Protein AF-A0A264Y8K4-F1 (afdb_monomer_lite)

Secondary structure (DSSP, 8-state):
--EEEEEEETTEEEEEEEE-SS---GGG-EEPPTT-TT-----S-PPPPPP-----PPEE---TTPPPSSS-----S--------STTHHHHHHHHHIIIIIGGG-EE------TT-EEE--EEEEE-TT--EEEEE------S---TTS----S----TT-TT-----EEE-----S--EEEEEEEEEEEEEETTTTEEEEEEEEEE-SSS-EEEHHHHHHHHHHHHHHHHHTS--TT-EEEEE-TTS-EEEEESS--S-EEEEE----TTEEEEEEEEPTT-SS-EEEEE---EEEEEETTTTEEEEEE----SHHHH-EEE-TTS-EEEPPPEEEGGGS-TT-EEEEEEEEEEE-TTS-EEEEEEEEEEE----------EEEEEPS--

pLDDT: mean 80.27, std 13.51, range [41.22, 95.62]

Foldseek 3Di:
DFDKDWADDQQWIWIQPGHQDDWDFQVSTATDDPPDPPPPNPPPPDDDDDDDDDDDDWDQDDDVQQDDPPDDDDGPPPDDLDDQDDPVNVVSVVVVCCRPPPSRVDTDDDDDDDAQDWDADAWDWDQDPVRDIDIDGQDDDDVDDDDPPDDDDPSFHHHPVCPPDDPTRTTHRHQIFPDKDWDAFQWKWWWAQAPVVRWIKTFTQWFHPVPSDIDGLQVVLVVVVVVQVVQVLVQDDQQDWDWDQDPVRDTDTDTSDDDQWDKDQKDDFRLRIWTWDWDDDPPHPPWTKTKTDWDWDKGQDPVVSDIDIDTRAHRHPVGRQWDQDPVRDIDHDIDIDTPVQADNQIKMKGWIWMWGAHPVRDIDIDIDIHIDGHRDHDHRRIDGGDIHGPPD

Structure (mmCIF, N/CA/C/O backbone):
data_AF-A0A264Y8K4-F1
#
_entry.id   AF-A0A264Y8K4-F1
#
loop_
_atom_site.group_PDB
_atom_site.id
_atom_site.type_symbol
_atom_site.label_atom_id
_atom_site.label_alt_id
_atom_site.label_comp_id
_atom_site.label_asym_id
_atom_site.label_entity_id
_atom_site.label_seq_id
_atom_site.pdbx_PDB_ins_code
_atom_site.Cartn_x
_atom_site.Cartn_y
_atom_site.Cartn_z
_atom_site.occupancy
_atom_site.B_iso_or_equiv
_atom_site.auth_seq_id
_atom_site.auth_comp_id
_atom_site.auth_asym_id
_atom_site.auth_atom_id
_atom_site.pdbx_PDB_model_num
ATOM 1 N N . MET A 1 1 ? 4.835 5.074 -1.677 1.00 56.56 1 MET A N 1
ATOM 2 C CA . MET A 1 1 ? 3.794 6.099 -1.455 1.00 56.56 1 MET A CA 1
ATOM 3 C C . MET A 1 1 ? 2.892 5.555 -0.379 1.00 56.56 1 MET A C 1
ATOM 5 O O . MET A 1 1 ? 2.394 4.452 -0.549 1.00 56.56 1 MET A O 1
ATOM 9 N N . ARG A 1 2 ? 2.787 6.259 0.738 1.00 67.00 2 ARG A N 1
ATOM 10 C CA . ARG A 1 2 ? 1.937 5.878 1.856 1.00 67.00 2 ARG A CA 1
ATOM 11 C C . ARG A 1 2 ? 1.171 7.124 2.280 1.00 67.00 2 ARG A C 1
ATOM 13 O O . ARG A 1 2 ? 1.676 8.232 2.085 1.00 67.00 2 ARG A O 1
ATOM 20 N N . TYR A 1 3 ? -0.060 6.943 2.731 1.00 74.12 3 TYR A N 1
ATOM 21 C CA . TYR A 1 3 ? -0.901 8.052 3.160 1.00 74.12 3 TYR A CA 1
ATOM 22 C C . TYR A 1 3 ? -0.805 8.192 4.672 1.00 74.12 3 TYR A C 1
ATOM 24 O O . TYR A 1 3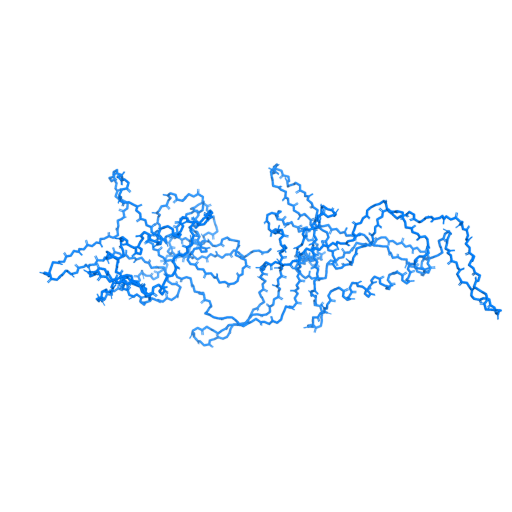 ? -0.848 7.193 5.384 1.00 74.12 3 TYR A O 1
ATOM 32 N N . ASP A 1 4 ? -0.733 9.426 5.149 1.00 82.50 4 ASP A N 1
ATOM 33 C CA . ASP A 1 4 ? -0.936 9.716 6.561 1.00 82.50 4 ASP A CA 1
ATOM 34 C C . ASP A 1 4 ? -2.374 10.190 6.734 1.00 82.50 4 ASP A C 1
ATOM 36 O O . ASP A 1 4 ? -2.858 11.031 5.967 1.00 82.50 4 ASP A O 1
ATOM 40 N N . CYS A 1 5 ? -3.075 9.656 7.729 1.00 82.81 5 CYS A N 1
ATOM 41 C CA . CYS A 1 5 ? -4.373 10.189 8.115 1.00 82.81 5 CYS A CA 1
ATOM 42 C C . CYS A 1 5 ? -4.430 10.455 9.614 1.00 82.81 5 CYS A C 1
ATOM 44 O O . CYS A 1 5 ? -3.785 9.792 10.426 1.00 82.81 5 CYS A O 1
ATOM 46 N N . THR A 1 6 ? -5.182 11.490 9.971 1.00 85.38 6 THR A N 1
ATOM 47 C CA . THR A 1 6 ? -5.318 11.954 11.345 1.00 85.38 6 THR A CA 1
ATOM 48 C C . THR A 1 6 ? -6.790 12.042 11.708 1.00 85.38 6 THR A C 1
ATOM 50 O O . THR A 1 6 ? -7.633 12.408 10.886 1.00 85.38 6 THR A O 1
ATOM 53 N N . PHE A 1 7 ? -7.104 11.678 12.944 1.00 83.94 7 PHE A N 1
ATOM 54 C CA . PHE A 1 7 ? -8.445 11.723 13.498 1.00 83.94 7 PHE A CA 1
ATOM 55 C C . PHE A 1 7 ? -8.399 12.439 14.848 1.00 83.94 7 PHE A C 1
ATOM 57 O O . PHE A 1 7 ? -7.764 11.971 15.789 1.00 83.94 7 PHE A O 1
ATOM 64 N N . ASN A 1 8 ? -9.037 13.603 14.947 1.00 83.44 8 ASN A N 1
ATOM 65 C CA . ASN A 1 8 ? -8.984 14.432 16.151 1.00 83.44 8 ASN A CA 1
ATOM 66 C C . ASN A 1 8 ? -10.169 14.121 17.076 1.00 83.44 8 ASN A C 1
ATOM 68 O O . ASN A 1 8 ? -11.317 14.161 16.643 1.00 83.44 8 ASN A O 1
ATOM 72 N N . ILE A 1 9 ? -9.902 13.881 18.362 1.00 77.94 9 ILE A N 1
ATOM 73 C CA . ILE A 1 9 ? -10.904 13.575 19.395 1.00 77.94 9 ILE A CA 1
ATOM 74 C C . ILE A 1 9 ? -10.676 14.510 20.577 1.00 77.94 9 ILE A C 1
ATOM 76 O O . ILE A 1 9 ? -9.740 14.325 21.349 1.00 77.94 9 ILE A O 1
ATOM 80 N N . GLY A 1 10 ? -11.531 15.519 20.761 1.00 74.38 10 GLY A N 1
ATOM 81 C CA . GLY A 1 10 ? -11.328 16.473 21.859 1.00 74.38 10 GLY A CA 1
ATOM 82 C C . GLY A 1 10 ? -9.925 17.104 21.805 1.00 74.38 10 GLY A C 1
ATOM 83 O O . GLY A 1 10 ? -9.539 17.661 20.780 1.00 74.38 10 GLY A O 1
ATOM 84 N N . ASN A 1 11 ? -9.145 16.984 22.876 1.00 72.06 11 ASN A N 1
ATOM 85 C CA . ASN A 1 11 ? -7.763 17.480 22.913 1.00 72.06 11 ASN A CA 1
ATOM 86 C C . ASN A 1 11 ? -6.719 16.461 22.434 1.00 72.06 11 ASN A C 1
ATOM 88 O O . ASN A 1 11 ? -5.538 16.800 22.358 1.00 72.06 11 ASN A O 1
ATOM 92 N N . ASN A 1 12 ? -7.153 15.247 22.101 1.00 76.88 12 ASN A N 1
ATOM 93 C CA . ASN A 1 12 ? -6.302 14.162 21.645 1.00 76.88 12 ASN A CA 1
ATOM 94 C C . ASN A 1 12 ? -6.411 14.020 20.125 1.00 76.88 12 ASN A C 1
ATOM 96 O O . ASN A 1 12 ? -7.361 14.485 19.486 1.00 76.88 12 ASN A O 1
ATOM 100 N N . SER A 1 13 ? -5.438 13.342 19.532 1.00 84.38 13 SER A N 1
ATOM 101 C CA . SER A 1 13 ? -5.503 12.969 18.125 1.00 84.38 13 SER A CA 1
ATOM 102 C C . SER A 1 13 ? -4.926 11.584 17.930 1.00 84.38 13 SER A C 1
ATOM 104 O O . SER A 1 13 ? -3.980 11.194 18.610 1.00 84.38 13 SER A O 1
ATOM 106 N N . LEU A 1 14 ? -5.518 10.868 16.993 1.00 88.00 14 LEU A N 1
ATOM 107 C CA . LEU A 1 14 ? -5.118 9.556 16.544 1.00 88.00 14 LEU A CA 1
ATOM 108 C C . LEU A 1 14 ? -4.493 9.690 15.159 1.00 88.00 14 LEU A C 1
ATOM 110 O O . LEU A 1 14 ? -4.998 10.431 14.312 1.00 88.00 14 LEU A O 1
ATOM 114 N N . LYS A 1 15 ? -3.387 8.994 14.922 1.00 88.88 15 LYS A N 1
ATOM 115 C CA . LYS A 1 15 ? -2.631 9.044 13.673 1.00 88.88 15 LYS A CA 1
ATOM 116 C C . LYS A 1 15 ? -2.485 7.646 13.112 1.00 88.88 15 LYS A C 1
ATOM 118 O O . LYS A 1 15 ? -2.029 6.742 13.797 1.00 88.88 15 LYS A O 1
ATOM 123 N N . CYS A 1 16 ? -2.845 7.492 11.849 1.00 88.06 16 CYS A N 1
ATOM 124 C CA . CYS A 1 16 ? -2.428 6.356 11.051 1.00 88.06 16 CYS A CA 1
ATOM 125 C C . CYS A 1 16 ? -1.242 6.825 10.223 1.00 88.06 16 CYS A C 1
ATOM 127 O O . CYS A 1 16 ? -1.395 7.651 9.315 1.00 88.06 16 CYS A O 1
ATOM 129 N N . LYS A 1 17 ? -0.060 6.334 10.581 1.00 82.75 17 LYS A N 1
ATOM 130 C CA . LYS A 1 17 ? 1.126 6.514 9.761 1.00 82.75 17 LYS A CA 1
ATOM 131 C C . LYS A 1 17 ? 1.127 5.432 8.693 1.00 82.75 17 LYS A C 1
ATOM 133 O O . LYS A 1 17 ? 0.787 4.283 8.966 1.00 82.75 17 LYS A O 1
ATOM 138 N N . ASP A 1 18 ? 1.590 5.784 7.504 1.00 78.25 18 ASP A N 1
ATOM 139 C CA . ASP A 1 18 ? 2.021 4.788 6.532 1.00 78.25 18 ASP A CA 1
ATOM 140 C C . ASP A 1 18 ? 0.904 3.882 5.954 1.00 78.25 18 ASP A C 1
ATOM 142 O O . ASP A 1 18 ? 1.140 2.735 5.567 1.00 78.25 18 ASP A O 1
ATOM 146 N N . TYR A 1 19 ? -0.315 4.410 5.807 1.00 82.88 19 TYR A N 1
ATOM 147 C CA . TYR A 1 19 ? -1.455 3.669 5.264 1.00 82.88 19 TYR A CA 1
ATOM 148 C C . TYR A 1 19 ? -1.221 3.218 3.813 1.00 82.88 19 TYR A C 1
ATOM 150 O O . TYR A 1 19 ? -1.006 4.032 2.907 1.00 82.88 19 TYR A O 1
ATOM 158 N N . ALA A 1 20 ? -1.301 1.903 3.591 1.00 71.06 20 ALA A N 1
ATOM 159 C CA . ALA A 1 20 ? -1.014 1.241 2.316 1.00 71.06 20 ALA A CA 1
ATOM 160 C C . ALA A 1 20 ? -2.182 1.250 1.303 1.00 71.06 20 ALA A C 1
ATOM 162 O O . ALA A 1 20 ? -2.009 0.798 0.167 1.00 71.06 20 ALA A O 1
ATOM 163 N N . GLY A 1 21 ? -3.350 1.768 1.700 1.00 72.19 21 GLY A N 1
ATOM 164 C CA . GLY A 1 21 ? -4.610 1.644 0.959 1.00 72.19 21 GLY A CA 1
ATOM 165 C C . GLY A 1 21 ? -5.496 0.510 1.494 1.00 72.19 21 GLY A C 1
ATOM 166 O O . GLY A 1 21 ? -5.066 -0.293 2.318 1.00 72.19 21 GLY A O 1
ATOM 167 N N . GLY A 1 22 ? -6.757 0.461 1.051 1.00 76.56 22 GLY A N 1
ATOM 168 C CA . GLY A 1 22 ? -7.717 -0.581 1.440 1.00 76.56 22 GLY A CA 1
ATOM 169 C C . GLY A 1 22 ? -8.712 -0.155 2.525 1.00 76.56 22 GLY A C 1
ATOM 170 O O . GLY A 1 22 ? -9.513 0.760 2.306 1.00 76.56 22 GLY A O 1
ATOM 171 N N . ARG A 1 23 ? -8.688 -0.831 3.684 1.00 80.38 23 ARG A N 1
ATOM 172 C CA . ARG A 1 23 ? -9.626 -0.612 4.798 1.00 80.38 23 ARG A CA 1
ATOM 173 C C . ARG A 1 23 ? -8.893 -0.218 6.081 1.00 80.38 23 ARG A C 1
ATOM 175 O O . ARG A 1 23 ? -7.994 -0.924 6.525 1.00 80.38 23 ARG A O 1
ATOM 182 N N . LEU A 1 24 ? -9.336 0.874 6.702 1.00 86.81 24 LEU A N 1
ATOM 183 C CA . LEU A 1 24 ? -8.906 1.278 8.042 1.00 86.81 24 LEU A CA 1
ATOM 184 C C . LEU A 1 24 ? -9.690 0.513 9.121 1.00 86.81 24 LEU A C 1
ATOM 186 O O . LEU A 1 24 ? -10.826 0.081 8.917 1.00 86.81 24 LEU A O 1
ATOM 190 N N . SER A 1 25 ? -9.089 0.357 10.290 1.00 88.44 25 SER A N 1
ATOM 191 C CA . SER A 1 25 ? -9.743 -0.174 11.485 1.00 88.44 25 SER A CA 1
ATOM 192 C C . SER A 1 25 ? -9.184 0.530 12.719 1.00 88.44 25 SER A C 1
ATOM 194 O O . SER A 1 25 ? -8.280 1.353 12.600 1.00 88.44 25 SER A O 1
ATOM 196 N N . TRP A 1 26 ? -9.705 0.215 13.902 1.00 88.25 26 TRP A N 1
ATOM 197 C CA . TRP A 1 26 ? -9.222 0.775 15.165 1.00 88.25 26 TRP A CA 1
ATOM 198 C C . TRP A 1 26 ? -7.700 0.593 15.323 1.00 88.25 26 TRP A C 1
ATOM 200 O O . TRP A 1 26 ? -6.991 1.553 15.595 1.00 88.25 26 TRP A O 1
ATOM 210 N N . TYR A 1 27 ? -7.166 -0.591 15.010 1.00 88.25 27 TYR A N 1
ATOM 211 C CA . TYR A 1 27 ? -5.732 -0.896 15.123 1.00 88.25 27 TYR A CA 1
ATOM 212 C C . TYR A 1 27 ? -4.852 -0.156 14.106 1.00 88.25 27 TYR A C 1
ATOM 214 O O . TYR A 1 27 ? -3.634 -0.274 14.145 1.00 88.25 27 TYR A O 1
ATOM 222 N N . SER A 1 28 ? -5.445 0.554 13.143 1.00 88.69 28 SER A N 1
ATOM 223 C CA . SER A 1 28 ? -4.689 1.350 12.175 1.00 88.69 28 SER A CA 1
ATOM 224 C C . SER A 1 28 ? -4.214 2.682 12.757 1.00 88.69 28 SER A C 1
ATOM 226 O O . SER A 1 28 ? -3.493 3.400 12.073 1.00 88.69 28 SER A O 1
ATOM 228 N N . PHE A 1 29 ? -4.643 3.039 13.968 1.00 89.38 29 PHE A N 1
ATOM 229 C CA . PHE A 1 29 ? -4.389 4.340 14.568 1.00 89.38 29 PHE A CA 1
ATOM 230 C C . PHE A 1 29 ? -3.646 4.228 15.898 1.00 89.38 29 PHE A C 1
ATOM 232 O O . PHE A 1 29 ? -4.091 3.515 16.796 1.00 89.38 29 PHE A O 1
ATOM 239 N N . ASP A 1 30 ? -2.615 5.050 16.050 1.00 88.69 30 ASP A N 1
ATOM 240 C CA . ASP A 1 30 ? -1.880 5.262 17.295 1.00 88.69 30 ASP A CA 1
ATOM 241 C C . ASP A 1 30 ? -2.223 6.631 17.894 1.00 88.69 30 ASP A C 1
ATOM 243 O O . ASP A 1 30 ? -2.609 7.558 17.176 1.00 88.69 30 ASP A O 1
ATOM 247 N N . GLU A 1 31 ? -2.059 6.799 19.206 1.00 87.19 31 GLU A N 1
ATOM 248 C CA . GLU A 1 31 ? -2.161 8.125 19.825 1.00 87.19 31 GLU A CA 1
ATOM 249 C C . GLU A 1 31 ? -1.010 9.020 19.344 1.00 87.19 31 GLU A C 1
ATOM 251 O O . GLU A 1 31 ? 0.157 8.629 19.343 1.00 87.19 31 GLU A O 1
ATOM 256 N N . ALA A 1 32 ? -1.325 10.248 18.937 1.00 82.88 32 ALA A N 1
ATOM 257 C CA . ALA A 1 32 ? -0.295 11.222 18.625 1.00 82.88 32 ALA A CA 1
ATOM 258 C C . ALA A 1 32 ? 0.457 11.640 19.892 1.00 82.88 32 ALA A C 1
ATOM 260 O O . ALA A 1 32 ? -0.144 11.964 20.919 1.00 82.88 32 ALA A O 1
ATOM 261 N N . ASP A 1 33 ? 1.778 11.741 19.787 1.00 73.62 33 ASP A N 1
ATOM 262 C CA . ASP A 1 33 ? 2.579 12.322 20.852 1.00 73.62 33 ASP A CA 1
ATOM 263 C C . ASP A 1 33 ? 2.266 13.812 21.040 1.00 73.62 33 ASP A C 1
ATOM 265 O O . ASP A 1 33 ? 2.121 14.574 20.085 1.00 73.62 33 ASP A O 1
ATOM 269 N N . VAL A 1 34 ? 2.246 14.254 22.302 1.00 59.34 34 VAL A N 1
ATOM 270 C CA . VAL A 1 34 ? 1.948 15.644 22.710 1.00 59.34 34 VAL A CA 1
ATOM 271 C C . VAL A 1 34 ? 2.914 16.666 22.082 1.00 59.34 34 VAL A C 1
ATOM 273 O O . VAL A 1 34 ? 2.599 17.850 22.007 1.00 59.34 34 VAL A O 1
ATOM 276 N N . LYS A 1 35 ? 4.091 16.221 21.621 1.00 56.50 35 LYS A N 1
ATOM 277 C CA . LYS A 1 35 ? 5.123 17.055 20.980 1.00 56.50 35 LYS A CA 1
ATOM 278 C C . LYS A 1 35 ? 4.944 17.232 19.469 1.00 56.50 35 LYS A C 1
ATOM 280 O O . LYS A 1 35 ? 5.768 17.894 18.846 1.00 56.50 35 LYS A O 1
ATOM 285 N N . ASP A 1 36 ? 3.934 16.615 18.869 1.00 53.78 36 ASP A N 1
ATOM 286 C CA . ASP A 1 36 ? 3.749 16.644 17.425 1.00 53.78 36 ASP A CA 1
ATOM 287 C C . ASP A 1 36 ? 2.843 17.829 17.023 1.00 53.78 36 ASP A C 1
ATOM 289 O O . ASP A 1 36 ? 1.617 17.761 17.110 1.00 53.78 36 ASP A O 1
ATOM 293 N N . ASP A 1 37 ? 3.461 18.934 16.584 1.00 47.31 37 ASP A N 1
ATOM 294 C CA . ASP A 1 37 ? 2.845 20.230 16.203 1.00 47.31 37 ASP A CA 1
ATOM 295 C C . ASP A 1 37 ? 1.806 20.154 15.060 1.00 47.31 37 ASP A C 1
ATOM 297 O O . ASP A 1 37 ? 1.199 21.151 14.665 1.00 47.31 37 ASP A O 1
ATOM 301 N N . THR A 1 38 ? 1.575 18.969 14.500 1.00 49.41 38 THR A N 1
ATOM 302 C CA . THR A 1 38 ? 0.566 18.728 13.459 1.00 49.41 38 THR A CA 1
ATOM 303 C C . THR A 1 38 ? -0.860 18.612 14.005 1.00 49.41 38 THR A C 1
ATOM 305 O O . THR A 1 38 ? -1.818 18.643 13.226 1.00 49.41 38 THR A O 1
ATOM 308 N N . VAL A 1 39 ? -1.034 18.533 15.329 1.00 50.03 39 VAL A N 1
ATOM 309 C CA . VAL A 1 39 ? -2.354 18.596 15.963 1.00 50.03 39 VAL A CA 1
ATOM 310 C C . VAL A 1 39 ? -2.851 20.037 15.922 1.00 50.03 39 VAL A C 1
ATOM 312 O O . VAL A 1 39 ? -2.608 20.836 16.826 1.00 50.03 39 VAL A O 1
ATOM 315 N N . LYS A 1 40 ? -3.607 20.382 14.877 1.00 49.53 40 LYS A N 1
ATOM 316 C CA . LYS A 1 40 ? -4.500 21.538 14.960 1.00 49.53 40 LYS A CA 1
ATOM 317 C C . LYS A 1 40 ? -5.515 21.223 16.053 1.00 49.53 40 LYS A C 1
ATOM 319 O O . LYS A 1 40 ? -6.485 20.513 15.800 1.00 49.53 40 LYS A O 1
ATOM 324 N N . LYS A 1 41 ? -5.273 21.720 17.269 1.00 50.53 41 LYS A N 1
ATOM 325 C CA . LYS A 1 41 ? -6.298 21.796 18.309 1.00 50.53 41 LYS A CA 1
ATOM 326 C C . LYS A 1 41 ? -7.449 22.588 17.703 1.00 50.53 41 LYS A C 1
ATOM 328 O O . LYS A 1 41 ? -7.348 23.799 17.523 1.00 50.53 41 LYS A O 1
ATOM 333 N N . GLU A 1 42 ? -8.483 21.885 17.260 1.00 49.16 42 GLU A N 1
ATOM 334 C CA . GLU A 1 42 ? -9.701 22.543 16.811 1.00 49.16 42 GLU A CA 1
ATOM 335 C C . GLU A 1 42 ? -10.245 23.376 17.970 1.00 49.16 42 GLU A C 1
ATOM 337 O O . GLU A 1 42 ? -10.234 22.918 19.113 1.00 49.16 42 GLU A O 1
ATOM 342 N N . ALA A 1 43 ? -10.663 24.603 17.653 1.00 46.91 43 ALA A N 1
ATOM 343 C CA . ALA A 1 43 ? -11.174 25.581 18.603 1.00 46.91 43 ALA A CA 1
ATOM 344 C C . ALA A 1 43 ? -12.235 24.981 19.545 1.00 46.91 43 ALA A C 1
ATOM 346 O O . ALA A 1 43 ? -12.987 24.091 19.148 1.00 46.91 43 ALA A O 1
ATOM 347 N N . ASP A 1 44 ? -12.320 25.536 20.758 1.00 50.12 44 ASP A N 1
ATOM 348 C CA . ASP A 1 44 ? -13.101 25.097 21.933 1.00 50.12 44 ASP A CA 1
ATOM 349 C C . ASP A 1 44 ? -14.623 24.883 21.735 1.00 50.12 44 ASP A C 1
ATOM 351 O O . ASP A 1 44 ? -15.336 24.557 22.681 1.00 50.12 44 ASP A O 1
ATOM 355 N N . ASN A 1 45 ? -15.153 25.001 20.517 1.00 50.91 45 ASN A N 1
ATOM 356 C CA . ASN A 1 45 ? -16.556 24.741 20.185 1.00 50.91 45 ASN A CA 1
ATOM 357 C C . ASN A 1 45 ? -16.797 23.267 19.830 1.00 50.91 45 ASN A C 1
ATOM 359 O O . ASN A 1 45 ? -17.311 22.951 18.754 1.00 50.91 45 ASN A O 1
ATOM 363 N N . LYS A 1 46 ? -16.427 22.349 20.727 1.00 59.62 46 LYS A N 1
ATOM 364 C CA . LYS A 1 46 ? -16.763 20.930 20.560 1.00 59.62 46 LYS A CA 1
ATOM 365 C C . LYS A 1 46 ? -18.113 20.626 21.207 1.00 59.62 46 LYS A C 1
ATOM 367 O O . LYS A 1 46 ? -18.348 21.060 22.335 1.00 59.62 46 LYS A O 1
ATOM 372 N N . PRO A 1 47 ? -19.007 19.880 20.532 1.00 60.78 47 PRO A N 1
ATOM 373 C CA . PRO A 1 47 ? -20.188 19.352 21.195 1.00 60.78 47 PRO A CA 1
ATOM 374 C C . PRO A 1 47 ? -19.742 18.456 22.356 1.00 60.78 47 PRO A C 1
ATOM 376 O O . PRO A 1 47 ? -18.785 17.689 22.226 1.00 60.78 47 PRO A O 1
ATOM 379 N N . ALA A 1 48 ? -20.416 18.579 23.501 1.00 69.94 48 ALA A N 1
ATOM 380 C CA . ALA A 1 48 ? -20.168 17.705 24.641 1.00 69.94 48 ALA A CA 1
ATOM 381 C C . ALA A 1 48 ? -20.330 16.228 24.221 1.00 69.94 48 ALA A C 1
ATOM 383 O O . ALA A 1 48 ? -21.153 15.943 23.341 1.00 69.94 48 ALA A O 1
ATOM 384 N N . PRO A 1 49 ? -19.577 15.288 24.830 1.00 78.00 49 PRO A N 1
ATOM 385 C CA . PRO A 1 49 ? -19.754 13.866 24.564 1.00 78.00 49 PRO A CA 1
ATOM 386 C C . PRO A 1 49 ? -21.222 13.484 24.747 1.00 78.00 49 PRO A C 1
ATOM 388 O O . PRO A 1 49 ? -21.817 13.803 25.778 1.00 78.00 49 PRO A O 1
ATOM 391 N N . LYS A 1 50 ? -21.809 12.816 23.752 1.00 84.25 50 LYS A N 1
ATOM 392 C CA . LYS A 1 50 ? -23.167 12.288 23.879 1.00 84.25 50 LYS A CA 1
ATOM 393 C C . LYS A 1 50 ? -23.131 11.096 24.827 1.00 84.25 50 LYS A C 1
ATOM 395 O O . LYS A 1 50 ? -22.388 10.143 24.602 1.00 84.25 50 LYS A O 1
ATOM 400 N N . GLU A 1 51 ? -23.918 11.160 25.890 1.00 87.69 51 GLU A N 1
ATOM 401 C CA . GLU A 1 51 ? -24.090 10.037 26.805 1.00 87.69 51 GLU A CA 1
ATOM 402 C C . GLU A 1 51 ? -25.260 9.177 26.334 1.00 87.69 51 GLU A C 1
ATOM 404 O O . GLU A 1 51 ? -26.341 9.686 26.039 1.00 87.69 51 GLU A O 1
ATOM 409 N N . HIS A 1 52 ? -25.023 7.871 26.249 1.00 87.50 52 HIS A N 1
ATOM 410 C CA . HIS A 1 52 ? -26.021 6.885 25.865 1.00 87.50 52 HIS A CA 1
ATOM 411 C C . HIS A 1 52 ? -26.094 5.808 26.945 1.00 87.50 52 HIS A C 1
ATOM 413 O O . HIS A 1 52 ? -25.072 5.237 27.327 1.00 87.50 52 HIS A O 1
ATOM 419 N N . GLU A 1 53 ? -27.304 5.522 27.417 1.00 90.31 53 GLU A N 1
ATOM 420 C CA . GLU A 1 53 ? -27.570 4.400 28.312 1.00 90.31 53 GLU A CA 1
ATOM 421 C C . GLU A 1 53 ? -28.091 3.215 27.500 1.00 90.31 53 GLU A C 1
ATOM 423 O O . GLU A 1 53 ? -29.055 3.338 26.742 1.00 90.31 53 GLU A O 1
ATOM 428 N N . PHE A 1 54 ? -27.455 2.058 27.670 1.00 89.31 54 PHE A N 1
ATOM 429 C CA . PHE A 1 54 ? -27.860 0.815 27.025 1.00 89.31 54 PHE A CA 1
ATOM 430 C C . PHE A 1 54 ? -28.304 -0.190 28.082 1.00 89.31 54 PHE A C 1
ATOM 432 O O . PHE A 1 54 ? -27.592 -0.442 29.052 1.00 89.31 54 PHE A O 1
ATOM 439 N N . TYR A 1 55 ? -29.472 -0.787 27.856 1.00 91.56 55 TYR A N 1
ATOM 440 C CA . TYR A 1 55 ? -30.048 -1.822 28.704 1.00 91.56 55 TYR A CA 1
ATOM 441 C C . TYR A 1 55 ? -30.222 -3.086 27.871 1.00 91.56 55 TYR A C 1
ATOM 443 O O . TYR A 1 55 ? -30.788 -3.044 26.779 1.00 91.56 55 TYR A O 1
ATOM 451 N N . GLY A 1 56 ? -29.742 -4.214 28.380 1.00 90.38 56 GLY A N 1
ATOM 452 C CA . GLY A 1 56 ? -29.821 -5.480 27.671 1.00 90.38 56 GLY A CA 1
ATOM 453 C C . GLY A 1 56 ? -29.564 -6.656 28.594 1.00 90.38 56 GLY A C 1
ATOM 454 O O . GLY A 1 56 ? -28.930 -6.519 29.639 1.00 90.38 56 GLY A O 1
ATOM 455 N N . ILE A 1 57 ? -30.073 -7.817 28.195 1.00 91.69 57 ILE A N 1
ATOM 456 C CA . ILE A 1 57 ? -29.728 -9.087 28.827 1.00 91.69 57 ILE A CA 1
ATOM 457 C C . ILE A 1 57 ? -28.544 -9.648 28.036 1.00 91.69 57 ILE A C 1
ATOM 459 O O . ILE A 1 57 ? -28.702 -9.909 26.839 1.00 91.69 57 ILE A O 1
ATOM 463 N N . PRO A 1 58 ? -27.360 -9.802 28.649 1.00 91.94 58 PRO A N 1
ATOM 464 C CA . PRO A 1 58 ? -26.218 -10.366 27.954 1.00 91.94 58 PRO A CA 1
ATOM 465 C C . PRO A 1 58 ? -26.467 -11.832 27.597 1.00 91.94 58 PRO A C 1
ATOM 467 O O . PRO A 1 58 ? -27.124 -12.575 28.327 1.00 91.94 58 PRO A O 1
ATOM 470 N N . THR A 1 59 ? -25.880 -12.270 26.491 1.00 90.94 59 THR A N 1
ATOM 471 C CA . THR A 1 59 ? -25.844 -13.683 26.103 1.00 90.94 59 THR A CA 1
ATOM 472 C C . THR A 1 59 ? -24.467 -14.261 26.380 1.00 90.94 59 THR A C 1
ATOM 474 O O . THR A 1 59 ? -23.472 -13.549 26.269 1.00 90.94 59 THR A O 1
ATOM 477 N N . LEU A 1 60 ? -24.378 -15.550 26.706 1.00 87.50 60 LEU A N 1
ATOM 478 C CA . LEU A 1 60 ? -23.081 -16.213 26.856 1.00 87.50 60 LEU A CA 1
ATOM 479 C C . LEU A 1 60 ? -22.281 -16.124 25.552 1.00 87.50 60 LEU A C 1
ATOM 481 O O . LEU A 1 60 ? -22.808 -16.400 24.474 1.00 87.50 60 LEU A O 1
ATOM 485 N N . ALA A 1 61 ? -21.000 -15.785 25.666 1.00 87.94 61 ALA A N 1
ATOM 486 C CA . ALA A 1 61 ? -20.072 -15.857 24.553 1.00 87.94 61 ALA A CA 1
ATOM 487 C C . ALA A 1 61 ? -19.932 -17.328 24.127 1.00 87.94 61 ALA A C 1
ATOM 489 O O . ALA A 1 61 ? -19.518 -18.194 24.907 1.00 87.94 61 ALA A O 1
ATOM 490 N N . THR A 1 62 ? -20.357 -17.630 22.906 1.00 83.56 62 THR A N 1
ATOM 491 C CA . THR A 1 62 ? -20.341 -18.979 22.341 1.00 83.56 62 THR A CA 1
ATOM 492 C C . THR A 1 62 ? -20.051 -18.915 20.846 1.00 83.56 62 THR A C 1
ATOM 494 O O . THR A 1 62 ? -20.133 -17.852 20.231 1.00 83.56 62 THR A O 1
ATOM 497 N N . TYR A 1 63 ? -19.708 -20.054 20.262 1.00 82.56 63 TYR A N 1
ATOM 498 C CA . TYR A 1 63 ? -19.474 -20.225 18.835 1.00 82.56 63 TYR A CA 1
ATOM 499 C C . TYR A 1 63 ? -20.150 -21.517 18.367 1.00 82.56 63 TYR A C 1
ATOM 501 O O . TYR A 1 63 ? -20.540 -22.364 19.171 1.00 82.56 63 TYR A O 1
ATOM 509 N N . SER A 1 64 ? -20.344 -21.651 17.057 1.00 80.25 64 SER A N 1
ATOM 510 C CA . SER A 1 64 ? -20.954 -22.855 16.492 1.00 80.25 64 SER A CA 1
ATOM 511 C C . SER A 1 64 ? -20.074 -24.068 16.789 1.00 80.25 64 SER A C 1
ATOM 513 O O . SER A 1 64 ? -18.910 -24.059 16.407 1.00 80.25 64 SER A O 1
ATOM 515 N N . GLY A 1 65 ? -20.631 -25.087 17.450 1.00 78.94 65 GLY A N 1
ATOM 516 C CA . GLY A 1 65 ? -19.892 -26.275 17.894 1.00 78.94 65 GLY A CA 1
ATOM 517 C C . GLY A 1 65 ? -18.997 -26.042 19.116 1.00 78.94 65 GLY A C 1
ATOM 518 O O . GLY A 1 65 ? -18.002 -26.738 19.278 1.00 78.94 65 GLY A O 1
ATOM 519 N N . ALA A 1 66 ? -19.307 -25.033 19.938 1.00 79.12 66 ALA A N 1
ATOM 520 C CA . ALA A 1 66 ? -18.666 -24.859 21.235 1.00 79.12 66 ALA A CA 1
ATOM 521 C C . ALA A 1 66 ? -19.080 -25.960 22.221 1.00 79.12 66 ALA A C 1
ATOM 523 O O . ALA A 1 66 ? -20.267 -26.304 22.250 1.00 79.12 66 ALA A O 1
ATOM 524 N N . PRO A 1 67 ? -18.159 -26.406 23.095 1.00 75.50 67 PRO A N 1
ATOM 525 C CA . PRO A 1 67 ? -18.476 -27.446 24.046 1.00 75.50 67 PRO A CA 1
ATOM 526 C C . PRO A 1 67 ? -19.594 -27.111 25.016 1.00 75.50 67 PRO A C 1
ATOM 528 O O . PRO A 1 67 ? -19.747 -25.962 25.458 1.00 75.50 67 PRO A O 1
ATOM 531 N N . ASN A 1 68 ? -20.355 -28.136 25.399 1.00 76.25 68 ASN A N 1
ATOM 532 C CA . ASN A 1 68 ? -21.395 -27.978 26.405 1.00 76.25 68 ASN A CA 1
ATOM 533 C C . ASN A 1 68 ? -20.769 -27.690 27.773 1.00 76.25 68 ASN A C 1
ATOM 535 O O . ASN A 1 68 ? -20.049 -28.496 28.354 1.00 76.25 68 ASN A O 1
ATOM 539 N N . LYS A 1 69 ? -21.052 -26.499 28.303 1.00 73.06 69 LYS A N 1
ATOM 540 C CA . LYS A 1 69 ? -20.364 -25.968 29.489 1.00 73.06 69 LYS A CA 1
ATOM 541 C C . LYS A 1 69 ? -20.872 -26.557 30.807 1.00 73.06 69 LYS A C 1
ATOM 543 O O . LYS A 1 69 ? -20.226 -26.388 31.836 1.00 73.06 69 LYS A O 1
ATOM 548 N N . ARG A 1 70 ? -22.062 -27.170 30.811 1.00 70.81 70 ARG A N 1
ATOM 549 C CA . ARG A 1 70 ? -22.751 -27.589 32.046 1.00 70.81 70 ARG A CA 1
ATOM 550 C C . ARG A 1 70 ? -22.871 -29.100 32.193 1.00 70.81 70 ARG A C 1
ATOM 552 O O . ARG A 1 70 ? -22.916 -29.589 33.319 1.00 70.81 70 ARG A O 1
ATOM 559 N N . LEU A 1 71 ? -22.980 -29.820 31.085 1.00 69.62 71 LEU A N 1
ATOM 560 C CA . LEU A 1 71 ? -23.157 -31.266 31.067 1.00 69.62 71 LEU A CA 1
ATOM 561 C C . LEU A 1 71 ? -22.023 -31.899 30.275 1.00 69.62 71 LEU A C 1
ATOM 563 O O . LEU A 1 71 ? -21.491 -31.294 29.351 1.00 69.62 71 LEU A O 1
ATOM 567 N N . TRP A 1 72 ? -21.670 -33.124 30.644 1.00 69.44 72 TRP A N 1
ATOM 568 C CA . TRP A 1 72 ? -20.744 -33.914 29.852 1.00 69.44 72 TRP A CA 1
ATOM 569 C C . TRP A 1 72 ? -21.437 -34.369 28.562 1.00 69.44 72 TRP A C 1
ATOM 571 O O . TRP A 1 72 ? -22.513 -34.967 28.614 1.00 69.44 72 TRP A O 1
ATOM 581 N N . GLU A 1 73 ? -20.821 -34.068 27.425 1.00 73.81 73 GLU A N 1
ATOM 582 C CA . GLU A 1 73 ? -21.307 -34.366 26.080 1.00 73.81 73 GLU A CA 1
ATOM 583 C C . GLU A 1 73 ? -20.118 -34.793 25.205 1.00 73.81 73 GLU A C 1
ATOM 585 O O . GLU A 1 73 ? -18.987 -34.356 25.429 1.00 73.81 73 GLU A O 1
ATOM 590 N N . PHE A 1 74 ? -20.355 -35.682 24.239 1.00 73.06 74 PHE A N 1
ATOM 591 C CA . PHE A 1 74 ? -19.363 -36.000 23.214 1.00 73.06 74 PHE A CA 1
ATOM 592 C C . PHE A 1 74 ? -19.526 -35.036 22.040 1.00 73.06 74 PHE A C 1
ATOM 594 O O . PHE A 1 74 ? -20.576 -35.004 21.408 1.00 73.06 74 PHE A O 1
ATOM 601 N N . GLU A 1 75 ? -18.476 -34.274 21.744 1.00 69.56 75 GLU A N 1
ATOM 602 C CA . GLU A 1 75 ? -18.455 -33.296 20.656 1.00 69.56 75 GLU A CA 1
ATOM 603 C C . GLU A 1 75 ? -18.374 -33.985 19.277 1.00 69.56 75 GLU A C 1
ATOM 605 O O . GLU A 1 75 ? -17.495 -34.818 19.032 1.00 69.56 75 GLU A O 1
ATOM 610 N N . ASP A 1 76 ? -19.204 -33.559 18.322 1.00 67.69 76 ASP A N 1
ATOM 611 C CA . ASP A 1 76 ? -19.250 -34.089 16.943 1.00 67.69 76 ASP A CA 1
ATOM 612 C C . ASP A 1 76 ? -18.085 -33.612 16.036 1.00 67.69 76 ASP A C 1
ATOM 614 O O . ASP A 1 76 ? -18.187 -33.616 14.811 1.00 67.69 76 ASP A O 1
ATOM 618 N N . HIS A 1 77 ? -16.952 -33.180 16.611 1.00 65.31 77 HIS A N 1
ATOM 619 C CA . HIS A 1 77 ? -15.755 -32.693 15.890 1.00 65.31 77 HIS A CA 1
ATOM 620 C C . HIS A 1 77 ? -16.018 -31.558 14.876 1.00 65.31 77 HIS A C 1
ATOM 622 O O . HIS A 1 77 ? -15.207 -31.303 13.985 1.00 65.31 77 HIS A O 1
ATOM 628 N N . MET A 1 78 ? -17.127 -30.829 15.019 1.00 68.38 78 MET A N 1
ATOM 629 C CA . MET A 1 78 ? -17.510 -29.742 14.108 1.00 68.38 78 MET A CA 1
ATOM 630 C C . MET A 1 78 ? -16.570 -28.527 14.178 1.00 68.38 78 MET A C 1
ATOM 632 O O . MET A 1 78 ? -16.620 -27.664 13.302 1.00 68.38 78 MET A O 1
ATOM 636 N N . VAL A 1 79 ? -15.716 -28.451 15.205 1.00 72.81 79 VAL A N 1
ATOM 637 C CA . VAL A 1 79 ? -14.756 -27.363 15.402 1.00 72.81 79 VAL A CA 1
ATOM 638 C C . VAL A 1 79 ? -13.346 -27.920 15.530 1.00 72.81 79 VAL A C 1
ATOM 640 O O . VAL A 1 79 ? -13.032 -28.672 16.448 1.00 72.81 79 VAL A O 1
ATOM 643 N N . TYR A 1 80 ? -12.479 -27.499 14.613 1.00 75.88 80 TYR A N 1
ATOM 644 C CA . TYR A 1 80 ? -11.049 -27.767 14.655 1.00 75.88 80 TYR A CA 1
ATOM 645 C C . TYR A 1 80 ? -10.308 -26.482 15.026 1.00 75.88 80 TYR A C 1
ATOM 647 O O . TYR A 1 80 ? -10.266 -25.538 14.240 1.00 75.88 80 TYR A O 1
ATOM 655 N N . MET A 1 81 ? -9.712 -26.448 16.218 1.00 72.31 81 MET A N 1
ATOM 656 C CA . MET A 1 81 ? -9.005 -25.268 16.743 1.00 72.31 81 MET A CA 1
ATOM 657 C C . MET A 1 81 ? -7.552 -25.139 16.240 1.00 72.31 81 MET A C 1
ATOM 659 O O . MET A 1 81 ? -6.800 -24.298 16.728 1.00 72.31 81 MET A O 1
ATOM 663 N N . GLY A 1 82 ? -7.157 -25.941 15.243 1.00 68.12 82 GLY A N 1
ATOM 664 C CA . GLY A 1 82 ? -5.811 -25.928 14.667 1.00 68.12 82 GLY A CA 1
ATOM 665 C C . GLY A 1 82 ? -4.813 -26.850 15.376 1.00 68.12 82 GLY A C 1
ATOM 666 O O . GLY A 1 82 ? -5.036 -27.300 16.496 1.00 68.12 82 GLY A O 1
ATOM 667 N N . ASP A 1 83 ? -3.687 -27.113 14.704 1.00 66.00 83 ASP A N 1
ATOM 668 C CA . ASP A 1 83 ? -2.509 -27.784 15.272 1.00 66.00 83 ASP A CA 1
ATOM 669 C C . ASP A 1 83 ? -1.462 -26.711 15.601 1.00 66.00 83 ASP A C 1
ATOM 671 O O . ASP A 1 83 ? -1.143 -25.857 14.769 1.00 66.00 83 ASP A O 1
ATOM 675 N N . SER A 1 84 ? -0.957 -26.695 16.831 1.00 63.78 84 SER A N 1
ATOM 676 C CA . SER A 1 84 ? -0.148 -25.597 17.365 1.00 63.78 84 SER A CA 1
ATOM 677 C C . SER A 1 84 ? 1.357 -25.876 17.231 1.00 63.78 84 SER A C 1
ATOM 679 O O . SER A 1 84 ? 2.081 -25.851 18.226 1.00 63.78 84 SER A O 1
ATOM 681 N N . LYS A 1 85 ? 1.835 -26.183 16.018 1.00 64.69 85 LYS A N 1
ATOM 682 C CA . LYS A 1 85 ? 3.237 -26.601 15.783 1.00 64.69 85 LYS A CA 1
ATOM 683 C C . LYS A 1 85 ? 4.218 -25.475 15.435 1.00 64.69 85 LYS A C 1
ATOM 685 O O . LYS A 1 85 ? 5.410 -25.648 15.664 1.00 64.69 85 LYS A O 1
ATOM 690 N N . ASP A 1 86 ? 3.739 -24.331 14.946 1.00 68.88 86 ASP A N 1
ATOM 691 C CA . ASP A 1 86 ? 4.585 -23.218 14.480 1.00 68.88 86 ASP A CA 1
ATOM 692 C C . ASP A 1 86 ? 4.590 -22.002 15.422 1.00 68.88 86 ASP A C 1
ATOM 694 O O . ASP A 1 86 ? 3.859 -21.942 16.408 1.00 68.88 86 ASP A O 1
ATOM 698 N N . MET A 1 87 ? 5.392 -20.979 15.103 1.00 58.12 87 MET A N 1
ATOM 699 C CA . MET A 1 87 ? 5.547 -19.739 15.886 1.00 58.12 87 MET A CA 1
ATOM 700 C C . MET A 1 87 ? 4.248 -18.908 16.025 1.00 58.12 87 MET A C 1
ATOM 702 O O . MET A 1 87 ? 4.162 -18.053 16.901 1.00 58.12 87 MET A O 1
ATOM 706 N N . GLN A 1 88 ? 3.207 -19.192 15.227 1.00 59.47 88 GLN A N 1
ATOM 707 C CA . GLN A 1 88 ? 1.851 -18.631 15.391 1.00 59.47 88 GLN A CA 1
ATOM 708 C C . GLN A 1 88 ? 0.962 -19.412 16.385 1.00 59.47 88 GLN A C 1
ATOM 710 O O . GLN A 1 88 ? -0.191 -19.049 16.612 1.00 59.47 88 GLN A O 1
ATOM 715 N N . SER A 1 89 ? 1.493 -20.460 17.022 1.00 70.25 89 SER A N 1
ATOM 716 C CA . SER A 1 89 ? 0.784 -21.317 17.986 1.00 70.25 89 SER A CA 1
ATOM 717 C C . SER A 1 89 ? 0.241 -20.585 19.211 1.00 70.25 89 SER A C 1
ATOM 719 O O . SER A 1 89 ? -0.750 -21.033 19.779 1.00 70.25 89 SER A O 1
ATOM 721 N N . GLN A 1 90 ? 0.838 -19.462 19.618 1.00 75.88 90 GLN A N 1
ATOM 722 C CA . GLN A 1 90 ? 0.440 -18.755 20.840 1.00 75.88 90 GLN A CA 1
ATOM 723 C C . GLN A 1 90 ? -1.007 -18.249 20.782 1.00 75.88 90 GLN A C 1
ATOM 725 O O . GLN A 1 90 ? -1.754 -18.431 21.740 1.00 75.88 90 GLN A O 1
ATOM 730 N N . GLY A 1 91 ? -1.430 -17.678 19.647 1.00 78.12 91 GLY A N 1
ATOM 731 C CA . GLY A 1 91 ? -2.813 -17.223 19.464 1.00 78.12 91 GLY A CA 1
ATOM 732 C C . GLY A 1 91 ? -3.812 -18.380 19.517 1.00 78.12 91 GLY A C 1
ATOM 733 O O . GLY A 1 91 ? -4.839 -18.281 20.188 1.00 78.12 91 GLY A O 1
ATOM 734 N N . ASN A 1 92 ? -3.465 -19.508 18.891 1.00 79.25 92 ASN A N 1
ATOM 735 C CA . ASN A 1 92 ? -4.290 -20.715 18.919 1.00 79.25 92 ASN A CA 1
ATOM 736 C C . ASN A 1 92 ? -4.401 -21.282 20.339 1.00 79.25 92 ASN A C 1
ATOM 738 O O . ASN A 1 92 ? -5.495 -21.635 20.760 1.00 79.25 92 ASN A O 1
ATOM 742 N N . ILE A 1 93 ? -3.306 -21.309 21.107 1.00 83.00 93 ILE A N 1
ATOM 743 C CA . ILE A 1 93 ? -3.312 -21.779 22.500 1.00 83.00 93 ILE A CA 1
ATOM 744 C C . ILE A 1 93 ? -4.218 -20.902 23.371 1.00 83.00 93 ILE A C 1
ATOM 746 O O . ILE A 1 93 ? -5.017 -21.440 24.134 1.00 83.00 93 ILE A O 1
ATOM 750 N N . VAL A 1 94 ? -4.147 -19.572 23.240 1.00 83.62 94 VAL A N 1
ATOM 751 C CA . VAL A 1 94 ? -5.025 -18.652 23.987 1.00 83.62 94 VAL A CA 1
ATOM 752 C C . VAL A 1 94 ? -6.492 -18.882 23.622 1.00 83.62 94 VAL A C 1
ATOM 754 O O . VAL A 1 94 ? -7.339 -18.973 24.509 1.00 83.62 94 VAL A O 1
ATOM 757 N N . MET A 1 95 ? -6.802 -19.034 22.330 1.00 81.50 95 MET A N 1
ATOM 758 C CA . MET A 1 95 ? -8.164 -19.325 21.875 1.00 81.50 95 MET A CA 1
ATOM 759 C C . MET A 1 95 ? -8.660 -20.682 22.390 1.00 81.50 95 MET A C 1
ATOM 761 O O . MET A 1 95 ? -9.795 -20.775 22.853 1.00 81.50 95 MET A O 1
ATOM 765 N N . MET A 1 96 ? -7.816 -21.717 22.348 1.00 81.75 96 MET A N 1
ATOM 766 C CA . MET A 1 96 ? -8.128 -23.044 22.880 1.00 81.75 96 MET A CA 1
ATOM 767 C C . MET A 1 96 ? -8.397 -22.981 24.380 1.00 81.75 96 MET A C 1
ATOM 769 O O . MET A 1 96 ? -9.427 -23.470 24.830 1.00 81.75 96 MET A O 1
ATOM 773 N N . GLN A 1 97 ? -7.524 -22.325 25.147 1.00 83.62 97 GLN A N 1
ATOM 774 C CA . GLN A 1 97 ? -7.681 -22.178 26.590 1.00 83.62 97 GLN A CA 1
ATOM 775 C C . GLN A 1 97 ? -8.966 -21.420 26.941 1.00 83.62 97 GLN A C 1
ATOM 777 O O . GLN A 1 97 ? -9.716 -21.841 27.823 1.00 83.62 97 GLN A O 1
ATOM 782 N N . TYR A 1 98 ? -9.258 -20.332 26.223 1.00 84.50 98 TYR A N 1
ATOM 783 C CA . TYR A 1 98 ? -10.528 -19.627 26.345 1.00 84.50 98 TYR A CA 1
ATOM 784 C C . TYR A 1 98 ? -11.708 -20.569 26.079 1.00 84.50 98 TYR A C 1
ATOM 786 O O . TYR A 1 98 ? -12.587 -20.709 26.927 1.00 84.50 98 TYR A O 1
ATOM 794 N N . ALA A 1 99 ? -11.704 -21.252 24.935 1.00 80.56 99 ALA A N 1
ATOM 795 C CA . ALA A 1 99 ? -12.779 -22.133 24.505 1.00 80.56 99 ALA A CA 1
ATOM 796 C C . ALA A 1 99 ? -13.073 -23.254 25.513 1.00 80.56 99 ALA A C 1
ATOM 798 O O . ALA A 1 99 ? -14.244 -23.499 25.810 1.00 80.56 99 ALA A O 1
ATOM 799 N N . THR A 1 100 ? -12.033 -23.902 26.046 1.00 77.25 100 THR A N 1
ATOM 800 C CA . THR A 1 100 ? -12.170 -25.100 26.886 1.00 77.25 100 THR A CA 1
ATOM 801 C C . THR A 1 100 ? -12.293 -24.810 28.377 1.00 77.25 100 THR A C 1
ATOM 803 O O . THR A 1 100 ? -12.925 -25.595 29.076 1.00 77.25 100 THR A O 1
ATOM 806 N N . MET A 1 101 ? 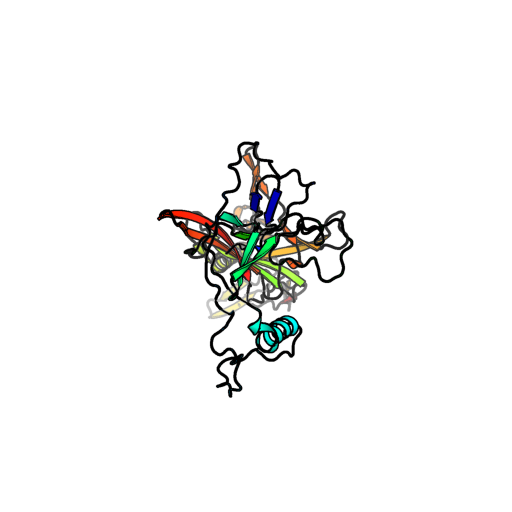-11.672 -23.740 28.890 1.00 81.12 101 MET A N 1
ATOM 807 C CA . MET A 1 101 ? -11.578 -23.503 30.340 1.00 81.12 101 MET A CA 1
ATOM 808 C C . MET A 1 101 ? -12.340 -22.274 30.824 1.00 81.12 101 MET A C 1
ATOM 810 O O . MET A 1 101 ? -12.894 -22.321 31.915 1.00 81.12 101 MET A O 1
ATOM 814 N N . TYR A 1 102 ? -12.349 -21.185 30.050 1.00 82.69 102 TYR A N 1
ATOM 815 C CA . TYR A 1 102 ? -12.804 -19.877 30.543 1.00 82.69 102 TYR A CA 1
ATOM 816 C C . TYR A 1 102 ? -14.037 -19.329 29.821 1.00 82.69 102 TYR A C 1
ATOM 818 O O . TYR A 1 102 ? -14.535 -18.263 30.170 1.00 82.69 102 TYR A O 1
ATOM 826 N N . SER A 1 103 ? -14.564 -20.025 28.812 1.00 79.81 103 SER A N 1
ATOM 827 C CA . SER A 1 103 ? -15.672 -19.521 27.994 1.00 79.81 103 SER A CA 1
ATOM 828 C C . SER A 1 103 ? -16.981 -19.340 28.776 1.00 79.81 103 SER A C 1
ATOM 830 O O . SER A 1 103 ? -17.888 -18.657 28.300 1.00 79.81 103 SER A O 1
ATOM 832 N N . ASN A 1 104 ? -17.124 -19.949 29.954 1.00 82.19 104 ASN A N 1
ATOM 833 C CA . ASN A 1 104 ? -18.284 -19.843 30.845 1.00 82.19 104 ASN A CA 1
ATOM 834 C C . ASN A 1 104 ? -18.448 -18.455 31.483 1.00 82.19 104 ASN A C 1
ATOM 836 O O . ASN A 1 104 ? -19.585 -18.052 31.715 1.00 82.19 104 ASN A O 1
ATOM 840 N N . ASP A 1 105 ? -17.355 -17.722 31.699 1.00 84.12 105 ASP A N 1
ATOM 841 C CA . ASP A 1 105 ? -17.376 -16.435 32.411 1.00 84.12 105 ASP A CA 1
ATOM 842 C C . ASP A 1 105 ? -17.483 -15.226 31.468 1.00 84.12 105 ASP A C 1
ATOM 844 O O . ASP A 1 105 ? -17.398 -14.073 31.888 1.00 84.12 105 ASP A O 1
ATOM 848 N N . TRP A 1 106 ? -17.678 -15.480 30.171 1.00 86.38 106 TRP A N 1
ATOM 849 C CA . TRP A 1 106 ? -17.725 -14.442 29.150 1.00 86.38 106 TRP A CA 1
ATOM 850 C C . TRP A 1 106 ? -19.132 -14.267 28.604 1.00 86.38 106 TRP A C 1
ATOM 852 O O . TRP A 1 106 ? -19.818 -15.212 28.207 1.00 86.38 106 TRP A O 1
ATOM 862 N N . MET A 1 107 ? -19.539 -13.008 28.543 1.00 88.81 107 MET A N 1
ATOM 863 C CA . MET A 1 107 ? -20.847 -12.566 28.101 1.00 88.81 107 MET A CA 1
ATOM 864 C C . MET A 1 107 ? -20.693 -11.497 27.024 1.00 88.81 107 MET A C 1
ATOM 866 O O . MET A 1 107 ? -19.785 -10.672 27.075 1.00 88.81 107 MET A O 1
ATOM 870 N N . ILE A 1 108 ? -21.595 -11.511 26.048 1.00 91.06 108 ILE A N 1
ATOM 871 C CA . ILE A 1 108 ? -21.650 -10.548 24.954 1.00 91.06 108 ILE A CA 1
ATOM 872 C C . ILE A 1 108 ? -22.964 -9.784 25.065 1.00 91.06 108 ILE A C 1
ATOM 874 O O . ILE A 1 108 ? -24.039 -10.379 25.158 1.00 91.06 108 ILE A O 1
ATOM 878 N N . MET A 1 109 ? -22.863 -8.458 25.016 1.00 90.38 109 MET A N 1
ATOM 879 C CA . MET A 1 109 ? -23.994 -7.559 24.827 1.00 90.38 109 MET A CA 1
ATOM 880 C C . MET A 1 109 ? -23.725 -6.724 23.570 1.00 90.38 109 MET A C 1
ATOM 882 O O . MET A 1 109 ? -22.751 -5.970 23.551 1.00 90.38 109 MET A O 1
ATOM 886 N N . PRO A 1 110 ? -24.530 -6.862 22.504 1.00 89.44 110 PRO A N 1
ATOM 887 C CA . PRO A 1 110 ? -24.329 -6.074 21.298 1.00 89.44 110 PRO A CA 1
ATOM 888 C C . PRO A 1 110 ? -24.642 -4.600 21.577 1.00 89.44 110 PRO A C 1
ATOM 890 O O . PRO A 1 110 ? -25.700 -4.264 22.108 1.00 89.44 110 PRO A O 1
ATOM 893 N N . LEU A 1 111 ? -23.723 -3.719 21.186 1.00 88.06 111 LEU A N 1
ATOM 894 C CA . LEU A 1 111 ? -23.878 -2.271 21.276 1.00 88.06 111 LEU A CA 1
ATOM 895 C C . LEU A 1 111 ? -24.009 -1.704 19.864 1.00 88.06 111 LEU A C 1
ATOM 897 O O . LEU A 1 111 ? -23.135 -1.907 19.023 1.00 88.06 111 LEU A O 1
ATOM 901 N N . THR A 1 112 ? -25.114 -1.005 19.601 1.00 88.12 112 THR A N 1
ATOM 902 C CA . THR A 1 112 ? -25.309 -0.295 18.330 1.00 88.12 112 THR A CA 1
ATOM 903 C C . THR A 1 112 ? -24.798 1.127 18.488 1.00 88.12 112 THR A C 1
ATOM 905 O O . THR A 1 112 ? -25.278 1.867 19.342 1.00 88.12 112 THR A O 1
ATOM 908 N N . VAL A 1 113 ? -23.818 1.487 17.668 1.00 87.19 113 VAL A N 1
ATOM 909 C CA . VAL A 1 113 ? -23.083 2.753 17.735 1.00 87.19 113 VAL A CA 1
ATOM 910 C C . VAL A 1 113 ? -22.914 3.325 16.333 1.00 87.19 113 VAL A C 1
ATOM 912 O O . VAL A 1 113 ? -22.911 2.580 15.348 1.00 87.19 113 VAL A O 1
ATOM 915 N N . GLU A 1 114 ? -22.805 4.648 16.232 1.00 84.75 114 GLU A N 1
ATOM 916 C CA . GLU A 1 114 ? -22.574 5.318 14.954 1.00 84.75 114 GLU A CA 1
ATOM 917 C C . GLU A 1 114 ? -21.107 5.151 14.520 1.00 84.75 114 GLU A C 1
ATOM 919 O O . GLU A 1 114 ? -20.188 5.042 15.334 1.00 84.75 114 GLU A O 1
ATOM 924 N N . VAL A 1 115 ? -20.873 5.081 13.206 1.00 85.75 115 VAL A N 1
ATOM 925 C CA . VAL A 1 115 ? -19.513 5.001 12.657 1.00 85.75 115 VAL A CA 1
ATOM 926 C C . VAL A 1 115 ? -18.907 6.403 12.637 1.00 85.75 115 VAL A C 1
ATOM 928 O O . VAL A 1 115 ? -19.568 7.357 12.233 1.00 85.75 115 VAL A O 1
ATOM 931 N N . GLY A 1 116 ? -17.632 6.521 12.990 1.00 86.56 116 GLY A N 1
ATOM 932 C CA . GLY A 1 116 ? -16.947 7.800 13.164 1.00 86.56 116 GLY A CA 1
ATOM 933 C C . GLY A 1 116 ? -16.904 8.277 14.611 1.00 86.56 116 GLY A C 1
ATOM 934 O O . GLY A 1 116 ? -16.347 9.341 14.861 1.00 86.56 116 GLY A O 1
ATOM 935 N N . ASP A 1 117 ? -17.435 7.492 15.548 1.00 87.31 117 ASP A N 1
ATOM 936 C CA . ASP A 1 117 ? -17.412 7.817 16.966 1.00 87.31 117 ASP A CA 1
ATOM 937 C C . ASP A 1 117 ? -16.218 7.185 17.688 1.00 87.31 117 ASP A C 1
ATOM 939 O O . ASP A 1 117 ? -15.711 6.113 17.340 1.00 87.31 117 ASP A O 1
ATOM 943 N N . TYR A 1 118 ? -15.789 7.875 18.742 1.00 88.81 118 TYR A N 1
ATOM 944 C CA . TYR A 1 118 ? -14.880 7.348 19.747 1.00 88.81 118 TYR A CA 1
ATOM 945 C C . TYR A 1 118 ? -15.680 6.990 20.997 1.00 88.81 118 TYR A C 1
ATOM 947 O O . TYR A 1 118 ? -16.308 7.854 21.612 1.00 88.81 118 TYR A O 1
ATOM 955 N N . ILE A 1 119 ? -15.673 5.710 21.355 1.00 89.00 119 ILE A N 1
ATOM 956 C CA . ILE A 1 119 ? -16.590 5.143 22.341 1.00 89.00 119 ILE A CA 1
ATOM 957 C C . ILE A 1 119 ? -15.834 4.875 23.635 1.00 89.00 119 ILE A C 1
ATOM 959 O O . ILE A 1 119 ? -14.941 4.030 23.682 1.00 89.00 119 ILE A O 1
ATOM 963 N N . GLU A 1 120 ? -16.226 5.569 24.701 1.00 87.88 120 GLU A N 1
ATOM 964 C CA . GLU A 1 120 ? -15.738 5.339 26.061 1.00 87.88 120 GLU A CA 1
ATOM 965 C C . GLU A 1 120 ? -16.859 4.727 26.906 1.00 87.88 120 GLU A C 1
ATOM 967 O O . GLU A 1 120 ? -17.926 5.321 27.078 1.00 87.88 120 GLU A O 1
ATOM 972 N N . VAL A 1 121 ? -16.609 3.549 27.480 1.00 87.31 121 VAL A N 1
ATOM 973 C CA . VAL A 1 121 ? -17.503 2.972 28.490 1.00 87.31 121 VAL A CA 1
ATOM 974 C C . VAL A 1 121 ? -17.196 3.648 29.823 1.00 87.31 121 VAL A C 1
ATOM 976 O O . VAL A 1 121 ? -16.120 3.455 30.390 1.00 87.31 121 VAL A O 1
ATOM 979 N N . LYS A 1 122 ? -18.127 4.469 30.319 1.00 86.75 122 LYS A N 1
ATOM 980 C CA . LYS A 1 122 ? -17.974 5.176 31.603 1.00 86.75 122 LYS A CA 1
ATOM 981 C C . LYS A 1 122 ? -18.296 4.279 32.795 1.00 86.75 122 LYS A C 1
ATOM 983 O O . LYS A 1 122 ? -17.549 4.237 33.775 1.00 86.75 122 LYS A O 1
ATOM 988 N N . GLU A 1 123 ? -19.420 3.581 32.702 1.00 88.06 123 GLU A N 1
ATOM 989 C CA . GLU A 1 123 ? -19.986 2.784 33.781 1.00 88.06 123 GLU A CA 1
ATOM 990 C C . GLU A 1 123 ? -20.712 1.567 33.205 1.00 88.06 123 GLU A C 1
ATOM 992 O O . GLU A 1 123 ? -21.428 1.674 32.211 1.00 88.06 123 GLU A O 1
ATOM 997 N N . LEU A 1 124 ? -20.537 0.417 33.853 1.00 90.19 124 LEU A N 1
ATOM 998 C CA . LEU A 1 124 ? -21.304 -0.797 33.624 1.00 90.19 124 LEU A CA 1
ATOM 999 C C . LEU A 1 124 ? -22.033 -1.146 34.920 1.00 90.19 124 LEU A C 1
ATOM 1001 O O . LEU A 1 124 ? -21.411 -1.419 35.944 1.00 90.19 124 LEU A O 1
ATOM 1005 N N . THR A 1 125 ? -23.359 -1.145 34.880 1.00 92.88 125 THR A N 1
ATOM 1006 C CA . THR A 1 125 ? -24.189 -1.624 35.985 1.00 92.88 125 THR A CA 1
ATOM 1007 C C . THR A 1 125 ? -24.676 -3.033 35.664 1.00 92.88 125 THR A C 1
ATOM 1009 O O . THR A 1 125 ? -25.340 -3.235 34.651 1.00 92.88 125 THR A O 1
ATOM 1012 N N . VAL A 1 126 ? -24.396 -3.988 36.548 1.00 92.62 126 VAL A N 1
ATOM 1013 C CA . VAL A 1 126 ? -24.885 -5.368 36.458 1.00 92.62 126 VAL A CA 1
ATOM 1014 C C . VAL A 1 126 ? -25.941 -5.591 37.533 1.00 92.62 126 VAL A C 1
ATOM 1016 O O . VAL A 1 126 ? -25.726 -5.254 38.699 1.00 92.62 126 VAL A O 1
ATOM 1019 N N . TRP A 1 127 ? -27.091 -6.132 37.133 1.00 93.31 127 TRP A N 1
ATOM 1020 C CA . TRP A 1 127 ? -28.120 -6.626 38.048 1.00 93.31 127 TRP A CA 1
ATOM 1021 C C . TRP A 1 127 ? -28.059 -8.143 38.054 1.00 93.31 127 TRP A C 1
ATOM 1023 O O . TRP A 1 127 ? -28.192 -8.769 37.001 1.00 93.31 127 TRP A O 1
ATOM 1033 N N . ASP A 1 128 ? -27.826 -8.724 39.225 1.00 91.25 128 ASP A N 1
ATOM 1034 C CA . ASP A 1 128 ? -27.829 -10.174 39.367 1.00 91.25 128 ASP A CA 1
ATOM 1035 C C . ASP A 1 128 ? -29.256 -10.731 39.527 1.00 91.25 128 ASP A C 1
ATOM 1037 O O . ASP A 1 128 ? -30.245 -10.004 39.658 1.00 91.25 128 ASP A O 1
ATOM 1041 N N . THR A 1 129 ? -29.374 -12.059 39.531 1.00 90.62 129 THR A N 1
ATOM 1042 C CA . THR A 1 129 ? -30.658 -12.755 39.702 1.00 90.62 129 THR A CA 1
ATOM 1043 C C . THR A 1 129 ? -31.267 -12.596 41.098 1.00 90.62 129 THR A C 1
ATOM 1045 O O . THR A 1 129 ? -32.430 -12.943 41.289 1.00 90.62 129 THR A O 1
ATOM 1048 N N . PHE A 1 130 ? -30.501 -12.102 42.074 1.00 95.00 130 PHE A N 1
ATOM 1049 C CA . PHE A 1 130 ? -30.951 -11.826 43.438 1.00 95.00 130 PHE A CA 1
ATOM 1050 C C . PHE A 1 130 ? -31.374 -10.358 43.630 1.00 95.00 130 PHE A C 1
ATOM 1052 O O . PHE A 1 130 ? -31.812 -9.987 44.718 1.00 95.00 130 PHE A O 1
ATOM 1059 N N . GLY A 1 131 ? -31.287 -9.529 42.582 1.00 91.38 131 GLY A N 1
ATOM 1060 C CA . GLY A 1 131 ? -31.637 -8.110 42.614 1.00 91.38 131 GLY A CA 1
ATOM 1061 C C . GLY A 1 131 ? -30.531 -7.204 43.165 1.00 91.38 131 GLY A C 1
ATOM 1062 O O . GLY A 1 131 ? -30.782 -6.024 43.419 1.00 91.38 131 GLY A O 1
ATOM 1063 N N . VAL A 1 132 ? -29.313 -7.718 43.351 1.00 95.31 132 VAL A N 1
ATOM 1064 C CA . VAL A 1 132 ? -28.159 -6.918 43.763 1.00 95.31 132 VAL A CA 1
ATOM 1065 C C . VAL A 1 132 ? -27.634 -6.139 42.561 1.00 95.31 132 VAL A C 1
ATOM 1067 O O . VAL A 1 132 ? -27.401 -6.686 41.482 1.00 95.31 132 VAL A O 1
ATOM 1070 N N . LYS A 1 133 ? -27.436 -4.832 42.763 1.00 94.31 133 LYS A N 1
ATOM 1071 C CA . LYS A 1 133 ? -26.842 -3.927 41.778 1.00 94.31 133 LYS A CA 1
ATOM 1072 C C . LYS A 1 133 ? -25.349 -3.766 42.054 1.00 94.31 133 LYS A C 1
ATOM 1074 O O . LYS A 1 133 ? -24.965 -3.196 43.075 1.00 94.31 133 LYS A O 1
ATOM 1079 N N . SER A 1 134 ? -24.519 -4.195 41.110 1.00 92.31 134 SER A N 1
ATOM 1080 C CA . SER A 1 134 ? -23.071 -3.980 41.128 1.00 92.31 134 SER A CA 1
ATOM 1081 C C . SER A 1 134 ? -22.683 -2.984 40.041 1.00 92.31 134 SER A C 1
ATOM 1083 O O . SER A 1 134 ? -22.916 -3.216 38.858 1.00 92.31 134 SER A O 1
ATOM 1085 N N . THR A 1 135 ? -22.088 -1.864 40.444 1.00 90.19 135 THR A N 1
ATOM 1086 C CA . THR A 1 135 ? -21.609 -0.829 39.523 1.00 90.19 135 THR A CA 1
ATOM 1087 C C . THR A 1 135 ? -20.100 -0.953 39.342 1.00 90.19 135 THR A C 1
ATOM 1089 O O . THR A 1 135 ? -19.337 -0.810 40.297 1.00 90.19 135 THR A O 1
ATOM 1092 N N . ILE A 1 136 ? -19.674 -1.166 38.102 1.00 86.19 136 ILE A N 1
ATOM 1093 C CA . ILE A 1 136 ? -18.280 -1.212 37.673 1.00 86.19 136 ILE A CA 1
ATOM 1094 C C . ILE A 1 136 ? -17.989 0.100 36.944 1.00 86.19 136 ILE A C 1
ATOM 1096 O O . ILE A 1 136 ? -18.576 0.395 35.905 1.00 86.19 136 ILE A O 1
ATOM 1100 N N . LYS A 1 137 ? -17.090 0.912 37.500 1.00 81.00 137 LYS A N 1
ATOM 1101 C CA . LYS A 1 137 ? -16.645 2.162 36.874 1.00 81.00 137 LYS A CA 1
ATOM 1102 C C . LYS A 1 137 ? -15.346 1.930 36.126 1.00 81.00 137 LYS A C 1
ATOM 1104 O O . LYS A 1 137 ? -14.510 1.146 36.572 1.00 81.00 137 LYS A O 1
ATOM 1109 N N . ASN A 1 138 ? -15.161 2.657 35.030 1.00 73.19 138 ASN A N 1
ATOM 1110 C CA . ASN A 1 138 ? -13.882 2.678 34.336 1.00 73.19 138 ASN A CA 1
ATOM 1111 C C . ASN A 1 138 ? -12.785 3.182 35.294 1.00 73.19 138 ASN A C 1
ATOM 1113 O O . ASN A 1 138 ? -12.913 4.266 35.878 1.00 73.19 138 ASN A O 1
ATOM 1117 N N . GLN A 1 139 ? -11.745 2.375 35.517 1.00 65.62 139 GLN A N 1
ATOM 1118 C CA . GLN A 1 139 ? -10.684 2.706 36.463 1.00 65.62 139 GLN A CA 1
ATOM 1119 C C . GLN A 1 139 ? -9.765 3.779 35.875 1.00 65.62 139 GLN A C 1
ATOM 1121 O O . GLN A 1 139 ? -8.773 3.490 35.214 1.00 65.62 139 GLN A O 1
ATOM 1126 N N . LYS A 1 140 ? -10.065 5.048 36.158 1.00 56.62 140 LYS A N 1
ATOM 1127 C CA . LYS A 1 140 ? -9.134 6.148 35.888 1.00 56.62 140 LYS A CA 1
ATOM 1128 C C . LYS A 1 140 ? -8.001 6.109 36.904 1.00 56.62 140 LYS A C 1
ATOM 1130 O O . LYS A 1 140 ? -8.290 6.181 38.094 1.00 56.62 140 LYS A O 1
ATOM 1135 N N . ASN A 1 141 ? -6.752 6.039 36.429 1.00 51.25 141 ASN A N 1
ATOM 1136 C CA . ASN A 1 141 ? -5.512 6.362 37.154 1.00 51.25 141 ASN A CA 1
ATOM 1137 C C . ASN A 1 141 ? -5.634 6.316 38.688 1.00 51.25 141 ASN A C 1
ATOM 1139 O O . ASN A 1 141 ? -5.538 7.338 39.371 1.00 51.25 141 ASN A O 1
ATOM 1143 N N . SER A 1 142 ? -5.845 5.120 39.240 1.00 44.19 142 SER A N 1
ATOM 1144 C CA . SER A 1 142 ? -5.708 4.904 40.674 1.00 44.19 142 SER A CA 1
ATOM 1145 C C . SER A 1 142 ? -4.241 5.149 41.049 1.00 44.19 142 SER A C 1
ATOM 1147 O O . SER A 1 142 ? -3.328 4.527 40.501 1.00 44.19 142 SER A O 1
ATOM 1149 N N . GLN A 1 143 ? -4.016 6.104 41.960 1.00 43.41 143 GLN A N 1
ATOM 1150 C CA . GLN A 1 143 ? -2.701 6.455 42.522 1.00 43.41 143 GLN A CA 1
ATOM 1151 C C . GLN A 1 143 ? -2.140 5.378 43.470 1.00 43.41 143 GLN A C 1
ATOM 1153 O O . GLN A 1 143 ? -1.070 5.555 44.046 1.00 43.41 143 GLN A O 1
ATOM 1158 N N . GLN A 1 144 ? -2.854 4.268 43.663 1.00 42.41 144 GLN A N 1
ATOM 1159 C CA . GLN A 1 144 ? -2.366 3.142 44.449 1.00 42.41 144 GLN A CA 1
ATOM 1160 C C . GLN A 1 144 ? -1.492 2.228 43.589 1.00 42.41 144 GLN A C 1
ATOM 1162 O O . GLN A 1 144 ? -1.804 1.959 42.428 1.00 42.41 144 GLN A O 1
ATOM 1167 N N . GLY A 1 145 ? -0.376 1.796 44.186 1.00 41.91 145 GLY A N 1
ATOM 1168 C CA . GLY A 1 145 ? 0.591 0.885 43.585 1.00 41.91 145 GLY A CA 1
ATOM 1169 C C . GLY A 1 145 ? -0.109 -0.325 42.978 1.00 41.91 145 GLY A C 1
ATOM 1170 O O . GLY A 1 145 ? -0.936 -0.968 43.617 1.00 41.91 145 GLY A O 1
ATOM 1171 N N . VAL A 1 146 ? 0.203 -0.568 41.713 1.00 45.31 146 VAL A N 1
ATOM 1172 C CA . VAL A 1 146 ? -0.407 -1.600 40.883 1.00 45.31 146 VAL A CA 1
ATOM 1173 C C . VAL A 1 146 ? 0.163 -2.946 41.319 1.00 45.31 146 VAL A C 1
ATOM 1175 O O . VAL A 1 146 ? 1.363 -3.165 41.191 1.00 45.31 146 VAL A O 1
ATOM 1178 N N . THR A 1 147 ? -0.670 -3.836 41.851 1.00 46.84 147 THR A N 1
ATOM 1179 C CA . THR A 1 147 ? -0.420 -5.277 41.721 1.00 46.84 147 THR A CA 1
ATOM 1180 C C . THR A 1 147 ? -0.783 -5.676 40.287 1.00 46.84 147 THR A C 1
ATOM 1182 O O . THR A 1 147 ? -1.699 -5.078 39.717 1.00 46.84 147 THR A O 1
ATOM 1185 N N . ASP A 1 148 ? -0.079 -6.650 39.699 1.00 49.84 148 ASP A N 1
ATOM 1186 C CA . ASP A 1 148 ? -0.212 -7.078 38.287 1.00 49.84 148 ASP A CA 1
ATOM 1187 C C . ASP A 1 148 ? -1.664 -7.363 37.823 1.00 49.84 148 ASP A C 1
ATOM 1189 O O . ASP A 1 148 ? -1.952 -7.348 36.630 1.00 49.84 148 ASP A O 1
ATOM 1193 N N . ASP A 1 149 ? -2.605 -7.532 38.755 1.00 49.03 149 ASP A N 1
ATOM 1194 C CA . ASP A 1 149 ? -4.017 -7.845 38.512 1.00 49.03 149 ASP A CA 1
ATOM 1195 C C . ASP A 1 149 ? -4.930 -6.668 38.085 1.00 49.03 149 ASP A C 1
ATOM 1197 O O . ASP A 1 149 ? -6.087 -6.908 37.741 1.00 49.03 149 ASP A O 1
ATOM 1201 N N . VAL A 1 150 ? -4.500 -5.394 38.124 1.00 52.31 150 VAL A N 1
ATOM 1202 C CA . VAL A 1 150 ? -5.475 -4.264 38.175 1.00 52.31 150 VAL A CA 1
ATOM 1203 C C . VAL A 1 150 ? -5.493 -3.322 36.957 1.00 52.31 150 VAL A C 1
ATOM 1205 O O . VAL A 1 150 ? -6.358 -2.452 36.876 1.00 52.31 150 VAL A O 1
ATOM 1208 N N . LYS A 1 151 ? -4.606 -3.461 35.964 1.00 58.47 151 LYS A N 1
ATOM 1209 C CA . LYS A 1 151 ? -4.571 -2.525 34.813 1.00 58.47 151 LYS A CA 1
ATOM 1210 C C . LYS A 1 151 ? -4.386 -3.223 33.473 1.00 58.47 151 LYS A C 1
ATOM 1212 O O . LYS A 1 151 ? -3.398 -2.992 32.784 1.00 58.47 151 LYS A O 1
ATOM 1217 N N . TRP A 1 152 ? -5.347 -4.055 33.086 1.00 61.50 152 TRP A N 1
ATOM 1218 C CA . TRP A 1 152 ? -5.423 -4.536 31.710 1.00 61.50 152 TRP A CA 1
ATOM 1219 C C . TRP A 1 152 ? -6.553 -3.818 30.969 1.00 61.50 152 TRP A C 1
ATOM 1221 O O . TRP A 1 152 ? -7.666 -3.669 31.472 1.00 61.50 152 TRP A O 1
ATOM 1231 N N . GLN A 1 153 ? -6.242 -3.344 29.768 1.00 70.88 153 GLN A N 1
ATOM 1232 C CA . GLN A 1 153 ? -7.193 -2.749 28.845 1.00 70.88 153 GLN A CA 1
ATOM 1233 C C . GLN A 1 153 ? -6.902 -3.299 27.453 1.00 70.88 153 GLN A C 1
ATOM 1235 O O . GLN A 1 153 ? -5.744 -3.502 27.091 1.00 70.88 153 GLN A O 1
ATOM 1240 N N . MET A 1 154 ? -7.951 -3.571 26.683 1.00 76.69 154 MET A N 1
ATOM 1241 C CA . MET A 1 154 ? -7.833 -4.055 25.310 1.00 76.69 154 MET A CA 1
ATOM 1242 C C . MET A 1 154 ? -8.408 -3.028 24.344 1.00 76.69 154 MET A C 1
ATOM 1244 O O . MET A 1 154 ? -9.345 -2.305 24.681 1.00 76.69 154 MET A O 1
ATOM 1248 N N . PHE A 1 155 ? -7.866 -3.021 23.125 1.00 80.44 155 PHE A N 1
ATOM 1249 C CA . PHE A 1 155 ? -8.365 -2.233 21.993 1.00 80.44 155 PHE A CA 1
ATOM 1250 C C . PHE A 1 155 ? -8.305 -0.709 22.177 1.00 80.44 155 PHE A C 1
ATOM 1252 O O . PHE A 1 155 ? -8.969 0.022 21.442 1.00 80.44 155 PHE A O 1
ATOM 1259 N N . THR A 1 156 ? -7.505 -0.223 23.128 1.00 83.50 156 THR A N 1
ATOM 1260 C CA . THR A 1 156 ? -7.188 1.200 23.251 1.00 83.50 156 THR A CA 1
ATOM 1261 C C . THR A 1 156 ? -5.989 1.600 22.419 1.00 83.50 156 THR A C 1
ATOM 1263 O O . THR A 1 156 ? -5.209 0.773 21.950 1.00 83.50 156 THR A O 1
ATOM 1266 N N . HIS A 1 157 ? -5.874 2.909 22.231 1.00 85.44 157 HIS A N 1
ATOM 1267 C CA . HIS A 1 157 ? -4.803 3.518 21.471 1.00 85.44 157 HIS A CA 1
ATOM 1268 C C . HIS A 1 157 ? -3.731 4.027 22.426 1.00 85.44 157 HIS A C 1
ATOM 1270 O O . HIS A 1 157 ? -4.021 4.770 23.364 1.00 85.44 157 HIS A O 1
ATOM 1276 N N . THR A 1 158 ? -2.492 3.647 22.151 1.00 85.12 158 THR A N 1
ATOM 1277 C CA . THR A 1 158 ? -1.300 4.142 22.838 1.00 85.12 158 THR A CA 1
ATOM 1278 C C . THR A 1 158 ? -0.421 4.869 21.827 1.00 85.12 158 THR A C 1
ATOM 1280 O O . THR A 1 158 ? -0.531 4.602 20.626 1.00 85.12 158 THR A O 1
ATOM 1283 N N . PRO A 1 159 ? 0.478 5.764 22.249 1.00 85.12 159 PRO A N 1
ATOM 1284 C CA . PRO A 1 159 ? 1.469 6.301 21.336 1.00 85.12 159 PRO A CA 1
ATOM 1285 C C . PRO A 1 159 ? 2.447 5.212 20.911 1.00 85.12 159 PRO A C 1
ATOM 1287 O O . PRO A 1 159 ? 2.942 4.454 21.748 1.00 85.12 159 PRO A O 1
ATOM 1290 N N . ALA A 1 160 ? 2.805 5.189 19.628 1.00 81.88 160 ALA A N 1
ATOM 1291 C CA . ALA A 1 160 ? 3.797 4.250 19.099 1.00 81.88 160 ALA A CA 1
ATOM 1292 C C . ALA A 1 160 ? 5.168 4.366 19.801 1.00 81.88 160 ALA A C 1
ATOM 1294 O O . ALA A 1 160 ? 5.917 3.395 19.881 1.00 81.88 160 ALA A O 1
ATOM 1295 N N . SER A 1 161 ? 5.501 5.550 20.328 1.00 83.00 161 SER A N 1
ATOM 1296 C CA . SER A 1 161 ? 6.747 5.811 21.057 1.00 83.00 161 SER A CA 1
ATOM 1297 C C . SER A 1 161 ? 6.719 5.345 22.519 1.00 83.00 161 SER A C 1
ATOM 1299 O O . SER A 1 161 ? 7.779 5.163 23.120 1.00 83.00 161 SER A O 1
ATOM 1301 N N . ASN A 1 162 ? 5.532 5.164 23.107 1.00 81.12 162 ASN A N 1
ATOM 1302 C CA . ASN A 1 162 ? 5.363 4.832 24.517 1.00 81.12 162 ASN A CA 1
ATOM 1303 C C . ASN A 1 162 ? 4.086 4.015 24.755 1.00 81.12 162 ASN A C 1
ATOM 1305 O O . ASN A 1 162 ? 3.060 4.538 25.184 1.00 81.12 162 ASN A O 1
ATOM 1309 N N . ILE A 1 163 ? 4.195 2.706 24.545 1.00 77.38 163 ILE A N 1
ATOM 1310 C CA . ILE A 1 163 ? 3.093 1.743 24.698 1.00 77.38 163 ILE A CA 1
ATOM 1311 C C . ILE A 1 163 ? 2.582 1.676 26.153 1.00 77.38 163 ILE A C 1
ATOM 1313 O O . ILE A 1 163 ? 1.444 1.296 26.400 1.00 77.38 163 ILE A O 1
ATOM 1317 N N . SER A 1 164 ? 3.389 2.094 27.134 1.00 76.69 164 SER A N 1
ATOM 1318 C CA . SER A 1 164 ? 2.991 2.113 28.548 1.00 76.69 164 SER A CA 1
ATOM 1319 C C . SER A 1 164 ? 2.097 3.301 28.923 1.00 76.69 164 SER A C 1
ATOM 1321 O O . SER A 1 164 ? 1.604 3.360 30.051 1.00 76.69 164 SER A O 1
ATOM 1323 N N . LYS A 1 165 ? 1.909 4.278 28.026 1.00 76.06 165 LYS A N 1
ATOM 1324 C CA . LYS A 1 165 ? 1.025 5.426 28.255 1.00 76.06 165 LYS A CA 1
ATOM 1325 C C . LYS A 1 165 ? -0.420 5.045 27.923 1.00 76.06 165 LYS A C 1
ATOM 1327 O O . LYS A 1 165 ? -0.730 4.743 26.778 1.00 76.06 165 LYS A O 1
ATOM 1332 N N . ILE A 1 166 ? -1.298 5.118 28.925 1.00 72.06 166 ILE A N 1
ATOM 1333 C CA . ILE A 1 166 ? -2.723 4.767 28.825 1.00 72.06 166 ILE A CA 1
ATOM 1334 C C . ILE A 1 166 ? -3.565 6.010 29.152 1.00 72.06 166 ILE A C 1
ATOM 1336 O O . ILE A 1 166 ? -4.158 6.121 30.223 1.00 72.06 166 ILE A O 1
ATOM 1340 N N . ASP A 1 167 ? -3.570 6.983 28.240 1.00 73.50 167 ASP A N 1
ATOM 1341 C CA . ASP A 1 167 ? -4.351 8.222 28.402 1.00 73.50 167 ASP A CA 1
ATOM 1342 C C . ASP A 1 167 ? -5.735 8.130 27.736 1.00 73.50 167 ASP A C 1
ATOM 1344 O O . ASP A 1 167 ? -6.660 8.872 28.082 1.00 73.50 167 ASP A O 1
ATOM 1348 N N . MET A 1 168 ? -5.888 7.217 26.774 1.00 78.75 168 MET A N 1
ATOM 1349 C CA . MET A 1 168 ? -7.114 7.003 26.011 1.00 78.75 168 MET A CA 1
ATOM 1350 C C . MET A 1 168 ? -7.856 5.763 26.514 1.00 78.75 168 MET A C 1
ATOM 1352 O O . MET A 1 168 ? -7.317 4.664 26.494 1.00 78.75 168 MET A O 1
ATOM 1356 N N . ASN A 1 169 ? -9.118 5.941 26.927 1.00 80.31 169 ASN A N 1
ATOM 1357 C CA . ASN A 1 169 ? -9.916 4.898 27.591 1.00 80.31 169 ASN A CA 1
ATOM 1358 C C . ASN A 1 169 ? -11.018 4.263 26.723 1.00 80.31 169 ASN A C 1
ATOM 1360 O O . ASN A 1 169 ? -11.970 3.689 27.254 1.00 80.31 169 ASN A O 1
ATOM 1364 N N . GLY A 1 170 ? -10.944 4.420 25.407 1.00 85.44 170 GLY A N 1
ATOM 1365 C CA . GLY A 1 170 ? -12.028 4.089 24.494 1.00 85.44 170 GLY A CA 1
ATOM 1366 C C . GLY A 1 170 ? -11.545 3.555 23.155 1.00 85.44 170 GLY A C 1
ATOM 1367 O O . GLY A 1 170 ? -10.349 3.511 22.871 1.00 85.44 170 GLY A O 1
ATOM 1368 N N . LEU A 1 171 ? -12.517 3.155 22.343 1.00 89.31 171 LEU A N 1
ATOM 1369 C CA . LEU A 1 171 ? -12.321 2.536 21.040 1.00 89.31 171 LEU A CA 1
ATOM 1370 C C . LEU A 1 171 ? -12.755 3.497 19.934 1.00 89.31 171 LEU A C 1
ATOM 1372 O O . LEU A 1 171 ? -13.894 3.968 19.935 1.00 89.31 171 LEU A O 1
ATOM 1376 N N . LEU A 1 172 ? -11.880 3.749 18.961 1.00 89.12 172 LEU A N 1
ATOM 1377 C CA . LEU A 1 172 ? -12.267 4.430 17.729 1.00 89.12 172 LEU A CA 1
ATOM 1378 C C . LEU A 1 172 ? -12.958 3.452 16.772 1.00 89.12 172 LEU A C 1
ATOM 1380 O O . LEU A 1 172 ? -12.371 2.443 16.380 1.00 89.12 172 LEU A O 1
ATOM 1384 N N . LEU A 1 173 ? -14.151 3.806 16.296 1.00 89.88 173 LEU A N 1
ATOM 1385 C CA . LEU A 1 173 ? -14.746 3.187 15.114 1.00 89.88 173 LEU A CA 1
ATOM 1386 C C . LEU A 1 173 ? -14.581 4.125 13.915 1.00 89.88 173 LEU A C 1
ATOM 1388 O O . LEU A 1 173 ? -15.419 5.003 13.710 1.00 89.88 173 LEU A O 1
ATOM 1392 N N . PRO A 1 174 ? -13.511 3.982 13.108 1.00 88.56 174 PRO A N 1
ATOM 1393 C CA . PRO A 1 174 ? -13.251 4.921 12.026 1.00 88.56 174 PRO A CA 1
ATOM 1394 C C . PRO A 1 174 ? -14.356 4.860 10.956 1.00 88.56 174 PRO A C 1
ATOM 1396 O O . PRO A 1 174 ? -14.863 3.772 10.660 1.00 88.56 174 PRO A O 1
ATOM 1399 N N . PRO A 1 175 ? -14.714 5.997 10.327 1.00 86.31 175 PRO A N 1
ATOM 1400 C CA . PRO A 1 175 ? -15.712 6.045 9.264 1.00 86.31 175 PRO A CA 1
ATOM 1401 C C . PRO A 1 175 ? -15.146 5.425 7.985 1.00 86.31 175 PRO A C 1
ATOM 1403 O O . PRO A 1 175 ? -14.582 6.108 7.132 1.00 86.31 175 PRO A O 1
ATOM 1406 N N . VAL A 1 176 ? -15.289 4.107 7.856 1.00 86.69 176 VAL A N 1
ATOM 1407 C CA . VAL A 1 176 ? -14.772 3.345 6.715 1.00 86.69 176 VAL A CA 1
ATOM 1408 C C . VAL A 1 176 ? -15.848 2.994 5.706 1.00 86.69 176 VAL A C 1
ATOM 1410 O O . VAL A 1 176 ? -16.996 2.719 6.052 1.00 86.69 176 VAL A O 1
ATOM 1413 N N . LEU A 1 177 ? -15.457 2.997 4.431 1.00 85.38 177 LEU A N 1
ATOM 1414 C CA . LEU A 1 177 ? -16.323 2.610 3.325 1.00 85.38 177 LEU A CA 1
ATOM 1415 C C . LEU A 1 177 ? -16.720 1.131 3.475 1.00 85.38 177 LEU A C 1
ATOM 1417 O O . LEU A 1 177 ? -15.836 0.287 3.626 1.00 85.38 177 LEU A O 1
ATOM 1421 N N . PRO A 1 178 ? -18.023 0.795 3.429 1.00 79.44 178 PRO A N 1
ATOM 1422 C CA . PRO A 1 178 ? -18.472 -0.588 3.585 1.00 79.44 178 PRO A CA 1
ATOM 1423 C C . PRO A 1 178 ? -18.075 -1.460 2.389 1.00 79.44 178 PRO A C 1
ATOM 1425 O O . PRO A 1 178 ? -17.753 -2.632 2.553 1.00 79.44 178 PRO A O 1
ATOM 1428 N N . SER A 1 179 ? -18.100 -0.887 1.183 1.00 85.00 179 SER A N 1
ATOM 1429 C CA . SER A 1 179 ? -17.626 -1.525 -0.043 1.00 85.00 179 SER A CA 1
ATOM 1430 C C . SER A 1 179 ? -17.121 -0.479 -1.031 1.00 85.00 179 SER A C 1
ATOM 1432 O O . SER A 1 179 ? -17.592 0.665 -1.054 1.00 85.00 179 SER A O 1
ATOM 1434 N N . THR A 1 180 ? -16.161 -0.891 -1.850 1.00 89.38 180 THR A N 1
ATOM 1435 C CA . THR A 1 180 ? -15.566 -0.107 -2.929 1.00 89.38 180 THR A CA 1
ATOM 1436 C C . THR A 1 180 ? -15.624 -0.926 -4.215 1.00 89.38 180 THR A C 1
ATOM 1438 O O . THR A 1 180 ? -15.409 -2.135 -4.212 1.00 89.38 180 THR A O 1
ATOM 1441 N N . VAL A 1 181 ? -15.953 -0.268 -5.324 1.00 92.19 181 VAL A N 1
ATOM 1442 C CA . VAL A 1 181 ? -15.833 -0.824 -6.672 1.00 92.19 181 VAL A CA 1
ATOM 1443 C C . VAL A 1 181 ? -14.588 -0.223 -7.297 1.00 92.19 181 VAL A C 1
ATOM 1445 O O . VAL A 1 181 ? -14.431 0.998 -7.318 1.00 92.19 181 VAL A O 1
ATOM 1448 N N . GLU A 1 182 ? -13.716 -1.080 -7.805 1.00 91.94 182 GLU A N 1
ATOM 1449 C CA . GLU A 1 182 ? -12.444 -0.692 -8.401 1.00 91.94 182 GLU A CA 1
ATOM 1450 C C . GLU A 1 182 ? -12.487 -0.874 -9.916 1.00 91.94 182 GLU A C 1
ATOM 1452 O O . GLU A 1 182 ? -12.982 -1.884 -10.417 1.00 91.94 182 GLU A O 1
ATOM 1457 N N . SER A 1 183 ? -11.965 0.105 -10.651 1.00 93.06 183 SER A N 1
ATOM 1458 C CA . SER A 1 183 ? -11.706 -0.047 -12.079 1.00 93.06 183 SER A CA 1
ATOM 1459 C C . SER A 1 183 ? -10.490 -0.938 -12.322 1.00 93.06 183 SER A C 1
ATOM 1461 O O . SER A 1 183 ? -9.702 -1.227 -11.415 1.00 93.06 183 SER A O 1
ATOM 1463 N N . GLU A 1 184 ? -10.259 -1.274 -13.590 1.00 93.31 184 GLU A N 1
ATOM 1464 C CA . GLU A 1 184 ? -8.942 -1.745 -14.004 1.00 93.31 184 GLU A CA 1
ATOM 1465 C C . GLU A 1 184 ? -7.842 -0.729 -13.658 1.00 93.31 184 GLU A C 1
ATOM 1467 O O . GLU A 1 184 ? -8.085 0.479 -13.544 1.00 93.31 184 GLU A O 1
ATOM 1472 N N . ALA A 1 185 ? -6.622 -1.244 -13.490 1.00 94.31 185 ALA A N 1
ATOM 1473 C CA . ALA A 1 185 ? -5.439 -0.441 -13.234 1.00 94.31 185 ALA A CA 1
ATOM 1474 C C . ALA A 1 185 ? -5.168 0.513 -14.403 1.00 94.31 185 ALA A C 1
ATOM 1476 O O . ALA A 1 185 ? -5.008 0.083 -15.546 1.00 94.31 185 ALA A O 1
ATOM 1477 N N . VAL A 1 186 ? -5.104 1.800 -14.079 1.00 94.62 186 VAL A N 1
ATOM 1478 C CA . VAL A 1 186 ? -4.792 2.887 -15.007 1.00 94.62 186 VAL A CA 1
ATOM 1479 C C . VAL A 1 186 ? -3.280 3.019 -15.171 1.00 94.62 186 VAL A C 1
ATOM 1481 O O . VAL A 1 186 ? -2.778 3.221 -16.271 1.00 94.62 186 VAL A O 1
ATOM 1484 N N . GLU A 1 187 ? -2.552 2.876 -14.067 1.00 95.12 187 GLU A N 1
ATOM 1485 C CA . GLU A 1 187 ? -1.105 2.694 -14.064 1.00 95.12 187 GLU A CA 1
ATOM 1486 C C . GLU A 1 187 ? -0.761 1.583 -13.085 1.00 95.12 187 GLU A C 1
ATOM 1488 O O . GLU A 1 187 ? -1.407 1.417 -12.045 1.00 95.12 187 GLU A O 1
ATOM 1493 N N . GLU A 1 188 ? 0.279 0.835 -13.410 1.00 95.56 188 GLU A N 1
ATOM 1494 C CA . GLU A 1 188 ? 0.713 -0.274 -12.590 1.00 95.56 188 GLU A CA 1
ATOM 1495 C C . GLU A 1 188 ? 2.224 -0.436 -12.673 1.00 95.56 188 GLU A C 1
ATOM 1497 O O . GLU A 1 188 ? 2.809 -0.451 -13.759 1.00 95.56 188 GLU A O 1
ATOM 1502 N N . VAL A 1 189 ? 2.840 -0.548 -11.498 1.00 95.25 189 VAL A N 1
ATOM 1503 C CA . VAL A 1 189 ? 4.280 -0.723 -11.343 1.00 95.25 189 VAL A CA 1
ATOM 1504 C C . VAL A 1 189 ? 4.541 -1.879 -10.400 1.00 95.25 189 VAL A C 1
ATOM 1506 O O . VAL A 1 189 ? 3.960 -1.962 -9.317 1.00 95.25 189 VAL A O 1
ATOM 1509 N N . MET A 1 190 ? 5.454 -2.753 -10.789 1.00 94.38 190 MET A N 1
ATOM 1510 C CA . MET A 1 190 ? 5.897 -3.870 -9.979 1.00 94.38 190 MET A CA 1
ATOM 1511 C C . MET A 1 190 ? 7.339 -3.670 -9.536 1.00 94.38 190 MET A C 1
ATOM 1513 O O . MET A 1 190 ? 8.235 -3.506 -10.355 1.00 94.38 190 MET A O 1
ATOM 1517 N N . PHE A 1 191 ? 7.562 -3.708 -8.231 1.00 93.62 191 PHE A N 1
ATOM 1518 C CA . PHE A 1 191 ? 8.885 -3.738 -7.634 1.00 93.62 191 PHE A CA 1
ATOM 1519 C C . PHE A 1 191 ? 9.311 -5.177 -7.404 1.00 93.62 191 PHE A C 1
ATOM 1521 O O . PHE A 1 191 ? 8.617 -5.923 -6.712 1.00 93.62 191 PHE A O 1
ATOM 1528 N N . VAL A 1 192 ? 10.458 -5.549 -7.954 1.00 92.62 192 VAL A N 1
ATOM 1529 C CA . VAL A 1 192 ? 11.018 -6.899 -7.847 1.00 92.62 192 VAL A CA 1
ATOM 1530 C C . VAL A 1 192 ? 12.492 -6.834 -7.477 1.00 92.62 192 VAL A C 1
ATOM 1532 O O . VAL A 1 192 ? 13.206 -5.912 -7.883 1.00 92.62 192 VAL A O 1
ATOM 1535 N N . ARG A 1 193 ? 12.939 -7.819 -6.695 1.00 90.00 193 ARG A N 1
ATOM 1536 C CA . ARG A 1 193 ? 14.359 -8.062 -6.431 1.00 90.00 193 ARG A CA 1
ATOM 1537 C C . ARG A 1 193 ? 14.887 -8.976 -7.536 1.00 90.00 193 ARG A C 1
ATOM 1539 O O . ARG A 1 193 ? 14.338 -10.053 -7.746 1.00 90.00 193 ARG A O 1
ATOM 1546 N N . ASP A 1 194 ? 15.920 -8.532 -8.240 1.00 89.12 194 ASP A N 1
ATOM 1547 C CA . ASP A 1 194 ? 16.650 -9.347 -9.207 1.00 89.12 194 ASP A CA 1
ATOM 1548 C C . ASP A 1 194 ? 17.925 -9.856 -8.537 1.00 89.12 194 ASP A C 1
ATOM 1550 O O . ASP A 1 194 ? 18.886 -9.111 -8.328 1.00 89.12 194 ASP A O 1
ATOM 1554 N N . GLU A 1 195 ? 17.899 -11.131 -8.156 1.00 84.75 195 GLU A N 1
ATOM 1555 C CA . GLU A 1 195 ? 18.996 -11.787 -7.442 1.00 84.75 195 GLU A CA 1
ATOM 1556 C C . GLU A 1 195 ? 20.253 -11.935 -8.313 1.00 84.75 195 GLU A C 1
ATOM 1558 O O . GLU A 1 195 ? 21.363 -11.908 -7.786 1.00 84.75 195 GLU A O 1
ATOM 1563 N N . MET A 1 196 ? 20.110 -12.039 -9.641 1.00 83.50 196 MET A N 1
ATOM 1564 C CA . MET A 1 196 ? 21.246 -12.181 -10.561 1.00 83.50 196 MET A CA 1
ATOM 1565 C C . MET A 1 196 ? 21.971 -10.855 -10.775 1.00 83.50 196 MET A C 1
ATOM 1567 O O . MET A 1 196 ? 23.200 -10.824 -10.813 1.00 83.50 196 MET A O 1
ATOM 1571 N N . ALA A 1 197 ? 21.219 -9.758 -10.878 1.00 83.12 197 ALA A N 1
ATOM 1572 C CA . ALA A 1 197 ? 21.784 -8.416 -11.001 1.00 83.12 197 ALA A CA 1
ATOM 1573 C C . ALA A 1 197 ? 22.145 -7.777 -9.643 1.00 83.12 197 ALA A C 1
ATOM 1575 O O . ALA A 1 197 ? 22.764 -6.715 -9.621 1.00 83.12 197 ALA A O 1
ATOM 1576 N N . ASN A 1 198 ? 21.747 -8.395 -8.522 1.00 84.62 198 ASN A N 1
ATOM 1577 C CA . ASN A 1 198 ? 21.827 -7.840 -7.166 1.00 84.62 198 ASN A CA 1
ATOM 1578 C C . ASN A 1 198 ? 21.263 -6.407 -7.078 1.00 84.62 198 ASN A C 1
ATOM 1580 O O . ASN A 1 198 ? 21.857 -5.498 -6.492 1.00 84.62 198 ASN A O 1
ATOM 1584 N N . MET A 1 199 ? 20.123 -6.194 -7.735 1.00 88.12 199 MET A N 1
ATOM 1585 C CA . MET A 1 199 ? 19.475 -4.894 -7.876 1.00 88.12 199 MET A CA 1
ATOM 1586 C C . MET A 1 199 ? 17.963 -5.021 -7.741 1.00 88.12 199 MET A C 1
ATOM 1588 O O . MET A 1 199 ? 17.386 -6.104 -7.829 1.00 88.12 199 MET A O 1
ATOM 1592 N N . ILE A 1 200 ? 17.307 -3.882 -7.541 1.00 92.12 200 ILE A N 1
ATOM 1593 C CA . ILE A 1 200 ? 15.852 -3.796 -7.515 1.00 92.12 200 ILE A CA 1
ATOM 1594 C C . ILE A 1 200 ? 15.367 -3.042 -8.741 1.00 92.12 200 ILE A C 1
ATOM 1596 O O . ILE A 1 200 ? 15.960 -2.045 -9.155 1.00 92.12 200 ILE A O 1
ATOM 1600 N N . TRP A 1 201 ? 14.252 -3.504 -9.290 1.00 93.62 201 TRP A N 1
ATOM 1601 C CA . TRP A 1 201 ? 13.635 -2.926 -10.472 1.00 93.62 201 TRP A CA 1
ATOM 1602 C C . TRP A 1 201 ? 12.222 -2.467 -10.169 1.00 93.62 201 TRP A C 1
ATOM 1604 O O . TRP A 1 201 ? 11.449 -3.210 -9.572 1.00 93.62 201 TRP A O 1
ATOM 1614 N N . GLY A 1 202 ? 11.887 -1.254 -10.603 1.00 94.81 202 GLY A N 1
ATOM 1615 C CA . GLY A 1 202 ? 10.511 -0.808 -10.782 1.00 94.81 202 GLY A CA 1
ATOM 1616 C C . GLY A 1 202 ? 10.107 -1.045 -12.232 1.00 94.81 202 GLY A C 1
ATOM 1617 O O . GLY A 1 202 ? 10.543 -0.312 -13.115 1.00 94.81 202 GLY A O 1
ATOM 1618 N N . ILE A 1 203 ? 9.312 -2.080 -12.471 1.00 95.12 203 ILE A N 1
ATOM 1619 C CA . ILE A 1 203 ? 8.837 -2.487 -13.792 1.00 95.12 203 ILE A CA 1
ATOM 1620 C C . ILE A 1 203 ? 7.478 -1.846 -14.029 1.00 95.12 203 ILE A C 1
ATOM 1622 O O . ILE A 1 203 ? 6.517 -2.146 -13.322 1.00 95.12 203 ILE A O 1
ATOM 1626 N N . GLU A 1 204 ? 7.373 -0.984 -15.031 1.00 95.56 204 GLU A N 1
ATOM 1627 C CA . GLU A 1 204 ? 6.076 -0.499 -15.496 1.00 95.56 204 GLU A CA 1
ATOM 1628 C C . GLU A 1 204 ? 5.385 -1.639 -16.253 1.00 95.56 204 GLU A C 1
ATOM 1630 O O . GLU A 1 204 ? 5.953 -2.187 -17.200 1.00 95.56 204 GLU A O 1
ATOM 1635 N N . THR A 1 205 ? 4.183 -2.031 -15.827 1.00 94.94 205 THR A N 1
ATOM 1636 C CA . THR A 1 205 ? 3.379 -3.068 -16.501 1.00 94.94 205 THR A CA 1
ATOM 1637 C C . THR A 1 205 ? 2.219 -2.443 -17.270 1.00 94.94 205 THR A C 1
ATOM 1639 O O . THR A 1 205 ? 1.959 -2.817 -18.413 1.00 94.94 205 THR A O 1
ATOM 1642 N N . LYS A 1 206 ? 1.572 -1.427 -16.688 1.00 95.62 206 LYS A N 1
ATOM 1643 C CA . LYS A 1 206 ? 0.543 -0.610 -17.344 1.00 95.62 206 LYS A CA 1
ATOM 1644 C C . LYS A 1 206 ? 0.872 0.872 -17.221 1.00 95.62 206 LYS A C 1
ATOM 1646 O O . LYS A 1 206 ? 1.187 1.354 -16.131 1.00 95.62 206 LYS A O 1
ATOM 1651 N N . VAL A 1 207 ? 0.754 1.596 -18.328 1.00 94.94 207 VAL A N 1
ATOM 1652 C CA . VAL A 1 207 ? 0.989 3.045 -18.412 1.00 94.94 207 VAL A CA 1
ATOM 1653 C C . VAL A 1 207 ? -0.172 3.733 -19.121 1.00 94.94 207 VAL A C 1
ATOM 1655 O O . VAL A 1 207 ? -0.884 3.110 -19.909 1.00 94.94 207 VAL A O 1
ATOM 1658 N N . GLN A 1 208 ? -0.363 5.023 -18.850 1.00 91.75 208 GLN A N 1
ATOM 1659 C CA . GLN A 1 208 ? -1.329 5.831 -19.591 1.00 91.75 208 GLN A CA 1
ATOM 1660 C C . GLN A 1 208 ? -0.792 6.185 -20.979 1.00 91.75 208 GLN A C 1
ATOM 1662 O O . GLN A 1 208 ? 0.389 6.492 -21.132 1.00 91.75 208 GLN A O 1
ATOM 1667 N N . ASP A 1 209 ? -1.682 6.228 -21.966 1.00 87.25 209 ASP A N 1
ATOM 1668 C CA . ASP A 1 209 ? -1.371 6.679 -23.330 1.00 87.25 209 ASP A CA 1
ATOM 1669 C C . ASP A 1 209 ? -1.407 8.211 -23.512 1.00 87.25 209 ASP A C 1
ATOM 1671 O O . ASP A 1 209 ? -1.143 8.724 -24.597 1.00 87.25 209 ASP A O 1
ATOM 1675 N N . GLY A 1 210 ? -1.763 8.952 -22.457 1.00 83.44 210 GLY A N 1
ATOM 1676 C CA . GLY A 1 210 ? -1.939 10.408 -22.475 1.00 83.44 210 GLY A CA 1
ATOM 1677 C C . GLY A 1 210 ? -3.276 10.890 -23.057 1.00 83.44 210 GLY A C 1
ATOM 1678 O O . GLY A 1 210 ? -3.610 12.063 -22.910 1.00 83.44 210 GLY A O 1
ATOM 1679 N N . CYS A 1 211 ? -4.069 9.999 -23.652 1.00 86.75 211 CYS A N 1
ATOM 1680 C CA . CYS A 1 211 ? -5.409 10.252 -24.190 1.00 86.75 211 CYS A CA 1
ATOM 1681 C C . CYS A 1 211 ? -6.527 9.651 -23.312 1.00 86.75 211 CYS A C 1
ATOM 1683 O O . CYS A 1 211 ? -7.702 9.722 -23.668 1.00 86.75 211 CYS A O 1
ATOM 1685 N N . GLY A 1 212 ? -6.172 9.093 -22.149 1.00 80.94 212 GLY A N 1
ATOM 1686 C CA . GLY A 1 212 ? -7.099 8.510 -21.174 1.00 80.94 212 GLY A CA 1
ATOM 1687 C C . GLY A 1 212 ? -7.266 6.993 -21.294 1.00 80.94 212 GLY A C 1
ATOM 1688 O O . GLY A 1 212 ? -8.027 6.411 -20.522 1.00 80.94 212 GLY A O 1
ATOM 1689 N N . GLY A 1 213 ? -6.554 6.355 -22.224 1.00 89.25 213 GLY A N 1
ATOM 1690 C CA . GLY A 1 213 ? -6.443 4.909 -22.343 1.00 89.25 213 GLY A CA 1
ATOM 1691 C C . GLY A 1 213 ? -5.257 4.339 -21.563 1.00 89.25 213 GLY A C 1
ATOM 1692 O O . GLY A 1 213 ? -4.421 5.054 -21.000 1.00 89.25 213 GLY A O 1
ATOM 1693 N N . VAL A 1 214 ? -5.205 3.008 -21.525 1.00 93.81 214 VAL A N 1
ATOM 1694 C CA . VAL A 1 214 ? -4.158 2.232 -20.855 1.00 93.81 214 VAL A CA 1
ATOM 1695 C C . VAL A 1 214 ? -3.428 1.397 -21.896 1.00 93.81 214 VAL A C 1
ATOM 1697 O O . VAL A 1 214 ? -4.055 0.722 -22.712 1.00 93.81 214 VAL A O 1
ATOM 1700 N N . MET A 1 215 ? -2.101 1.420 -21.847 1.00 93.62 215 MET A N 1
ATOM 1701 C CA . MET A 1 215 ? -1.226 0.630 -22.704 1.00 93.62 215 MET A CA 1
ATOM 1702 C C . MET A 1 215 ? -0.383 -0.339 -21.876 1.00 93.62 215 MET A C 1
ATOM 1704 O O . MET A 1 215 ? -0.016 -0.068 -20.730 1.00 93.62 215 MET A O 1
ATOM 1708 N N . ASP A 1 216 ? -0.065 -1.476 -22.490 1.00 95.25 216 ASP A N 1
ATOM 1709 C CA . ASP A 1 216 ? 0.921 -2.424 -21.977 1.00 95.25 216 ASP A CA 1
ATOM 1710 C C . ASP A 1 216 ? 2.321 -1.821 -22.142 1.00 95.25 216 ASP A C 1
ATOM 1712 O O . ASP A 1 216 ? 2.785 -1.561 -23.259 1.00 95.25 216 ASP A O 1
ATOM 1716 N N . ALA A 1 217 ? 2.979 -1.579 -21.013 1.00 94.50 217 ALA A N 1
ATOM 1717 C CA . ALA A 1 217 ? 4.268 -0.909 -20.977 1.00 94.50 217 ALA A CA 1
ATOM 1718 C C . ALA A 1 217 ? 5.398 -1.768 -21.563 1.00 94.50 217 ALA A C 1
ATOM 1720 O O . ALA A 1 217 ? 6.328 -1.216 -22.147 1.00 94.50 217 ALA A O 1
ATOM 1721 N N . ALA A 1 218 ? 5.310 -3.100 -21.477 1.00 93.62 218 ALA A N 1
ATOM 1722 C CA . ALA A 1 218 ? 6.312 -3.989 -22.061 1.00 93.62 218 ALA A CA 1
ATOM 1723 C C . ALA A 1 218 ? 6.239 -3.963 -23.593 1.00 93.62 218 ALA A C 1
ATOM 1725 O O . ALA A 1 218 ? 7.263 -3.855 -24.265 1.00 93.62 218 ALA A O 1
ATOM 1726 N N . LYS A 1 219 ? 5.024 -3.980 -24.161 1.00 94.62 219 LYS A N 1
ATOM 1727 C CA . LYS A 1 219 ? 4.838 -3.840 -25.618 1.00 94.62 219 LYS A CA 1
ATOM 1728 C C . LYS A 1 219 ? 5.340 -2.492 -26.123 1.00 94.62 219 LYS A C 1
ATOM 1730 O O . LYS A 1 219 ? 6.007 -2.437 -27.152 1.00 94.62 219 LYS A O 1
ATOM 1735 N N . LEU A 1 220 ? 5.039 -1.415 -25.397 1.00 93.94 220 LEU A N 1
ATOM 1736 C CA . LEU A 1 220 ? 5.528 -0.081 -25.734 1.00 93.94 220 LEU A CA 1
ATOM 1737 C C . LEU A 1 220 ? 7.061 -0.017 -25.684 1.00 93.94 220 LEU A C 1
ATOM 1739 O O . LEU A 1 220 ? 7.674 0.453 -26.638 1.00 93.94 220 LEU A O 1
ATOM 1743 N N . ALA A 1 221 ? 7.674 -0.527 -24.614 1.00 93.38 221 ALA A N 1
ATOM 1744 C CA . ALA A 1 221 ? 9.124 -0.563 -24.462 1.00 93.38 221 ALA A CA 1
ATOM 1745 C C . ALA A 1 221 ? 9.807 -1.358 -25.581 1.00 93.38 221 ALA A C 1
ATOM 1747 O O . ALA A 1 221 ? 10.777 -0.866 -26.149 1.00 93.38 221 ALA A O 1
ATOM 1748 N N . ASN A 1 222 ? 9.274 -2.526 -25.949 1.00 93.38 222 ASN A N 1
ATOM 1749 C CA . ASN A 1 222 ? 9.821 -3.342 -27.035 1.00 93.38 222 ASN A CA 1
ATOM 1750 C C . ASN A 1 222 ? 9.712 -2.644 -28.399 1.00 93.38 222 ASN A C 1
ATOM 1752 O O . ASN A 1 222 ? 10.669 -2.660 -29.162 1.00 93.38 222 ASN A O 1
ATOM 1756 N N . ASN A 1 223 ? 8.585 -1.983 -28.688 1.00 93.81 223 ASN A N 1
ATOM 1757 C CA . ASN A 1 223 ? 8.406 -1.232 -29.936 1.00 93.81 223 ASN A CA 1
ATOM 1758 C C . ASN A 1 223 ? 9.323 -0.002 -30.030 1.00 93.81 223 ASN A C 1
ATOM 1760 O O . ASN A 1 223 ? 9.699 0.413 -31.124 1.00 93.81 223 ASN A O 1
ATOM 1764 N N . ILE A 1 224 ? 9.628 0.640 -28.898 1.00 92.19 224 ILE A N 1
ATOM 1765 C CA . ILE A 1 224 ? 10.580 1.756 -28.859 1.00 92.19 224 ILE A CA 1
ATOM 1766 C C . ILE A 1 224 ? 12.005 1.222 -29.024 1.00 92.19 224 ILE A C 1
ATOM 1768 O O . ILE A 1 224 ? 12.763 1.789 -29.804 1.00 92.19 224 ILE A O 1
ATOM 1772 N N . ALA A 1 225 ? 12.349 0.131 -28.334 1.00 91.12 225 ALA A N 1
ATOM 1773 C CA . ALA A 1 225 ? 13.655 -0.510 -28.445 1.00 91.12 225 ALA A CA 1
ATOM 1774 C C . ALA A 1 225 ? 13.940 -0.956 -29.885 1.00 91.12 225 ALA A C 1
ATOM 1776 O O . ALA A 1 225 ? 14.969 -0.572 -30.420 1.00 91.12 225 ALA A O 1
ATOM 1777 N N . SER A 1 226 ? 12.992 -1.621 -30.557 1.00 91.69 226 SER A N 1
ATOM 1778 C CA . SER A 1 226 ? 13.184 -2.061 -31.946 1.00 91.69 226 SER A CA 1
ATOM 1779 C C . SER A 1 226 ? 13.456 -0.895 -32.897 1.00 91.69 226 SER A C 1
ATOM 1781 O O . SER A 1 226 ? 14.348 -0.976 -33.724 1.00 91.69 226 SER A O 1
ATOM 1783 N N . LYS A 1 227 ? 12.746 0.231 -32.743 1.00 91.12 227 LYS A N 1
ATOM 1784 C CA . LYS A 1 227 ? 12.997 1.432 -33.555 1.00 91.12 227 LYS A CA 1
ATOM 1785 C C . LYS A 1 227 ? 14.364 2.051 -33.283 1.00 91.12 227 LYS A C 1
ATOM 1787 O O . LYS A 1 227 ? 14.982 2.591 -34.192 1.00 91.12 227 LYS A O 1
ATOM 1792 N N . ILE A 1 228 ? 14.804 2.036 -32.027 1.00 89.38 228 ILE A N 1
ATOM 1793 C CA . ILE A 1 228 ? 16.140 2.511 -31.659 1.00 89.38 228 ILE A CA 1
ATOM 1794 C C . ILE A 1 228 ? 17.199 1.594 -32.271 1.00 89.38 228 ILE A C 1
ATOM 1796 O O . ILE A 1 228 ? 18.196 2.093 -32.785 1.00 89.38 228 ILE A O 1
ATOM 1800 N N . ASP A 1 229 ? 16.976 0.282 -32.243 1.00 88.06 229 ASP A N 1
ATOM 1801 C CA . ASP A 1 229 ? 17.869 -0.704 -32.842 1.00 88.06 229 ASP A CA 1
ATOM 1802 C C . ASP A 1 229 ? 17.944 -0.524 -34.365 1.00 88.06 229 ASP A C 1
ATOM 1804 O O . ASP A 1 229 ? 19.051 -0.408 -34.885 1.00 88.06 229 ASP A O 1
ATOM 1808 N N . ASP A 1 230 ? 16.809 -0.349 -35.053 1.00 88.81 230 ASP A N 1
ATOM 1809 C CA . ASP A 1 230 ? 16.747 -0.066 -36.497 1.00 88.81 230 ASP A CA 1
ATOM 1810 C C . ASP A 1 230 ? 17.573 1.184 -36.875 1.00 88.81 230 ASP A C 1
ATOM 1812 O O . ASP A 1 230 ? 18.336 1.178 -37.842 1.00 88.81 230 ASP A O 1
ATOM 1816 N N . GLU A 1 231 ? 17.455 2.273 -36.106 1.00 86.62 231 GLU A N 1
ATOM 1817 C CA . GLU A 1 231 ? 18.239 3.498 -36.332 1.00 86.62 231 GLU A CA 1
ATOM 1818 C C . GLU A 1 231 ? 19.725 3.297 -36.004 1.00 86.62 231 GLU A C 1
ATOM 1820 O O . GLU A 1 231 ? 20.606 3.752 -36.738 1.00 86.62 231 GLU A O 1
ATOM 1825 N N . ASN A 1 232 ? 20.032 2.571 -34.929 1.00 86.06 232 ASN A N 1
ATOM 1826 C CA . ASN A 1 232 ? 21.404 2.263 -34.539 1.00 86.06 232 ASN A CA 1
ATOM 1827 C C . ASN A 1 232 ? 22.103 1.341 -35.545 1.00 86.06 232 ASN A C 1
ATOM 1829 O O . ASN A 1 232 ? 23.319 1.451 -35.721 1.00 86.06 232 ASN A O 1
ATOM 1833 N N . GLU A 1 233 ? 21.366 0.464 -36.226 1.00 83.00 233 GLU A N 1
ATOM 1834 C CA . GLU A 1 233 ? 21.894 -0.390 -37.286 1.00 83.00 233 GLU A CA 1
ATOM 1835 C C . GLU A 1 233 ? 22.353 0.408 -38.504 1.00 83.00 233 GLU A C 1
ATOM 1837 O O . GLU A 1 233 ? 23.305 -0.005 -39.168 1.00 83.00 233 GLU A O 1
ATOM 1842 N N . LYS A 1 234 ? 21.760 1.573 -38.795 1.00 81.25 234 LYS A N 1
ATOM 1843 C CA . LYS A 1 234 ? 22.196 2.430 -39.914 1.00 81.25 234 LYS A CA 1
ATOM 1844 C C . LYS A 1 234 ? 23.608 2.975 -39.734 1.00 81.25 234 LYS A C 1
ATOM 1846 O O . LYS A 1 234 ? 24.263 3.312 -40.718 1.00 81.25 234 LYS A O 1
ATOM 1851 N N . ARG A 1 235 ? 24.111 3.021 -38.499 1.00 79.12 235 ARG A N 1
ATOM 1852 C CA . ARG A 1 235 ? 25.473 3.455 -38.204 1.00 79.12 235 ARG A CA 1
ATOM 1853 C C . ARG A 1 235 ? 26.494 2.586 -38.940 1.00 79.12 235 ARG A C 1
ATOM 1855 O O . ARG A 1 235 ? 26.525 1.360 -38.805 1.00 79.12 235 ARG A O 1
ATOM 1862 N N . GLU A 1 236 ? 27.417 3.231 -39.643 1.00 65.19 236 GLU A N 1
ATOM 1863 C CA . GLU A 1 236 ? 28.615 2.560 -40.138 1.00 65.19 236 GLU A CA 1
ATOM 1864 C C . GLU A 1 236 ? 29.578 2.316 -38.969 1.00 65.19 236 GLU A C 1
ATOM 1866 O O . GLU A 1 236 ? 30.180 3.234 -38.406 1.00 65.19 236 GLU A O 1
ATOM 1871 N N . VAL A 1 237 ? 29.689 1.054 -38.553 1.00 63.56 237 VAL A N 1
ATOM 1872 C CA . VAL A 1 237 ? 30.630 0.606 -37.520 1.00 63.56 237 VAL A CA 1
ATOM 1873 C C . VAL A 1 237 ? 31.738 -0.224 -38.173 1.00 63.56 237 VAL A C 1
ATOM 1875 O O . VAL A 1 237 ? 31.435 -1.102 -38.986 1.00 63.56 237 VAL A O 1
ATOM 1878 N N . PRO A 1 238 ? 33.022 -0.019 -37.816 1.00 49.12 238 PRO A N 1
ATOM 1879 C CA . PRO A 1 238 ? 34.096 -0.881 -38.298 1.00 49.12 238 PRO A CA 1
ATOM 1880 C C . PRO A 1 238 ? 33.827 -2.328 -37.860 1.00 49.12 238 PRO A C 1
ATOM 1882 O O . PRO A 1 238 ? 33.721 -2.591 -36.663 1.00 49.12 238 PRO A O 1
ATOM 1885 N N . GLY A 1 239 ? 33.725 -3.267 -38.805 1.00 52.81 239 GLY A N 1
ATOM 1886 C CA . GLY A 1 239 ? 33.379 -4.664 -38.514 1.00 52.81 239 GLY A CA 1
ATOM 1887 C C . GLY A 1 239 ? 31.908 -5.035 -38.732 1.00 52.81 239 GLY A C 1
ATOM 1888 O O . GLY A 1 239 ? 31.546 -6.167 -38.419 1.00 52.81 239 GLY A O 1
ATOM 1889 N N . LYS A 1 240 ? 31.065 -4.130 -39.258 1.00 53.19 240 LYS A N 1
ATOM 1890 C CA . LYS A 1 240 ? 29.698 -4.468 -39.681 1.00 53.19 240 LYS A CA 1
ATOM 1891 C C . LYS A 1 240 ? 29.759 -5.573 -40.742 1.00 53.19 240 LYS A C 1
ATOM 1893 O O . LYS A 1 240 ? 30.520 -5.475 -41.704 1.00 53.19 240 LYS A O 1
ATOM 1898 N N . VAL A 1 241 ? 29.006 -6.644 -40.510 1.00 53.72 241 VAL A N 1
ATOM 1899 C CA . VAL A 1 241 ? 28.867 -7.756 -41.450 1.00 53.72 241 VAL A CA 1
ATOM 1900 C C . VAL A 1 241 ? 27.768 -7.372 -42.425 1.00 53.72 241 VAL A C 1
ATOM 1902 O O . VAL A 1 241 ? 26.613 -7.238 -42.028 1.00 53.72 241 VAL A O 1
ATOM 1905 N N . THR A 1 242 ? 28.128 -7.150 -43.680 1.00 53.62 242 THR A N 1
ATOM 1906 C CA . THR A 1 242 ? 27.160 -6.959 -44.759 1.00 53.62 242 THR A CA 1
ATOM 1907 C C . THR A 1 242 ? 26.926 -8.311 -45.407 1.00 53.62 242 THR A C 1
ATOM 1909 O O . THR A 1 242 ? 27.850 -8.923 -45.939 1.00 53.62 242 THR A O 1
ATOM 1912 N N . VAL A 1 243 ? 25.695 -8.800 -45.295 1.00 54.91 243 VAL A N 1
ATOM 1913 C CA . VAL A 1 243 ? 25.241 -9.988 -46.014 1.00 54.91 243 VAL A CA 1
ATOM 1914 C C . VAL A 1 243 ? 24.589 -9.496 -47.297 1.00 54.91 243 VAL A C 1
ATOM 1916 O O . VAL A 1 243 ? 23.613 -8.749 -47.238 1.00 54.91 243 VAL A O 1
ATOM 1919 N N . SER A 1 244 ? 25.142 -9.878 -48.442 1.00 53.66 244 SER A N 1
ATOM 1920 C CA . SER A 1 244 ? 24.553 -9.605 -49.752 1.00 53.66 244 SER A CA 1
ATOM 1921 C C . SER A 1 244 ? 24.233 -10.924 -50.443 1.00 53.66 244 SER A C 1
ATOM 1923 O O . SER A 1 244 ? 25.072 -11.822 -50.485 1.00 53.66 244 SER A O 1
ATOM 1925 N N . GLU A 1 245 ? 23.021 -11.047 -50.983 1.00 43.91 245 GLU A N 1
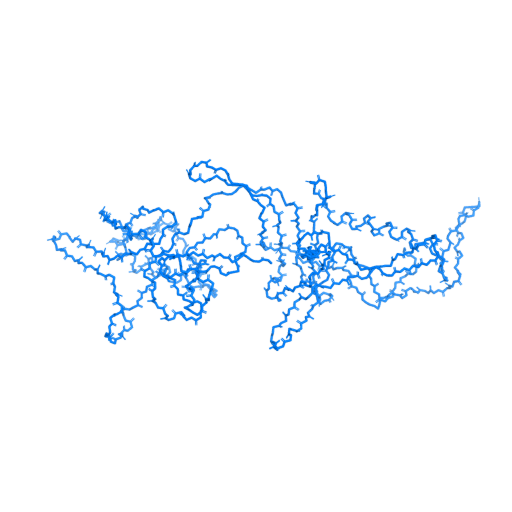ATOM 1926 C CA . GLU A 1 245 ? 22.682 -12.153 -51.878 1.00 43.91 245 GLU A CA 1
ATOM 1927 C C . GLU A 1 245 ? 23.231 -11.851 -53.272 1.00 43.91 245 GLU A C 1
ATOM 1929 O O . GLU A 1 245 ? 22.883 -10.842 -53.894 1.00 43.91 245 GLU A O 1
ATOM 1934 N N . SER A 1 246 ? 24.106 -12.727 -53.758 1.00 53.22 246 SER A N 1
ATOM 1935 C CA . SER A 1 246 ? 24.619 -12.671 -55.121 1.00 53.22 246 SER A CA 1
ATOM 1936 C C . SER A 1 246 ? 23.544 -13.150 -56.102 1.00 53.22 246 SER A C 1
ATOM 1938 O O . SER A 1 246 ? 22.711 -13.994 -55.771 1.00 53.22 246 SER A O 1
ATOM 1940 N N . ALA A 1 247 ? 23.578 -12.661 -57.347 1.00 54.81 247 ALA A N 1
ATOM 1941 C CA . ALA A 1 247 ? 22.614 -13.038 -58.393 1.00 54.81 247 ALA A CA 1
ATOM 1942 C C . ALA A 1 247 ? 22.591 -14.552 -58.722 1.00 54.81 247 ALA A C 1
ATOM 1944 O O . ALA A 1 247 ? 21.627 -15.025 -59.321 1.00 54.81 247 ALA A O 1
ATOM 1945 N N . ASP A 1 248 ? 23.614 -15.300 -58.296 1.00 55.22 248 ASP A N 1
ATOM 1946 C CA . ASP A 1 248 ? 23.748 -16.751 -58.468 1.00 55.22 248 ASP A CA 1
ATOM 1947 C C . ASP A 1 248 ? 23.181 -17.581 -57.290 1.00 55.22 248 ASP A C 1
ATOM 1949 O O . ASP A 1 248 ? 23.244 -18.808 -57.315 1.00 55.22 248 ASP A O 1
ATOM 1953 N N . GLY A 1 249 ? 22.585 -16.944 -56.271 1.00 56.06 249 GLY A N 1
ATOM 1954 C CA . GLY A 1 249 ? 21.956 -17.625 -55.127 1.00 56.06 249 GLY A CA 1
ATOM 1955 C C . GLY A 1 249 ? 22.913 -18.020 -53.994 1.00 56.06 249 GLY A C 1
ATOM 1956 O O . GLY A 1 249 ? 22.469 -18.578 -52.990 1.00 56.06 249 GLY A O 1
ATOM 1957 N N . ASP A 1 250 ? 24.200 -17.700 -54.124 1.00 49.16 250 ASP A N 1
ATOM 1958 C CA . ASP A 1 250 ? 25.182 -17.833 -53.051 1.00 49.16 250 ASP A CA 1
ATOM 1959 C C . ASP A 1 250 ? 25.138 -16.605 -52.123 1.00 49.16 250 ASP A C 1
ATOM 1961 O O . ASP A 1 250 ? 25.107 -15.455 -52.568 1.00 49.16 250 ASP A O 1
ATOM 1965 N N . VAL A 1 251 ? 25.122 -16.852 -50.810 1.00 55.25 251 VAL A N 1
ATOM 1966 C CA . VAL A 1 251 ? 25.149 -15.802 -49.781 1.00 55.25 251 VAL A CA 1
ATOM 1967 C C . VAL A 1 251 ? 26.604 -15.421 -49.512 1.00 55.25 251 VAL A C 1
ATOM 1969 O O . VAL A 1 251 ? 27.320 -16.141 -48.810 1.00 55.25 251 VAL A O 1
ATOM 1972 N N . GLU A 1 252 ? 27.051 -14.285 -50.047 1.00 48.72 252 GLU A N 1
ATOM 1973 C CA . GLU A 1 252 ? 28.368 -13.735 -49.728 1.00 48.72 252 GLU A CA 1
ATOM 1974 C C . GLU A 1 252 ? 28.293 -12.899 -48.442 1.00 48.72 252 GLU A C 1
ATOM 1976 O O . GLU A 1 252 ? 27.578 -11.901 -48.335 1.00 48.72 252 GLU A O 1
ATOM 1981 N N . VAL A 1 253 ? 29.036 -13.342 -47.424 1.00 55.72 253 VAL A N 1
ATOM 1982 C CA . VAL A 1 253 ? 29.159 -12.658 -46.132 1.00 55.72 253 VAL A CA 1
ATOM 1983 C C . VAL A 1 253 ? 30.513 -11.956 -46.083 1.00 55.72 253 VAL A C 1
ATOM 1985 O O . VAL A 1 253 ? 31.518 -12.549 -45.675 1.00 55.72 253 VAL A O 1
ATOM 1988 N N . GLU A 1 254 ? 30.559 -10.684 -46.472 1.00 52.38 254 GLU A N 1
ATOM 1989 C CA . GLU A 1 254 ? 31.772 -9.880 -46.335 1.00 52.38 254 GLU A CA 1
ATOM 1990 C C . GLU A 1 254 ? 31.913 -9.369 -44.893 1.00 52.38 254 GLU A C 1
ATOM 1992 O O . GLU A 1 254 ? 31.089 -8.615 -44.369 1.00 52.38 254 GLU A O 1
ATOM 1997 N N . ARG A 1 255 ? 32.986 -9.797 -44.215 1.00 55.03 255 ARG A N 1
ATOM 1998 C CA . ARG A 1 255 ? 33.353 -9.310 -42.877 1.00 55.03 255 ARG A CA 1
ATOM 1999 C C . ARG A 1 255 ? 34.568 -8.397 -42.983 1.00 55.03 255 ARG A C 1
ATOM 2001 O O . ARG A 1 255 ? 35.659 -8.860 -43.303 1.00 55.03 255 ARG A O 1
ATOM 2008 N N . THR A 1 256 ? 34.424 -7.132 -42.593 1.00 54.03 256 THR A N 1
ATOM 2009 C CA . THR A 1 256 ? 35.552 -6.182 -42.505 1.00 54.03 256 THR A CA 1
ATOM 2010 C C . THR A 1 256 ? 36.568 -6.544 -41.405 1.00 54.03 256 THR A C 1
ATOM 2012 O O . THR A 1 256 ? 37.716 -6.105 -41.459 1.00 54.03 256 THR A O 1
ATOM 2015 N N . LYS A 1 257 ? 36.200 -7.388 -40.422 1.00 54.88 257 LYS A N 1
ATOM 2016 C CA . LYS A 1 257 ? 37.116 -7.986 -39.428 1.00 54.88 257 LYS A CA 1
ATOM 2017 C C . LYS A 1 257 ? 36.611 -9.365 -38.965 1.00 54.88 257 LYS A C 1
ATOM 2019 O O . LYS A 1 257 ? 35.475 -9.484 -38.516 1.00 54.88 257 LYS A O 1
ATOM 2024 N N . LYS A 1 258 ? 37.454 -10.406 -39.032 1.00 57.44 258 LYS A N 1
ATOM 2025 C CA . LYS A 1 258 ? 37.184 -11.733 -38.438 1.00 57.44 258 LYS A CA 1
ATOM 2026 C C . LYS A 1 258 ? 37.424 -11.676 -36.925 1.00 57.44 258 LYS A C 1
ATOM 2028 O O . LYS A 1 258 ? 38.567 -11.748 -36.490 1.00 57.44 258 LYS A O 1
ATOM 2033 N N . SER A 1 259 ? 36.365 -11.528 -36.139 1.00 65.94 259 SER A N 1
ATOM 2034 C CA . SER A 1 259 ? 36.378 -11.866 -34.711 1.00 65.94 259 SER A CA 1
ATOM 2035 C C . SER A 1 259 ? 35.437 -13.041 -34.493 1.00 65.94 259 SER A C 1
ATOM 2037 O O . SER A 1 259 ? 34.345 -13.037 -35.060 1.00 65.94 259 SER A O 1
ATOM 2039 N N . ASP A 1 260 ? 35.848 -14.012 -33.681 1.00 74.50 260 ASP A N 1
ATOM 2040 C CA . ASP A 1 260 ? 35.008 -15.159 -33.305 1.00 74.50 260 ASP A CA 1
ATOM 2041 C C . ASP A 1 260 ? 33.975 -14.781 -32.234 1.00 74.50 260 ASP A C 1
ATOM 2043 O O . ASP A 1 260 ? 32.991 -15.485 -32.048 1.00 74.50 260 ASP A O 1
ATOM 2047 N N . PHE A 1 261 ? 34.174 -13.646 -31.550 1.00 75.88 261 PHE A N 1
ATOM 2048 C CA . PHE A 1 261 ? 33.293 -13.158 -30.488 1.00 75.88 261 PHE A CA 1
ATOM 2049 C C . PHE A 1 261 ? 33.084 -11.642 -30.562 1.00 75.88 261 PHE A C 1
ATOM 2051 O O . PHE A 1 261 ? 33.988 -10.879 -30.919 1.00 75.88 261 PHE A O 1
ATOM 2058 N N . ARG A 1 262 ? 31.895 -11.193 -30.161 1.00 78.62 262 ARG A N 1
ATOM 2059 C CA . ARG A 1 262 ? 31.551 -9.800 -29.873 1.00 78.62 262 ARG A CA 1
ATOM 2060 C C . ARG A 1 262 ? 31.551 -9.608 -28.362 1.00 78.62 262 ARG A C 1
ATOM 2062 O O . ARG A 1 262 ? 30.713 -10.166 -27.660 1.00 78.62 262 ARG A O 1
ATOM 2069 N N . TYR A 1 263 ? 32.480 -8.807 -27.854 1.00 82.56 263 TYR A N 1
ATOM 2070 C CA . TYR A 1 263 ? 32.441 -8.398 -26.454 1.00 82.56 263 TYR A CA 1
ATOM 2071 C C . TYR A 1 263 ? 31.371 -7.322 -26.255 1.00 82.56 263 TYR A C 1
ATOM 2073 O O . TYR A 1 263 ? 31.336 -6.315 -26.964 1.00 82.56 263 TYR A O 1
ATOM 2081 N N . VAL A 1 264 ? 30.497 -7.558 -25.286 1.00 83.94 264 VAL A N 1
ATOM 2082 C CA . VAL A 1 264 ? 29.421 -6.672 -24.870 1.00 83.94 264 VAL A CA 1
ATOM 2083 C C . VAL A 1 264 ? 29.657 -6.326 -23.409 1.00 83.94 264 VAL A C 1
ATOM 2085 O O . VAL A 1 264 ? 29.545 -7.174 -22.525 1.00 83.94 264 VAL A O 1
ATOM 2088 N N . LEU A 1 265 ? 29.983 -5.056 -23.163 1.00 87.06 265 LEU A N 1
ATOM 2089 C CA . LEU A 1 265 ? 30.230 -4.541 -21.817 1.00 87.06 265 LEU A CA 1
ATOM 2090 C C . LEU A 1 265 ? 29.000 -4.707 -20.911 1.00 87.06 265 LEU A C 1
ATOM 2092 O O . LEU A 1 265 ? 29.140 -4.978 -19.722 1.00 87.06 265 LEU A O 1
ATOM 2096 N N . ARG A 1 266 ? 27.797 -4.548 -21.474 1.00 88.19 266 ARG A N 1
ATOM 2097 C CA . ARG A 1 266 ? 26.520 -4.663 -20.769 1.00 88.19 266 ARG A CA 1
ATOM 2098 C C . ARG A 1 266 ? 25.420 -5.091 -21.734 1.00 88.19 266 ARG A C 1
ATOM 2100 O O . ARG A 1 266 ? 25.334 -4.528 -22.821 1.00 88.19 266 ARG A O 1
ATOM 2107 N N . THR A 1 267 ? 24.575 -6.032 -21.334 1.00 88.06 267 THR A N 1
ATOM 2108 C CA . THR A 1 267 ? 23.341 -6.347 -22.065 1.00 88.06 267 THR A CA 1
ATOM 2109 C C . THR A 1 267 ? 22.304 -5.234 -21.917 1.00 88.06 267 THR A C 1
ATOM 2111 O O . THR A 1 267 ? 22.329 -4.448 -20.963 1.00 88.06 267 THR A O 1
ATOM 2114 N N . ASP A 1 268 ? 21.385 -5.157 -22.872 1.00 86.69 268 ASP A N 1
ATOM 2115 C CA . ASP A 1 268 ? 20.271 -4.225 -22.791 1.00 86.69 268 ASP A CA 1
ATOM 2116 C C . ASP A 1 268 ? 19.135 -4.797 -21.948 1.00 86.69 268 ASP A C 1
ATOM 2118 O O . ASP A 1 268 ? 18.915 -6.006 -21.873 1.00 86.69 268 ASP A O 1
ATOM 2122 N N . VAL A 1 269 ? 18.439 -3.892 -21.270 1.00 91.81 269 VAL A N 1
ATOM 2123 C CA . VAL A 1 269 ? 17.305 -4.193 -20.399 1.00 91.81 269 VAL A CA 1
ATOM 2124 C C . VAL A 1 269 ? 16.083 -3.499 -20.998 1.00 91.81 269 VAL A C 1
ATOM 2126 O O . VAL A 1 269 ? 16.226 -2.367 -21.474 1.00 91.81 269 VAL A O 1
ATOM 2129 N N . PRO A 1 270 ? 14.887 -4.117 -20.971 1.00 92.50 270 PRO A N 1
ATOM 2130 C CA . PRO A 1 270 ? 13.686 -3.483 -21.496 1.00 92.50 270 PRO A CA 1
ATOM 2131 C C . PRO A 1 270 ? 13.448 -2.094 -20.889 1.00 92.50 270 PRO A C 1
ATOM 2133 O O . PRO A 1 270 ? 13.595 -1.884 -19.684 1.00 92.50 270 PRO A O 1
ATOM 2136 N N . LEU A 1 271 ? 13.047 -1.135 -21.724 1.00 93.31 271 LEU A N 1
ATOM 2137 C CA . LEU A 1 271 ? 12.962 0.283 -21.347 1.00 93.31 271 LEU A CA 1
ATOM 2138 C C . LEU A 1 271 ? 11.922 0.577 -20.248 1.00 93.31 271 LEU A C 1
ATOM 2140 O O . LEU A 1 271 ? 11.990 1.619 -19.605 1.00 93.31 271 LEU A O 1
ATOM 2144 N N . ASN A 1 272 ? 10.972 -0.329 -20.002 1.00 94.94 272 ASN A N 1
ATOM 2145 C CA . ASN A 1 272 ? 9.998 -0.217 -18.911 1.00 94.94 272 ASN A CA 1
ATOM 2146 C C . ASN A 1 272 ? 10.554 -0.656 -17.541 1.00 94.94 272 ASN A C 1
ATOM 2148 O O . ASN A 1 272 ? 9.831 -0.594 -16.546 1.00 94.94 272 ASN A O 1
ATOM 2152 N N . TRP A 1 273 ? 11.811 -1.105 -17.468 1.00 94.94 273 TRP A N 1
ATOM 2153 C CA . TRP A 1 273 ? 12.478 -1.490 -16.226 1.00 94.94 273 TRP A CA 1
ATOM 2154 C C . TRP A 1 273 ? 13.350 -0.349 -15.717 1.00 94.94 273 TRP A C 1
ATOM 2156 O O . TRP A 1 273 ? 14.370 0.017 -16.304 1.00 94.94 273 TRP A O 1
ATOM 2166 N N . ILE A 1 274 ? 12.960 0.209 -14.577 1.00 95.12 274 ILE A N 1
ATOM 2167 C CA . ILE A 1 274 ? 13.632 1.355 -13.977 1.00 95.12 274 ILE A CA 1
ATOM 2168 C C . ILE A 1 274 ? 14.477 0.872 -12.796 1.00 95.12 274 ILE A C 1
ATOM 2170 O O . ILE A 1 274 ? 13.923 0.305 -11.851 1.00 95.12 274 ILE A O 1
ATOM 2174 N N . PRO A 1 275 ? 15.805 1.080 -12.810 1.00 94.44 275 PRO A N 1
ATOM 2175 C CA . PRO A 1 275 ? 16.670 0.553 -11.765 1.00 94.44 275 PRO A CA 1
ATOM 2176 C C . PRO A 1 275 ? 16.516 1.342 -10.465 1.00 94.44 275 PRO A C 1
ATOM 2178 O O . PRO A 1 275 ? 16.370 2.566 -10.474 1.00 94.44 275 PRO A O 1
ATOM 2181 N N . PHE A 1 276 ? 16.634 0.651 -9.339 1.00 93.62 276 PHE A N 1
ATOM 2182 C CA . PHE A 1 276 ? 16.743 1.220 -8.004 1.00 93.62 276 PHE A CA 1
ATOM 2183 C C . PHE A 1 276 ? 18.054 0.759 -7.369 1.00 93.62 276 PHE A C 1
ATOM 2185 O O . PHE A 1 276 ? 18.302 -0.433 -7.202 1.00 93.62 276 PHE A O 1
ATOM 2192 N N . LEU A 1 277 ? 18.907 1.729 -7.051 1.00 90.94 277 LEU A N 1
ATOM 2193 C CA . LEU A 1 277 ? 20.259 1.513 -6.554 1.00 90.94 277 LEU A CA 1
ATOM 2194 C C . LEU A 1 277 ? 20.304 1.742 -5.041 1.00 90.94 277 LEU A C 1
ATOM 2196 O O . LEU A 1 277 ? 19.784 2.761 -4.577 1.00 90.94 277 LEU A O 1
ATOM 2200 N N . PRO A 1 278 ? 20.944 0.853 -4.268 1.00 89.38 278 PRO A N 1
ATOM 2201 C CA . PRO A 1 278 ? 21.128 1.067 -2.842 1.00 89.38 278 PRO A CA 1
ATOM 2202 C C . PRO A 1 278 ? 22.047 2.267 -2.601 1.00 89.38 278 PRO A C 1
ATOM 2204 O O . PRO A 1 278 ? 23.134 2.378 -3.165 1.00 89.38 278 PRO A O 1
ATOM 2207 N N . GLN A 1 279 ? 21.599 3.181 -1.748 1.00 87.62 279 GLN A N 1
ATOM 2208 C CA . GLN A 1 279 ? 22.340 4.352 -1.315 1.00 87.62 279 GLN A CA 1
ATOM 2209 C C . GLN A 1 279 ? 22.172 4.514 0.200 1.00 87.62 279 GLN A C 1
ATOM 2211 O O . GLN A 1 279 ? 21.060 4.484 0.725 1.00 87.62 279 GLN A O 1
ATOM 2216 N N . GLN A 1 280 ? 23.280 4.731 0.908 1.00 83.00 280 GLN A N 1
ATOM 2217 C CA . GLN A 1 280 ? 23.223 5.124 2.315 1.00 83.00 280 GLN A CA 1
ATOM 2218 C C . GLN A 1 280 ? 22.773 6.582 2.424 1.00 83.00 280 GLN A C 1
ATOM 2220 O O . GLN A 1 280 ? 23.308 7.463 1.738 1.00 83.00 280 GLN A O 1
ATOM 2225 N N . LEU A 1 281 ? 21.785 6.841 3.279 1.00 76.50 281 LEU A N 1
ATOM 2226 C CA . LEU A 1 281 ? 21.334 8.200 3.549 1.00 76.50 281 LEU A CA 1
ATOM 2227 C C . LEU A 1 281 ? 22.370 8.932 4.425 1.00 76.50 281 LEU A C 1
ATOM 2229 O O . LEU A 1 281 ? 22.857 8.367 5.408 1.00 76.50 281 LEU A O 1
ATOM 2233 N N . PRO A 1 282 ? 22.732 10.190 4.102 1.00 72.19 282 PRO A N 1
ATOM 2234 C CA . PRO A 1 282 ? 23.666 10.960 4.919 1.00 72.19 282 PRO A CA 1
ATOM 2235 C C . PRO A 1 282 ? 23.169 11.076 6.369 1.00 72.19 282 PRO A C 1
ATOM 2237 O O . PRO A 1 282 ? 22.064 11.557 6.604 1.00 72.19 282 PRO A O 1
ATOM 2240 N N . GLY A 1 283 ? 23.984 10.653 7.339 1.00 68.94 283 GLY A N 1
ATOM 2241 C CA . GLY A 1 283 ? 23.653 10.713 8.771 1.00 68.94 283 GLY A CA 1
ATOM 2242 C C . GLY A 1 283 ? 22.907 9.495 9.334 1.00 68.94 283 GLY A C 1
ATOM 2243 O O . GLY A 1 283 ? 22.725 9.420 10.547 1.00 68.94 283 GLY A O 1
ATOM 2244 N N . GLN A 1 284 ? 22.532 8.516 8.503 1.00 67.06 284 GLN A N 1
ATOM 2245 C CA . GLN A 1 284 ? 21.928 7.251 8.935 1.00 67.06 284 GLN A CA 1
ATOM 2246 C C . GLN A 1 284 ? 22.805 6.074 8.487 1.00 67.06 284 GLN A C 1
ATOM 2248 O O . GLN A 1 284 ? 22.759 5.634 7.345 1.00 67.06 284 GLN A O 1
ATOM 2253 N N . HIS A 1 285 ? 23.626 5.544 9.396 1.00 57.38 285 HIS A N 1
ATOM 2254 C CA . HIS A 1 285 ? 24.609 4.498 9.069 1.00 57.38 285 HIS A CA 1
ATOM 2255 C C . HIS A 1 285 ? 24.027 3.079 8.915 1.00 57.38 285 HIS A C 1
ATOM 2257 O O . HIS A 1 285 ? 24.759 2.177 8.516 1.00 57.38 285 HIS A O 1
ATOM 2263 N N . LYS A 1 286 ? 22.749 2.856 9.253 1.00 57.09 286 LYS A N 1
ATOM 2264 C CA . LYS A 1 286 ? 22.119 1.520 9.242 1.00 57.09 286 LYS A CA 1
ATOM 2265 C C . LYS A 1 286 ? 20.995 1.349 8.219 1.00 57.09 286 LYS A C 1
ATOM 2267 O O . LYS A 1 286 ? 20.640 0.215 7.929 1.00 57.09 286 LYS A O 1
ATOM 2272 N N . GLU A 1 287 ? 20.452 2.435 7.679 1.00 70.50 287 GLU A N 1
ATOM 2273 C CA . GLU A 1 287 ? 19.303 2.381 6.771 1.00 70.50 287 GLU A CA 1
ATOM 2274 C C . GLU A 1 287 ? 19.779 2.539 5.324 1.00 70.50 287 GLU A C 1
ATOM 2276 O O . GLU A 1 287 ? 20.359 3.560 4.940 1.00 70.50 287 GLU A O 1
ATOM 2281 N N . ILE A 1 288 ? 19.564 1.495 4.521 1.00 80.75 288 ILE A N 1
ATOM 2282 C CA . ILE A 1 288 ? 19.789 1.528 3.077 1.00 80.75 288 ILE A CA 1
ATOM 2283 C C . ILE A 1 288 ? 18.499 2.024 2.429 1.00 80.75 288 ILE A C 1
ATOM 2285 O O . ILE A 1 288 ? 17.436 1.426 2.581 1.00 80.75 288 ILE A O 1
ATOM 2289 N N . ALA A 1 289 ? 18.600 3.117 1.676 1.00 87.56 289 ALA A N 1
ATOM 2290 C CA . ALA A 1 289 ? 17.514 3.595 0.839 1.00 87.56 289 ALA A CA 1
ATOM 2291 C C . ALA A 1 289 ? 17.820 3.293 -0.625 1.00 87.56 289 ALA A C 1
ATOM 2293 O O . ALA A 1 289 ? 18.915 3.521 -1.131 1.00 87.56 289 ALA A O 1
ATOM 2294 N N . LEU A 1 290 ? 16.820 2.814 -1.340 1.00 90.38 290 LEU A N 1
ATOM 2295 C CA . LEU A 1 290 ? 16.885 2.527 -2.757 1.00 90.38 290 LEU A CA 1
ATOM 2296 C C . LEU A 1 290 ? 16.543 3.786 -3.538 1.00 90.38 290 LEU A C 1
ATOM 2298 O O . LEU A 1 290 ? 15.394 4.231 -3.563 1.00 90.38 290 LEU A O 1
ATOM 2302 N N . ARG A 1 291 ? 17.543 4.374 -4.187 1.00 91.50 291 ARG A N 1
ATOM 2303 C CA . ARG A 1 291 ? 17.372 5.536 -5.049 1.00 91.50 291 ARG A CA 1
ATOM 2304 C C . ARG A 1 291 ? 17.065 5.096 -6.471 1.00 91.50 291 ARG A C 1
ATOM 2306 O O . ARG A 1 291 ? 17.819 4.332 -7.068 1.00 91.50 291 ARG A O 1
ATOM 2313 N N . ARG A 1 292 ? 16.019 5.668 -7.062 1.00 92.56 292 ARG A N 1
ATOM 2314 C CA . ARG A 1 292 ? 15.727 5.509 -8.491 1.00 92.56 292 ARG A CA 1
ATOM 2315 C C . ARG A 1 292 ? 16.918 5.976 -9.339 1.00 92.56 292 ARG A C 1
ATOM 2317 O O . ARG A 1 292 ? 17.300 7.150 -9.293 1.00 92.56 292 ARG A O 1
ATOM 2324 N N . GLY A 1 293 ? 17.488 5.049 -10.096 1.00 91.19 293 GLY A N 1
ATOM 2325 C CA . GLY A 1 293 ? 18.523 5.266 -11.096 1.00 91.19 293 GLY A CA 1
ATOM 2326 C C . GLY A 1 293 ? 17.933 5.508 -12.484 1.00 91.19 293 GLY A C 1
ATOM 2327 O O . GLY A 1 293 ? 16.728 5.692 -12.651 1.00 91.19 293 GLY A O 1
ATOM 2328 N N . LYS A 1 294 ? 18.804 5.526 -13.494 1.00 90.75 294 LYS A N 1
ATOM 2329 C CA . LYS A 1 294 ? 18.420 5.644 -14.904 1.00 90.75 294 LYS A CA 1
ATOM 2330 C C . LYS A 1 294 ? 19.308 4.734 -15.732 1.00 90.75 294 LYS A C 1
ATOM 2332 O O . LYS A 1 294 ? 20.527 4.791 -15.582 1.00 90.75 294 LYS A O 1
ATOM 2337 N N . MET A 1 295 ? 18.704 3.930 -16.600 1.00 90.56 295 MET A N 1
ATOM 2338 C CA . MET A 1 295 ? 19.467 3.160 -17.574 1.00 90.56 295 MET A CA 1
ATOM 2339 C C . MET A 1 295 ? 19.808 4.036 -18.785 1.00 90.56 295 MET A C 1
ATOM 2341 O O . MET A 1 295 ? 18.916 4.717 -19.291 1.00 90.56 295 MET A O 1
ATOM 2345 N N . PRO A 1 296 ? 21.069 4.067 -19.246 1.00 91.19 296 PRO A N 1
ATOM 2346 C CA . PRO A 1 296 ? 21.411 4.690 -20.515 1.00 91.19 296 PRO A CA 1
ATOM 2347 C C . PRO A 1 296 ? 21.068 3.767 -21.691 1.00 91.19 296 PRO A C 1
ATOM 2349 O O . PRO A 1 296 ? 21.282 2.554 -21.599 1.00 91.19 296 PRO A O 1
ATOM 2352 N N . PHE A 1 297 ? 20.608 4.356 -22.789 1.00 89.94 297 PHE A N 1
ATOM 2353 C CA . PHE A 1 297 ? 20.460 3.739 -24.107 1.00 89.94 297 PHE A CA 1
ATOM 2354 C C . PHE A 1 297 ? 21.049 4.676 -25.168 1.00 89.94 297 PHE A C 1
ATOM 2356 O O . PHE A 1 297 ? 21.093 5.890 -24.967 1.00 89.94 297 PHE A O 1
ATOM 2363 N N . TYR A 1 298 ? 21.558 4.119 -26.260 1.00 88.94 298 TYR A N 1
ATOM 2364 C CA . TYR A 1 298 ? 22.204 4.882 -27.328 1.00 88.94 298 TYR A CA 1
ATOM 2365 C C . TYR A 1 298 ? 21.222 5.116 -28.473 1.00 88.94 298 TYR A C 1
ATOM 2367 O O . TYR A 1 298 ? 20.487 4.199 -28.830 1.00 88.94 298 TYR A O 1
ATOM 2375 N N . VAL A 1 299 ? 21.219 6.322 -29.041 1.00 89.94 299 VAL A N 1
ATOM 2376 C CA . VAL A 1 299 ? 20.442 6.637 -30.245 1.00 89.94 299 VAL A CA 1
ATOM 2377 C C . VAL A 1 299 ? 21.358 7.305 -31.258 1.00 89.94 299 VAL A C 1
ATOM 2379 O O . VAL A 1 299 ? 21.991 8.321 -30.959 1.00 89.94 299 VAL A O 1
ATOM 2382 N N . TYR A 1 300 ? 21.420 6.720 -32.447 1.00 88.94 300 TYR A N 1
ATOM 2383 C CA . TYR A 1 300 ? 22.080 7.284 -33.613 1.00 88.94 300 TYR A CA 1
ATOM 2384 C C . TYR A 1 300 ? 21.159 8.278 -34.333 1.00 88.94 300 TYR A C 1
ATOM 2386 O O . TYR A 1 300 ? 19.975 8.011 -34.521 1.00 88.94 300 TYR A O 1
ATOM 2394 N N . ASP A 1 301 ? 21.707 9.427 -34.722 1.00 86.31 301 ASP A N 1
ATOM 2395 C CA . ASP A 1 301 ? 21.053 10.425 -35.564 1.00 86.31 301 ASP A CA 1
ATOM 2396 C C . ASP A 1 301 ? 21.689 10.406 -36.958 1.00 86.31 301 ASP A C 1
ATOM 2398 O O . ASP A 1 301 ? 22.833 10.827 -37.160 1.00 86.31 301 ASP A O 1
ATOM 2402 N N . GLU A 1 302 ? 20.918 9.924 -37.932 1.00 80.88 302 GLU A N 1
ATOM 2403 C CA . GLU A 1 302 ? 21.323 9.833 -39.333 1.00 80.88 302 GLU A CA 1
ATOM 2404 C C . GLU A 1 302 ? 21.614 11.217 -39.939 1.00 80.88 302 GLU A C 1
ATOM 2406 O O . GLU A 1 302 ? 22.562 11.367 -40.711 1.00 80.88 302 GLU A O 1
ATOM 2411 N N . ALA A 1 303 ? 20.856 12.252 -39.556 1.00 80.69 303 ALA A N 1
ATOM 2412 C CA . ALA A 1 303 ? 20.988 13.587 -40.139 1.00 80.69 303 ALA A CA 1
ATOM 2413 C C . ALA A 1 303 ? 22.292 14.282 -39.715 1.00 80.69 303 ALA A C 1
ATOM 2415 O O . ALA A 1 303 ? 22.899 15.007 -40.506 1.00 80.69 303 ALA A O 1
ATOM 2416 N N . GLY A 1 304 ? 22.721 14.060 -38.470 1.00 78.94 304 GLY A N 1
ATOM 2417 C CA . GLY A 1 304 ? 23.960 14.606 -37.914 1.00 78.94 304 GLY A CA 1
ATOM 2418 C C . GLY A 1 304 ? 25.183 13.696 -38.065 1.00 78.94 304 GLY A C 1
ATOM 2419 O O . GLY A 1 304 ? 26.294 14.140 -37.777 1.00 78.94 304 GLY A O 1
ATOM 2420 N N . GLN A 1 305 ? 24.991 12.435 -38.478 1.00 80.94 305 GLN A N 1
ATOM 2421 C CA . GLN A 1 305 ? 25.983 11.351 -38.383 1.00 80.94 305 GLN A CA 1
ATOM 2422 C C . GLN A 1 305 ? 26.611 11.214 -36.983 1.00 80.94 305 GLN A C 1
ATOM 2424 O O . GLN A 1 305 ? 27.733 10.728 -36.820 1.00 80.94 305 GLN A O 1
ATOM 2429 N N . THR A 1 306 ? 25.888 11.642 -35.954 1.00 84.31 306 THR A N 1
ATOM 2430 C CA . THR A 1 306 ? 26.305 11.606 -34.554 1.00 84.31 306 THR A CA 1
ATOM 2431 C C . THR A 1 306 ? 25.379 10.681 -33.779 1.00 84.31 306 THR A C 1
ATOM 2433 O O . THR A 1 306 ? 24.336 10.263 -34.265 1.00 84.31 306 THR A O 1
ATOM 2436 N N . GLY A 1 307 ? 25.752 10.306 -32.563 1.00 85.38 307 GLY A N 1
ATOM 2437 C CA . GLY A 1 307 ? 24.825 9.596 -31.695 1.00 85.38 307 GLY A CA 1
ATOM 2438 C C . GLY A 1 307 ? 25.202 9.797 -30.247 1.00 85.38 307 GLY A C 1
ATOM 2439 O O . GLY A 1 307 ? 26.388 9.859 -29.916 1.00 85.38 307 GLY A O 1
ATOM 2440 N N . ASP A 1 308 ? 24.179 9.888 -29.412 1.00 90.62 308 ASP A N 1
ATOM 2441 C CA . ASP A 1 308 ? 24.292 10.267 -28.013 1.00 90.62 308 ASP A CA 1
ATOM 2442 C C . ASP A 1 308 ? 23.600 9.245 -27.112 1.00 90.62 308 ASP A C 1
ATOM 2444 O O . ASP A 1 308 ? 22.716 8.487 -27.522 1.00 90.62 308 ASP A O 1
ATOM 2448 N N . TYR A 1 309 ? 24.022 9.228 -25.849 1.00 89.81 309 TYR A N 1
ATOM 2449 C CA . TYR A 1 309 ? 23.378 8.426 -24.820 1.00 89.81 309 TYR A CA 1
ATOM 2450 C C . TYR A 1 309 ? 22.245 9.201 -24.165 1.00 89.81 309 TYR A C 1
ATOM 2452 O O . TYR A 1 309 ? 22.437 10.274 -23.589 1.00 89.81 309 TYR A O 1
ATOM 2460 N N . TYR A 1 310 ? 21.074 8.585 -24.166 1.00 91.12 310 TYR A N 1
ATOM 2461 C CA . TYR A 1 310 ? 19.886 9.071 -23.494 1.00 91.12 310 TYR A CA 1
ATOM 2462 C C . TYR A 1 310 ? 19.598 8.221 -22.266 1.00 91.12 310 TYR A C 1
ATOM 2464 O O . TYR A 1 310 ? 19.932 7.042 -22.190 1.00 91.12 310 TYR A O 1
ATOM 2472 N N . ALA A 1 311 ? 18.985 8.837 -21.264 1.00 91.06 311 ALA A N 1
ATOM 2473 C CA . ALA A 1 311 ? 18.597 8.158 -20.039 1.00 91.06 311 ALA A CA 1
ATOM 2474 C C . ALA A 1 311 ? 17.118 7.776 -20.109 1.00 91.06 311 ALA A C 1
ATOM 2476 O O . ALA A 1 311 ? 16.275 8.656 -20.303 1.00 91.06 311 ALA A O 1
ATOM 2477 N N . VAL A 1 312 ? 16.806 6.498 -19.888 1.00 91.44 312 VAL A N 1
ATOM 2478 C CA . VAL A 1 312 ? 15.431 5.998 -19.786 1.00 91.44 312 VAL A CA 1
ATOM 2479 C C . VAL A 1 312 ? 14.670 6.799 -18.732 1.00 91.44 312 VAL A C 1
ATOM 2481 O O . VAL A 1 312 ? 15.147 7.001 -17.607 1.00 91.44 312 VAL A O 1
ATOM 2484 N N . ARG A 1 313 ? 13.483 7.278 -19.112 1.00 89.81 313 ARG A N 1
ATOM 2485 C CA . ARG A 1 313 ? 12.565 8.011 -18.240 1.00 89.81 313 ARG A CA 1
ATOM 2486 C C . ARG A 1 313 ? 11.315 7.168 -18.004 1.00 89.81 313 ARG A C 1
ATOM 2488 O O . ARG A 1 313 ? 10.733 6.726 -18.990 1.00 89.81 313 ARG A O 1
ATOM 2495 N N . PRO A 1 314 ? 10.890 6.972 -16.744 1.00 91.81 314 PRO A N 1
ATOM 2496 C CA . PRO A 1 314 ? 9.640 6.277 -16.469 1.00 91.81 314 PRO A CA 1
ATOM 2497 C C . PRO A 1 314 ? 8.459 7.062 -17.037 1.00 91.81 314 PRO A C 1
ATOM 2499 O O . PRO A 1 314 ? 8.431 8.293 -16.940 1.00 91.81 314 PRO A O 1
ATOM 2502 N N . ILE A 1 315 ? 7.482 6.358 -17.594 1.00 90.44 315 ILE A N 1
ATOM 2503 C CA . ILE A 1 315 ? 6.273 6.957 -18.164 1.00 90.44 315 ILE A CA 1
ATOM 2504 C C . ILE A 1 315 ? 5.208 7.109 -17.072 1.00 90.44 315 ILE A C 1
ATOM 2506 O O . ILE A 1 315 ? 4.526 8.132 -16.991 1.00 90.44 315 ILE A O 1
ATOM 2510 N N . SER A 1 316 ? 5.100 6.114 -16.191 1.00 91.69 316 SER A N 1
ATOM 2511 C CA . SER A 1 316 ? 4.138 6.064 -15.095 1.00 91.69 316 SER A CA 1
ATOM 2512 C C . SER A 1 316 ? 4.362 7.203 -14.103 1.00 91.69 316 SER A C 1
ATOM 2514 O O . SER A 1 316 ? 5.478 7.450 -13.639 1.00 91.69 316 SER A O 1
ATOM 2516 N N . SER A 1 317 ? 3.282 7.855 -13.676 1.00 89.25 317 SER A N 1
ATOM 2517 C CA . SER A 1 317 ? 3.325 8.860 -12.609 1.00 89.25 317 SER A CA 1
ATOM 2518 C C . SER A 1 317 ? 3.782 8.268 -11.269 1.00 89.25 317 SER A C 1
ATOM 2520 O O . SER A 1 317 ? 4.327 8.991 -10.432 1.00 89.25 317 SER A O 1
ATOM 2522 N N . LEU A 1 318 ? 3.621 6.950 -11.086 1.00 90.69 318 LEU A N 1
ATOM 2523 C CA . LEU A 1 318 ? 4.089 6.216 -9.910 1.00 90.69 318 LEU A CA 1
ATOM 2524 C C . LEU A 1 318 ? 5.620 6.212 -9.795 1.00 90.69 318 LEU A C 1
ATOM 2526 O O . LEU A 1 318 ? 6.136 6.173 -8.678 1.00 90.69 318 LEU A O 1
ATOM 2530 N N . LEU A 1 319 ? 6.343 6.292 -10.921 1.00 91.56 319 LEU A N 1
ATOM 2531 C CA . LEU A 1 319 ? 7.808 6.269 -10.961 1.00 91.56 319 LEU A CA 1
ATOM 2532 C C . LEU A 1 319 ? 8.441 7.574 -11.430 1.00 91.56 319 LEU A C 1
ATOM 2534 O O . LEU A 1 319 ? 9.544 7.871 -10.981 1.00 91.56 319 LEU A O 1
ATOM 2538 N N . ASN A 1 320 ? 7.809 8.346 -12.320 1.00 85.38 320 ASN A N 1
ATOM 2539 C CA . ASN A 1 320 ? 8.441 9.461 -13.038 1.00 85.38 320 ASN A CA 1
ATOM 2540 C C . ASN A 1 320 ? 8.925 10.584 -12.094 1.00 85.38 320 ASN A C 1
ATOM 2542 O O . ASN A 1 320 ? 9.959 11.207 -12.340 1.00 85.38 320 ASN A O 1
ATOM 2546 N N . GLY A 1 321 ? 8.257 10.792 -10.951 1.00 79.38 321 GLY A N 1
ATOM 2547 C CA . GLY A 1 321 ? 8.707 11.742 -9.919 1.00 79.38 321 GLY A CA 1
ATOM 2548 C C . GLY A 1 321 ? 8.800 13.194 -10.412 1.00 79.38 321 GLY A C 1
ATOM 2549 O O . GLY A 1 321 ? 9.499 14.014 -9.812 1.00 79.38 321 GLY A O 1
ATOM 2550 N N . VAL A 1 322 ? 8.136 13.497 -11.528 1.00 80.00 322 VAL A N 1
ATOM 2551 C CA . VAL A 1 322 ? 8.115 14.812 -12.164 1.00 80.00 322 VAL A CA 1
ATOM 2552 C C . VAL A 1 322 ? 7.096 15.701 -11.465 1.00 80.00 322 VAL A C 1
ATOM 2554 O O . VAL A 1 322 ? 5.975 15.284 -11.186 1.00 80.00 322 VAL A O 1
ATOM 2557 N N . TYR A 1 323 ? 7.496 16.937 -11.184 1.00 75.62 323 TYR A N 1
ATOM 2558 C CA . TYR A 1 323 ? 6.646 17.953 -10.583 1.00 75.62 323 TYR A CA 1
ATOM 2559 C C . TYR A 1 323 ? 6.923 19.327 -11.197 1.00 75.62 323 TYR A C 1
ATOM 2561 O O . TYR A 1 323 ? 8.045 19.645 -11.602 1.00 75.62 323 TYR A O 1
ATOM 2569 N N . THR A 1 324 ? 5.894 20.167 -11.236 1.00 74.88 324 THR A N 1
ATOM 2570 C CA . THR A 1 324 ? 6.014 21.561 -11.671 1.00 74.88 324 THR A CA 1
ATOM 2571 C C . THR A 1 324 ? 6.385 22.423 -10.468 1.00 74.88 324 THR A C 1
ATOM 2573 O O . THR A 1 324 ? 5.688 22.415 -9.454 1.00 74.88 324 THR A O 1
ATOM 2576 N N . SER A 1 325 ? 7.499 23.155 -10.540 1.00 75.38 325 SER A N 1
ATOM 2577 C CA . SER A 1 325 ? 7.855 24.115 -9.492 1.00 75.38 325 SER A CA 1
ATOM 2578 C C . SER A 1 325 ? 6.926 25.329 -9.515 1.00 75.38 325 SER A C 1
ATOM 2580 O O . SER A 1 325 ? 6.323 25.638 -10.536 1.00 75.38 325 SER A O 1
ATOM 2582 N N . VAL A 1 326 ? 6.882 26.084 -8.412 1.00 75.88 326 VAL A N 1
ATOM 2583 C CA . VAL A 1 326 ? 6.104 27.339 -8.296 1.00 75.88 326 VAL A CA 1
ATOM 2584 C C . VAL A 1 326 ? 6.438 28.341 -9.417 1.00 75.88 326 VAL A C 1
ATOM 2586 O O . VAL A 1 326 ? 5.592 29.110 -9.848 1.00 75.88 326 VAL A O 1
ATOM 2589 N N . SER A 1 327 ? 7.663 28.289 -9.945 1.00 77.62 327 SER A N 1
ATOM 2590 C CA . SER A 1 327 ? 8.140 29.081 -11.087 1.00 77.62 327 SER A CA 1
ATOM 2591 C C . SER A 1 327 ? 7.802 28.511 -12.477 1.00 77.62 327 SER A C 1
ATOM 2593 O O . SER A 1 327 ? 8.359 28.975 -13.468 1.00 77.62 327 SER A O 1
ATOM 2595 N N . GLY A 1 328 ? 6.964 27.474 -12.568 1.00 76.69 328 GLY A N 1
ATOM 2596 C CA . GLY A 1 328 ? 6.551 26.843 -13.827 1.00 76.69 328 GLY A CA 1
ATOM 2597 C C . GLY A 1 328 ? 7.592 25.920 -14.477 1.00 76.69 328 GLY A C 1
ATOM 2598 O O . GLY A 1 328 ? 7.344 25.394 -15.557 1.00 76.69 328 GLY A O 1
ATOM 2599 N N . LYS A 1 329 ? 8.755 25.691 -13.848 1.00 79.38 329 LYS A N 1
ATOM 2600 C CA . LYS A 1 329 ? 9.781 24.778 -14.378 1.00 79.38 329 LYS A CA 1
ATOM 2601 C C . LYS A 1 329 ? 9.466 23.334 -13.995 1.00 79.38 329 LYS A C 1
ATOM 2603 O O . LYS A 1 329 ? 9.229 23.031 -12.827 1.00 79.38 329 LYS A O 1
ATOM 2608 N N . ILE A 1 330 ? 9.536 22.434 -14.970 1.00 77.69 330 ILE A N 1
ATOM 2609 C CA . ILE A 1 330 ? 9.414 20.993 -14.746 1.00 77.69 330 ILE A CA 1
ATOM 2610 C C . ILE A 1 330 ? 10.713 20.500 -14.102 1.00 77.69 330 ILE A C 1
ATOM 2612 O O . ILE A 1 330 ? 11.801 20.679 -14.652 1.00 77.69 330 ILE A O 1
ATOM 2616 N N . LYS A 1 331 ? 10.607 19.913 -12.910 1.00 80.81 331 LYS A N 1
ATOM 2617 C CA . LYS A 1 331 ? 11.724 19.309 -12.180 1.00 80.81 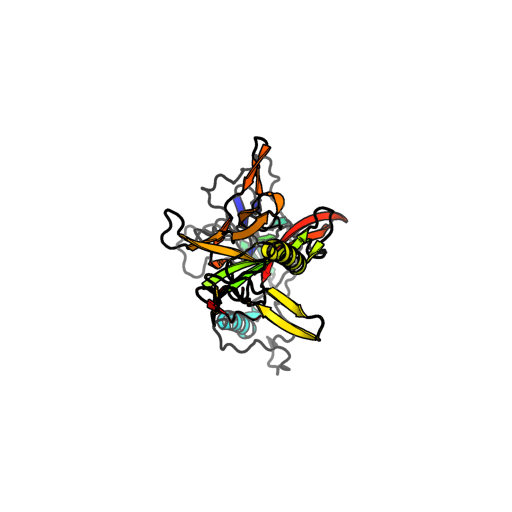331 LYS A CA 1
ATOM 2618 C C . LYS A 1 331 ? 11.414 17.856 -11.863 1.00 80.81 331 LYS A C 1
ATOM 2620 O O . LYS A 1 331 ? 10.263 17.447 -11.767 1.00 80.81 331 LYS A O 1
ATOM 2625 N N . GLU A 1 332 ? 12.469 17.082 -11.672 1.00 81.25 332 GLU A N 1
ATOM 2626 C CA . GLU A 1 332 ? 12.382 15.687 -11.269 1.00 81.25 332 GLU A CA 1
ATOM 2627 C C . GLU A 1 332 ? 12.889 15.552 -9.836 1.00 81.25 332 GLU A C 1
ATOM 2629 O O . GLU A 1 332 ? 14.011 15.960 -9.522 1.00 81.25 332 GLU A O 1
ATOM 2634 N N . LYS A 1 333 ? 12.065 14.982 -8.956 1.00 83.94 333 LYS A N 1
ATOM 2635 C CA . LYS A 1 333 ? 12.471 14.676 -7.587 1.00 83.94 333 LYS A CA 1
ATOM 2636 C C . LYS A 1 333 ? 13.177 13.313 -7.575 1.00 83.94 333 LYS A C 1
ATOM 2638 O O . LYS A 1 333 ? 12.661 12.356 -8.166 1.00 83.94 333 LYS A O 1
ATOM 2643 N N . PRO A 1 334 ? 14.340 13.177 -6.909 1.00 83.75 334 PRO A N 1
ATOM 2644 C CA . PRO A 1 334 ? 14.890 11.857 -6.643 1.00 83.75 334 PRO A CA 1
ATOM 2645 C C . PRO A 1 334 ? 13.888 11.067 -5.794 1.00 83.75 334 PRO A C 1
ATOM 2647 O O . PRO A 1 334 ? 13.331 11.585 -4.825 1.00 83.75 334 PRO A O 1
ATOM 2650 N N . MET A 1 335 ? 13.638 9.824 -6.194 1.00 87.81 335 MET A N 1
ATOM 2651 C CA . MET A 1 335 ? 12.749 8.914 -5.482 1.00 87.81 335 MET A CA 1
ATOM 2652 C C . MET A 1 335 ? 13.605 7.958 -4.664 1.00 87.81 335 MET A C 1
ATOM 2654 O O . MET A 1 335 ? 14.541 7.370 -5.206 1.00 87.81 335 MET A O 1
ATOM 2658 N N . TYR A 1 336 ? 13.265 7.834 -3.386 1.00 88.50 336 TYR A N 1
ATOM 2659 C CA . TYR A 1 336 ? 13.880 6.909 -2.446 1.00 88.50 336 TYR A CA 1
ATOM 2660 C C . TYR A 1 336 ? 12.805 5.963 -1.922 1.00 88.50 336 TYR A C 1
ATOM 2662 O O . TYR A 1 336 ? 11.680 6.396 -1.658 1.00 88.50 336 TYR A O 1
ATOM 2670 N N . ILE A 1 337 ? 13.146 4.689 -1.799 1.00 88.19 337 ILE A N 1
ATOM 2671 C CA . ILE A 1 337 ? 12.290 3.644 -1.240 1.00 88.19 337 ILE A CA 1
ATOM 2672 C C . ILE A 1 337 ? 13.109 2.928 -0.172 1.00 88.19 337 ILE A C 1
ATOM 2674 O O . ILE A 1 337 ? 14.267 2.614 -0.420 1.00 88.19 337 ILE A O 1
ATOM 2678 N N . ALA A 1 338 ? 12.550 2.700 1.012 1.00 86.56 338 ALA A N 1
ATOM 2679 C CA . ALA A 1 338 ? 13.251 1.929 2.032 1.00 86.56 338 ALA A CA 1
ATOM 2680 C C . ALA A 1 338 ? 13.340 0.456 1.594 1.00 86.56 338 ALA A C 1
ATOM 2682 O O . ALA A 1 338 ? 12.416 -0.056 0.957 1.00 86.56 338 ALA A O 1
ATOM 2683 N N . GLU A 1 339 ? 14.462 -0.209 1.855 1.00 84.69 339 GLU A N 1
ATOM 2684 C CA . GLU A 1 339 ? 14.697 -1.571 1.358 1.00 84.69 339 GLU A CA 1
ATOM 2685 C C . GLU A 1 339 ? 13.621 -2.562 1.842 1.00 84.69 339 GLU A C 1
ATOM 2687 O O . GLU A 1 339 ? 13.151 -3.413 1.081 1.00 84.69 339 GLU A O 1
ATOM 2692 N N . GLU A 1 340 ? 13.172 -2.404 3.085 1.00 84.38 340 GLU A N 1
ATOM 2693 C CA . GLU A 1 340 ? 12.136 -3.203 3.733 1.00 84.38 340 GLU A CA 1
ATOM 2694 C C . GLU A 1 340 ? 10.750 -3.074 3.078 1.00 84.38 340 GLU A C 1
ATOM 2696 O O . GLU A 1 340 ? 9.891 -3.937 3.262 1.00 84.38 340 GLU A O 1
ATOM 2701 N N . GLU A 1 341 ? 10.515 -2.041 2.260 1.00 85.56 341 GLU A N 1
ATOM 2702 C CA . GLU A 1 341 ? 9.248 -1.893 1.536 1.00 85.56 341 GLU A CA 1
ATOM 2703 C C . GLU A 1 341 ? 9.056 -2.935 0.440 1.00 85.56 341 GLU A C 1
ATOM 2705 O O . GLU A 1 341 ? 7.916 -3.192 0.017 1.00 85.56 341 GLU A O 1
ATOM 2710 N N . ILE A 1 342 ? 10.164 -3.478 -0.060 1.00 87.50 342 ILE A N 1
ATOM 2711 C CA . ILE A 1 342 ? 10.196 -4.363 -1.214 1.00 87.50 342 ILE A CA 1
ATOM 2712 C C . ILE A 1 342 ? 10.407 -5.777 -0.709 1.00 87.50 342 ILE A C 1
ATOM 2714 O O . ILE A 1 342 ? 11.517 -6.190 -0.370 1.00 87.50 342 ILE A O 1
ATOM 2718 N N . LEU A 1 343 ? 9.305 -6.515 -0.665 1.00 86.19 343 LEU A N 1
ATOM 2719 C CA . LEU A 1 343 ? 9.277 -7.892 -0.201 1.00 86.19 343 LEU A CA 1
ATOM 2720 C C . LEU A 1 343 ? 9.945 -8.820 -1.218 1.00 86.19 343 LEU A C 1
ATOM 2722 O O . LEU A 1 343 ? 10.046 -8.500 -2.403 1.00 86.19 343 LEU A O 1
ATOM 2726 N N . GLN A 1 344 ? 10.367 -9.999 -0.761 1.00 83.19 344 GLN A N 1
ATOM 2727 C CA . GLN A 1 344 ? 11.004 -10.998 -1.623 1.00 83.19 344 GLN A CA 1
ATOM 2728 C C . GLN A 1 344 ? 10.071 -11.502 -2.736 1.00 83.19 344 GLN A C 1
ATOM 2730 O O . GLN A 1 344 ? 10.523 -11.769 -3.842 1.00 83.19 344 GLN A O 1
ATOM 2735 N N . THR A 1 345 ? 8.764 -11.585 -2.474 1.00 85.44 345 THR A N 1
ATOM 2736 C CA . THR A 1 345 ? 7.760 -11.991 -3.474 1.00 85.44 345 THR A CA 1
ATOM 2737 C C . THR A 1 345 ? 7.471 -10.898 -4.516 1.00 85.44 345 THR A C 1
ATOM 2739 O O . THR A 1 345 ? 6.798 -11.147 -5.518 1.00 85.44 345 THR A O 1
ATOM 2742 N N . GLY A 1 346 ? 7.997 -9.690 -4.290 1.00 88.94 346 GLY A N 1
ATOM 2743 C CA . GLY A 1 346 ? 7.706 -8.483 -5.047 1.00 88.94 346 GLY A CA 1
ATOM 2744 C C . GLY A 1 346 ? 6.600 -7.639 -4.409 1.00 88.94 346 GLY A C 1
ATOM 2745 O O . GLY A 1 346 ? 5.782 -8.107 -3.615 1.00 88.94 346 GLY A O 1
ATOM 2746 N N . THR A 1 347 ? 6.563 -6.365 -4.784 1.00 91.88 347 THR A N 1
ATOM 2747 C CA . THR A 1 347 ? 5.586 -5.377 -4.315 1.00 91.88 347 THR A CA 1
ATOM 2748 C C . THR A 1 347 ? 4.924 -4.729 -5.525 1.00 91.88 347 THR A C 1
ATOM 2750 O O . THR A 1 347 ? 5.599 -4.119 -6.348 1.00 91.88 347 THR A O 1
ATOM 2753 N N . ARG A 1 348 ? 3.599 -4.800 -5.637 1.00 92.62 348 ARG A N 1
ATOM 2754 C CA . ARG A 1 348 ? 2.837 -4.192 -6.736 1.00 92.62 348 ARG A CA 1
ATOM 2755 C C . ARG A 1 348 ? 2.191 -2.891 -6.269 1.00 92.62 348 ARG A C 1
ATOM 2757 O O . ARG A 1 348 ? 1.500 -2.880 -5.255 1.00 92.62 348 ARG A O 1
ATOM 2764 N N . LEU A 1 349 ? 2.392 -1.807 -7.010 1.00 92.56 349 LEU A N 1
ATOM 2765 C CA . LEU A 1 349 ? 1.653 -0.557 -6.851 1.00 92.56 349 LEU A CA 1
ATOM 2766 C C . LEU A 1 349 ? 0.636 -0.428 -7.977 1.00 92.56 349 LEU A C 1
ATOM 2768 O O . LEU A 1 349 ? 0.992 -0.471 -9.155 1.00 92.56 349 LEU A O 1
ATOM 2772 N N . ILE A 1 350 ? -0.626 -0.255 -7.602 1.00 93.69 350 ILE A N 1
ATOM 2773 C CA . ILE A 1 350 ? -1.746 -0.140 -8.532 1.00 93.69 350 ILE A CA 1
ATOM 2774 C C . ILE A 1 350 ? -2.379 1.229 -8.348 1.00 93.69 350 ILE A C 1
ATOM 2776 O O . ILE A 1 350 ? -2.732 1.597 -7.231 1.00 93.69 350 ILE A O 1
ATOM 2780 N N . LYS A 1 351 ? -2.552 1.962 -9.446 1.00 93.25 351 LYS A N 1
ATOM 2781 C CA . LYS A 1 351 ? -3.309 3.211 -9.489 1.00 93.25 351 LYS A CA 1
ATOM 2782 C C . LYS A 1 351 ? -4.595 2.977 -10.271 1.00 93.25 351 LYS A C 1
ATOM 2784 O O . LYS A 1 351 ? -4.542 2.696 -11.468 1.00 93.25 351 LYS A O 1
ATOM 2789 N N . ASN A 1 352 ? -5.746 3.074 -9.615 1.00 93.75 352 ASN A N 1
ATOM 2790 C CA . ASN A 1 352 ? -7.051 2.802 -10.222 1.00 93.75 352 ASN A CA 1
ATOM 2791 C C . ASN A 1 352 ? -8.129 3.782 -9.748 1.00 93.75 352 ASN A C 1
ATOM 2793 O O . ASN A 1 352 ? -8.013 4.417 -8.696 1.00 93.75 352 ASN A O 1
ATOM 2797 N N . TYR A 1 353 ? -9.182 3.931 -10.552 1.00 93.38 353 TYR A N 1
ATOM 2798 C CA . TYR A 1 353 ? -10.367 4.659 -10.123 1.00 93.38 353 TYR A CA 1
ATOM 2799 C C . TYR A 1 353 ? -11.165 3.789 -9.163 1.00 93.38 353 TYR A C 1
ATOM 2801 O O . TYR A 1 353 ? -11.398 2.606 -9.408 1.00 93.38 353 TYR A O 1
ATOM 2809 N N . GLN A 1 354 ? -11.606 4.398 -8.075 1.00 92.69 354 GLN A N 1
ATOM 2810 C CA . GLN A 1 354 ? -12.392 3.750 -7.044 1.00 92.69 354 GLN A CA 1
ATOM 2811 C C . GLN A 1 354 ? -13.701 4.506 -6.877 1.00 92.69 354 GLN A C 1
ATOM 2813 O O . GLN A 1 354 ? -13.736 5.740 -6.912 1.00 92.69 354 GLN A O 1
ATOM 2818 N N . ARG A 1 355 ? -14.785 3.752 -6.710 1.00 93.19 355 ARG A N 1
ATOM 2819 C CA . ARG A 1 355 ? -16.129 4.268 -6.478 1.00 93.19 355 ARG A CA 1
ATOM 2820 C C . ARG A 1 355 ? -16.720 3.630 -5.238 1.00 93.19 355 ARG A C 1
ATOM 2822 O O . ARG A 1 355 ? -16.730 2.412 -5.110 1.00 93.19 355 ARG A O 1
ATOM 2829 N N . ALA A 1 356 ? -17.313 4.438 -4.372 1.00 92.44 356 ALA A N 1
ATOM 2830 C CA . ALA A 1 356 ? -18.111 3.942 -3.259 1.00 92.44 356 ALA A CA 1
ATOM 2831 C C . ALA A 1 356 ? -19.387 4.752 -3.087 1.00 92.44 356 ALA A C 1
ATOM 2833 O O . ALA A 1 356 ? -19.469 5.923 -3.469 1.00 92.44 356 ALA A O 1
ATOM 2834 N N . ARG A 1 357 ? -20.393 4.116 -2.489 1.00 91.88 357 ARG A N 1
ATOM 2835 C CA . ARG A 1 357 ? -21.621 4.775 -2.057 1.00 91.88 357 ARG A CA 1
ATOM 2836 C C . ARG A 1 357 ? -21.641 4.822 -0.538 1.00 91.88 357 ARG A C 1
ATOM 2838 O O . ARG A 1 357 ? -21.480 3.794 0.112 1.00 91.88 357 ARG A O 1
ATOM 2845 N N . TRP A 1 358 ? -21.825 6.013 0.016 1.00 88.69 358 TRP A N 1
ATOM 2846 C CA . TRP A 1 358 ? -21.897 6.205 1.460 1.00 88.69 358 TRP A CA 1
ATOM 2847 C C . TRP A 1 358 ? -23.300 5.924 2.003 1.00 88.69 358 TRP A C 1
ATOM 2849 O O . TRP A 1 358 ? -24.262 5.839 1.235 1.00 88.69 358 TRP A O 1
ATOM 2859 N N . PHE A 1 359 ? -23.434 5.824 3.328 1.00 84.25 359 PHE A N 1
ATOM 2860 C CA . PHE A 1 359 ? -24.707 5.552 4.012 1.00 84.25 359 PHE A CA 1
ATOM 2861 C C . PHE A 1 359 ? -25.796 6.588 3.695 1.00 84.25 359 PHE A C 1
ATOM 2863 O O . PHE A 1 359 ? -26.974 6.259 3.634 1.00 84.25 359 PHE A O 1
ATOM 2870 N N . ASN A 1 360 ? -25.404 7.832 3.403 1.00 85.81 360 ASN A N 1
ATOM 2871 C CA . ASN A 1 360 ? -26.319 8.894 2.968 1.00 85.81 360 ASN A CA 1
ATOM 2872 C C . ASN A 1 360 ? -26.711 8.807 1.477 1.00 85.81 360 ASN A C 1
ATOM 2874 O O . ASN A 1 360 ? -27.294 9.739 0.928 1.00 85.81 360 ASN A O 1
ATOM 2878 N N . GLY A 1 361 ? -26.324 7.734 0.787 1.00 88.25 361 GLY A N 1
ATOM 2879 C CA . GLY A 1 361 ? -26.608 7.502 -0.621 1.00 88.25 361 GLY A CA 1
ATOM 2880 C C . GLY A 1 361 ? -25.722 8.270 -1.605 1.00 88.25 361 GLY A C 1
ATOM 2881 O O . GLY A 1 361 ? -25.819 7.982 -2.802 1.00 88.25 361 GLY A O 1
ATOM 2882 N N . LYS A 1 362 ? -24.851 9.188 -1.154 1.00 91.19 362 LYS A N 1
ATOM 2883 C CA . LYS A 1 362 ? -23.920 9.919 -2.031 1.00 91.19 362 LYS A CA 1
ATOM 2884 C C . LYS A 1 362 ? -22.868 8.974 -2.606 1.00 91.19 362 LYS A C 1
ATOM 2886 O O . LYS A 1 362 ? -22.367 8.090 -1.914 1.00 91.19 362 LYS A O 1
ATOM 2891 N N . SER A 1 363 ? -22.544 9.169 -3.882 1.00 92.38 363 SER A N 1
ATOM 2892 C CA . SER A 1 363 ? -21.449 8.462 -4.550 1.00 92.38 363 SER A CA 1
ATOM 2893 C C . SER A 1 363 ? -20.177 9.298 -4.487 1.00 92.38 363 SER A C 1
ATOM 2895 O O . SER A 1 363 ? -20.212 10.491 -4.781 1.00 92.38 363 SER A O 1
ATOM 2897 N N . PHE A 1 364 ? -19.068 8.653 -4.156 1.00 91.69 364 PHE A N 1
ATOM 2898 C CA . PHE A 1 364 ? -17.730 9.223 -4.192 1.00 91.69 364 PHE A CA 1
ATOM 2899 C C . PHE A 1 364 ? -16.918 8.464 -5.234 1.00 91.69 364 PHE A C 1
ATOM 2901 O O . PHE A 1 364 ? -16.958 7.235 -5.258 1.00 91.69 364 PHE A O 1
ATOM 2908 N N . ASN A 1 365 ? -16.208 9.202 -6.084 1.00 93.62 365 ASN A N 1
ATOM 2909 C CA . ASN A 1 365 ? -15.253 8.662 -7.043 1.00 93.62 365 ASN A CA 1
ATOM 2910 C C . ASN A 1 365 ? -13.907 9.329 -6.785 1.00 93.62 365 ASN A C 1
ATOM 2912 O O . ASN A 1 365 ? -13.844 10.555 -6.685 1.00 93.62 365 ASN A O 1
ATOM 2916 N N . TRP A 1 366 ? -12.847 8.542 -6.686 1.00 92.06 366 TRP A N 1
ATOM 2917 C CA . TRP A 1 366 ? -11.495 9.054 -6.500 1.00 92.06 366 TRP A CA 1
ATOM 2918 C C . TRP A 1 366 ? -10.487 8.170 -7.225 1.00 92.06 366 TRP A C 1
ATOM 2920 O O . TRP A 1 366 ? -10.808 7.082 -7.699 1.00 92.06 366 TRP A O 1
ATOM 2930 N N . LEU A 1 367 ? -9.263 8.669 -7.337 1.00 91.19 367 LEU A N 1
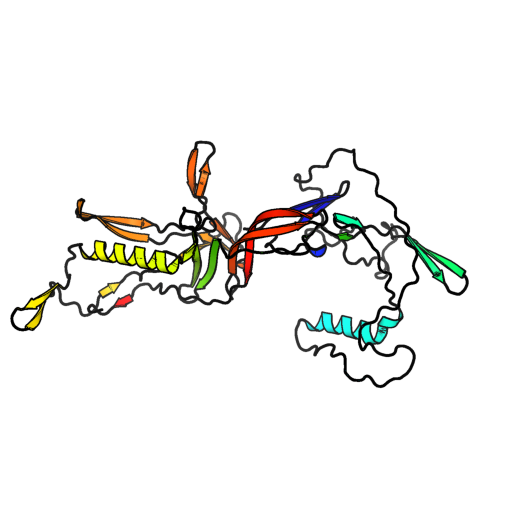ATOM 2931 C CA . LEU A 1 367 ? -8.126 7.920 -7.847 1.00 91.19 367 LEU A CA 1
ATOM 2932 C C . LEU A 1 367 ? -7.317 7.443 -6.642 1.00 91.19 367 LEU A C 1
ATOM 2934 O O . LEU A 1 367 ? -6.804 8.267 -5.883 1.00 91.19 367 LEU A O 1
ATOM 2938 N N . GLY A 1 368 ? -7.267 6.131 -6.436 1.00 89.81 368 GLY A N 1
ATOM 2939 C CA . GLY A 1 368 ? -6.523 5.504 -5.350 1.00 89.81 368 GLY A CA 1
ATOM 2940 C C . GLY A 1 368 ? -5.187 4.959 -5.838 1.00 89.81 368 GLY A C 1
ATOM 2941 O O . GLY A 1 368 ? -5.051 4.594 -7.007 1.00 89.81 368 GLY A O 1
ATOM 2942 N N . ILE A 1 369 ? -4.203 4.907 -4.939 1.00 90.31 369 ILE A N 1
ATOM 2943 C CA . ILE A 1 369 ? -2.998 4.096 -5.115 1.00 90.31 369 ILE A CA 1
ATOM 2944 C C . ILE A 1 369 ? -2.980 3.076 -3.984 1.00 90.31 369 ILE A C 1
ATOM 2946 O O . ILE A 1 369 ? -3.106 3.444 -2.819 1.00 90.31 369 ILE A O 1
ATOM 2950 N N . GLU A 1 370 ? -2.821 1.806 -4.327 1.00 89.19 370 GLU A N 1
ATOM 2951 C CA . GLU A 1 370 ? -2.778 0.708 -3.366 1.00 89.19 370 GLU A CA 1
ATOM 2952 C C . GLU A 1 370 ? -1.493 -0.102 -3.541 1.00 89.19 370 GLU A C 1
ATOM 2954 O O . GLU A 1 370 ? -1.035 -0.343 -4.665 1.00 89.19 370 GLU A O 1
ATOM 2959 N N . LYS A 1 371 ? -0.919 -0.537 -2.415 1.00 89.44 371 LYS A N 1
ATOM 2960 C CA . LYS A 1 371 ? 0.179 -1.504 -2.369 1.00 89.44 371 LYS A CA 1
ATOM 2961 C C . LYS A 1 371 ? -0.392 -2.911 -2.187 1.00 89.44 371 LYS A C 1
ATOM 2963 O O . LYS A 1 371 ? -1.011 -3.197 -1.168 1.00 89.44 371 LYS A O 1
ATOM 2968 N N . ARG A 1 372 ? -0.121 -3.809 -3.134 1.00 89.19 372 ARG A N 1
ATOM 2969 C CA . ARG A 1 372 ? -0.444 -5.242 -3.044 1.00 89.19 372 ARG A CA 1
ATOM 2970 C C . ARG A 1 372 ? 0.824 -6.085 -3.060 1.00 89.19 372 ARG A C 1
ATOM 2972 O O . ARG A 1 372 ? 1.860 -5.667 -3.580 1.00 89.19 372 ARG A O 1
ATOM 2979 N N . LEU A 1 373 ? 0.734 -7.291 -2.507 1.00 88.75 373 LEU A N 1
ATOM 2980 C CA . LEU A 1 373 ? 1.786 -8.290 -2.661 1.00 88.75 373 LEU A CA 1
ATOM 2981 C C . LEU A 1 373 ? 1.924 -8.652 -4.144 1.00 88.75 373 LEU A C 1
ATOM 2983 O O . LEU A 1 373 ? 0.932 -8.897 -4.834 1.00 88.75 373 LEU A O 1
ATOM 2987 N N . GLY A 1 374 ? 3.160 -8.636 -4.632 1.00 79.56 374 GLY A N 1
ATOM 2988 C CA . GLY A 1 374 ? 3.516 -9.254 -5.899 1.00 79.56 374 GLY A CA 1
ATOM 2989 C C . GLY A 1 374 ? 3.755 -10.748 -5.700 1.00 79.56 374 GLY A C 1
ATOM 2990 O O . GLY A 1 374 ? 4.122 -11.173 -4.607 1.00 79.56 374 GLY A O 1
ATOM 2991 N N . ASN A 1 375 ? 3.550 -11.513 -6.773 1.00 72.69 375 ASN A N 1
ATOM 2992 C CA . ASN A 1 375 ? 3.944 -12.919 -6.893 1.00 72.69 375 ASN A CA 1
ATOM 2993 C C . ASN A 1 375 ? 4.825 -13.082 -8.141 1.00 72.69 375 ASN A C 1
ATOM 2995 O O . ASN A 1 375 ? 4.514 -13.876 -9.028 1.00 72.69 375 ASN A O 1
ATOM 2999 N N . MET A 1 376 ? 5.875 -12.271 -8.267 1.00 67.75 376 MET A N 1
ATOM 3000 C CA . MET A 1 376 ? 6.800 -12.374 -9.395 1.00 67.75 376 MET A CA 1
ATOM 3001 C C . MET A 1 376 ? 8.241 -12.292 -8.917 1.00 67.75 376 MET A C 1
ATOM 3003 O O . MET A 1 376 ? 8.653 -11.326 -8.281 1.00 67.75 376 MET A O 1
ATOM 3007 N N . GLN A 1 377 ? 9.008 -13.302 -9.309 1.00 70.31 377 GLN A N 1
ATOM 3008 C CA . GLN A 1 377 ? 10.451 -13.203 -9.441 1.00 70.31 377 GLN A CA 1
ATOM 3009 C C . GLN A 1 377 ? 10.737 -12.793 -10.882 1.00 70.31 377 GLN A C 1
ATOM 3011 O O . GLN A 1 377 ? 10.122 -13.324 -11.809 1.00 70.31 377 GLN A O 1
ATOM 3016 N N . ALA A 1 378 ? 11.635 -11.836 -11.075 1.00 74.69 378 ALA A N 1
ATOM 3017 C CA . ALA A 1 378 ? 11.956 -11.340 -12.401 1.00 74.69 378 ALA A CA 1
ATOM 3018 C C . ALA A 1 378 ? 13.468 -11.334 -12.611 1.00 74.69 378 ALA A C 1
ATOM 3020 O O . ALA A 1 378 ? 14.233 -11.059 -11.689 1.00 74.69 378 ALA A O 1
ATOM 3021 N N . ASN A 1 379 ? 13.873 -11.625 -13.843 1.00 83.81 379 ASN A N 1
ATOM 3022 C CA . ASN A 1 379 ? 15.248 -11.529 -14.301 1.00 83.81 379 ASN A CA 1
ATOM 3023 C C . ASN A 1 379 ? 15.289 -10.449 -15.381 1.00 83.81 379 ASN A C 1
ATOM 3025 O O . ASN A 1 379 ? 14.627 -10.584 -16.410 1.00 83.81 379 ASN A O 1
ATOM 3029 N N . SER A 1 380 ? 16.033 -9.377 -15.128 1.00 84.56 380 SER A N 1
ATOM 3030 C CA . SER A 1 380 ? 16.170 -8.254 -16.061 1.00 84.56 380 SER A CA 1
ATOM 3031 C C . SER A 1 380 ? 16.945 -8.607 -17.329 1.00 84.56 380 SER A C 1
ATOM 3033 O O . SER A 1 380 ? 16.911 -7.848 -18.294 1.00 84.56 380 SER A O 1
ATOM 3035 N N . GLY A 1 381 ? 17.678 -9.724 -17.326 1.00 87.31 381 GLY A N 1
ATOM 3036 C CA . GLY A 1 381 ? 18.651 -10.051 -18.362 1.00 87.31 381 GLY A CA 1
ATOM 3037 C C . GLY A 1 381 ? 19.913 -9.187 -18.296 1.00 87.31 381 GLY A C 1
ATOM 3038 O O . GLY A 1 381 ? 20.783 -9.344 -19.155 1.00 87.31 381 GLY A O 1
ATOM 3039 N N . LEU A 1 382 ? 20.041 -8.302 -17.294 1.00 89.38 382 LEU A N 1
ATOM 3040 C CA . LEU A 1 382 ? 21.215 -7.461 -17.101 1.00 89.38 382 LEU A CA 1
ATOM 3041 C C . LEU A 1 382 ? 22.424 -8.325 -16.739 1.00 89.38 382 LEU A C 1
ATOM 3043 O O . LEU A 1 382 ? 22.475 -8.967 -15.693 1.00 89.38 382 LEU A O 1
ATOM 3047 N N . ALA A 1 383 ? 23.425 -8.296 -17.602 1.00 88.25 383 ALA A N 1
ATOM 3048 C CA . ALA A 1 383 ? 24.712 -8.920 -17.396 1.00 88.25 383 ALA A CA 1
ATOM 3049 C C . ALA A 1 383 ? 25.804 -7.981 -17.899 1.00 88.25 383 ALA A C 1
ATOM 3051 O O . ALA A 1 383 ? 25.613 -7.242 -18.866 1.00 88.25 383 ALA A O 1
ATOM 3052 N N . PHE A 1 384 ? 26.956 -8.045 -17.245 1.00 88.31 384 PHE A N 1
ATOM 3053 C CA . PHE A 1 384 ? 28.149 -7.299 -17.619 1.00 88.31 384 PHE A CA 1
ATOM 3054 C C . PHE A 1 384 ? 29.196 -8.251 -18.196 1.00 88.31 384 PHE A C 1
ATOM 3056 O O . PHE A 1 384 ? 29.154 -9.455 -17.929 1.00 88.31 384 PHE A O 1
ATOM 3063 N N . ASP A 1 385 ? 30.112 -7.708 -18.993 1.00 89.19 385 ASP A N 1
ATOM 3064 C CA . ASP A 1 385 ? 31.300 -8.409 -19.490 1.00 89.19 385 ASP A CA 1
ATOM 3065 C C . ASP A 1 385 ? 30.995 -9.737 -20.203 1.00 89.19 385 ASP A C 1
ATOM 3067 O O . ASP A 1 385 ? 31.579 -10.786 -19.917 1.00 89.19 385 ASP A O 1
ATOM 3071 N N . LYS A 1 386 ? 30.050 -9.710 -21.149 1.00 87.75 386 LYS 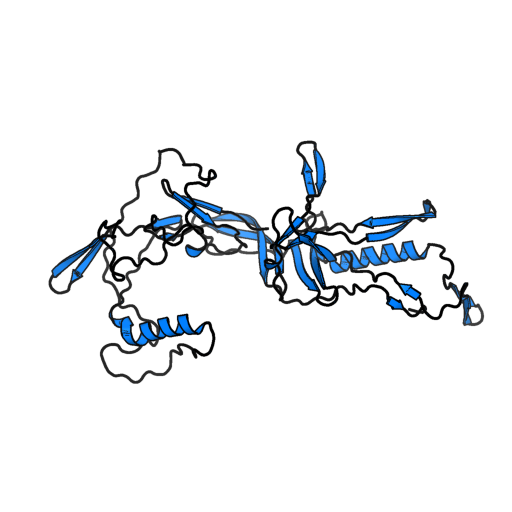A N 1
ATOM 3072 C CA . LYS A 1 386 ? 29.646 -10.895 -21.916 1.00 87.75 386 LYS A CA 1
ATOM 3073 C C . LYS A 1 386 ? 30.399 -10.984 -23.239 1.00 87.75 386 LYS A C 1
ATOM 3075 O O . LYS A 1 386 ? 30.545 -10.003 -23.958 1.00 87.75 386 LYS A O 1
ATOM 3080 N N . LEU A 1 387 ? 30.817 -12.195 -23.597 1.00 85.50 387 LEU A N 1
ATOM 3081 C CA . LEU A 1 387 ? 31.245 -12.542 -24.952 1.00 85.50 387 LEU A CA 1
ATOM 3082 C C . LEU A 1 387 ? 30.063 -13.202 -25.662 1.00 85.50 387 LEU A C 1
ATOM 3084 O O . LEU A 1 387 ? 29.577 -14.241 -25.219 1.00 85.50 387 LEU A O 1
ATOM 3088 N N . LEU A 1 388 ? 29.578 -12.568 -26.724 1.00 82.00 388 LEU A N 1
ATOM 3089 C CA . LEU A 1 388 ? 28.513 -13.077 -27.582 1.00 82.00 388 LEU A CA 1
ATOM 3090 C C . LEU A 1 388 ? 29.097 -13.607 -28.891 1.00 82.00 388 LEU A C 1
ATOM 3092 O O . LEU A 1 388 ? 30.160 -13.171 -29.328 1.00 82.00 388 LEU A O 1
ATOM 3096 N N . ASP A 1 389 ? 28.382 -14.527 -29.526 1.00 76.12 389 ASP A N 1
ATOM 3097 C CA . ASP A 1 389 ? 28.684 -14.951 -30.891 1.00 76.12 389 ASP A CA 1
ATOM 3098 C C . ASP A 1 389 ? 28.343 -13.800 -31.866 1.00 76.12 389 ASP A C 1
ATOM 3100 O O . ASP A 1 389 ? 27.301 -13.158 -31.697 1.00 76.12 389 ASP A O 1
ATOM 3104 N N . PRO A 1 390 ? 29.200 -13.478 -32.850 1.00 63.53 390 PRO A N 1
ATOM 3105 C CA . PRO A 1 390 ? 28.950 -12.429 -33.835 1.00 63.53 390 PRO A CA 1
ATOM 3106 C C . PRO A 1 390 ? 27.762 -12.682 -34.783 1.00 63.53 390 PRO A C 1
ATOM 3108 O O . PRO A 1 390 ? 27.439 -11.768 -35.538 1.00 63.53 390 PRO A O 1
ATOM 3111 N N . VAL A 1 391 ? 27.139 -13.870 -34.797 1.00 53.25 391 VAL A N 1
ATOM 3112 C CA . VAL A 1 391 ? 26.133 -14.269 -35.813 1.00 53.25 391 VAL A CA 1
ATOM 3113 C C . VAL A 1 391 ? 24.724 -14.503 -35.237 1.00 53.25 391 VAL A C 1
ATOM 3115 O O . VAL A 1 391 ? 24.090 -15.507 -35.552 1.00 53.25 391 VAL A O 1
ATOM 3118 N N . LYS A 1 392 ? 24.209 -13.616 -34.383 1.00 41.22 392 LYS A N 1
ATOM 3119 C CA . LYS A 1 392 ? 22.789 -13.672 -33.992 1.00 41.22 392 LYS A CA 1
ATOM 3120 C C . LYS A 1 392 ? 21.975 -12.545 -34.581 1.00 41.22 392 LYS A C 1
ATOM 3122 O O . LYS A 1 392 ? 22.453 -11.396 -34.473 1.00 41.22 392 LYS A O 1
#

Radius of gyration: 31.91 Å; chains: 1; bounding box: 69×65×103 Å

Sequence (392 aa):
MRYDCTFNIGNNSLKCKDYAGGRLSWYSFDEADVKDDTVKKEADNKPAPKEHEFYGIPTLATYSGAPNKRLWEFEDHMVYMGDSKDMQSQGNIVMMQYATMYSNDWMIMPLTVEVGDYIEVKELTVWDTFGVKSTIKNQKNSQQGVTDDVKWQMFTHTPASNISKIDMNGLLLPPVLPSTVESEAVEEVMFVRDEMANMIWGIETKVQDGCGGVMDAAKLANNIASKIDDENEKREVPGKVTVSESADGDVEVERTKKSDFRYVLRTDVPLNWIPFLPQQLPGQHKEIALRRGKMPFYVYDEAGQTGDYYAVRPISSLLNGVYTSVSGKIKEKPMYIAEEEILQTGTRLIKNYQRARWFNGKSFNWLGIEKRLGNMQANSGLAFDKLLDPVK